Protein AF-A0A0G1IJK3-F1 (afdb_monomer_lite)

Organism: NCBI:txid1618645

Foldseek 3Di:
DDKADWDDAEFAEAPCFKDKTKIFDPFAKWKAKDQDAQQDPVRGPGTFPDGRGGITIHMDGRAHAPDKGKMWMKIAHPVGDIDNHTDIRIYHYHHPDDPAAFKFWWKAFPQQGIKTQAPPPPSDRDGWHWHQDLQFFIFTWIAGPQQGTKTQHDQDDDPDDNGQHWGQDLAFQFTFHWIFRPGDDPHPLPPDFSRIKTQWDADPVRHTWHWGAAFFFIFTWIARPPRRGIITADDPPTHMGGDDSSGHHHPDDAAPQDQYDQACAHFPRNVPDFLVNVLAPGFDKGWDHPPPPGTHIDCVGTHHAQQQPQADPQQQPDGHPPVQQQDPDRSHRASFHCQAQQGNQAPPVPLPQGHPPRQLLDPGSNHRTSFAQQQRQDPPVPPPAGHDCVRPVPGHQPLDPDRSHNTSDDPVVVVVVVVVVVVVVVVDDDPDDDPDPVVVVVVVCVVPPPD

InterPro domains:
  IPR013783 Immunoglobulin-like fold [G3DSA:2.60.40.10] (6-88)

Radius of gyration: 44.1 Å; chains: 1; bounding box: 82×52×136 Å

Sequence (451 aa):
PARSSGSPSGVLPSGTTQATLSLTTDENATCKYSTTAGTPYSSMPNTLSATGGVSHSTTVTGLTDGNTYTYYIRCQDAVGNVNADDFIIAFSIASPAPSSYNLSGWAWSGTVGWQSFNSTNQGGSVDYGVNADSGGIMSGYAWSDQVGWISFNETSGCQTDPDCQAKLSLATGEVSGWARARTPVGHPQAGGWDGWIHLRGTAVNGDPYGVSVSGCDWDGWAWGADVVGWVHFKGLSYGVLGSGTACVNPTPICGNGVAEGDEQCDGSDLRGATCASLGFKGGPLSCTTPPATTCLYDTTACTAYQCSDGFDNDSDTFIDFPNDPGCYSSTDDDERNSSVQCDDGLDNDGDLFIDYPTDVGCSSPADNDERNQCSDGIDNDFDEKIDYSSINPVNPDPGCSSSEDNDERDLKYREVFTPFIYSVASALRFEGGFSTIQEWITNYLFHHQLF

pLDDT: mean 80.63, std 15.33, range [40.38, 98.31]

Structure (mmCIF, N/CA/C/O backbone):
data_AF-A0A0G1IJK3-F1
#
_entry.id   AF-A0A0G1IJK3-F1
#
loop_
_atom_site.group_PDB
_atom_site.id
_atom_site.type_symbol
_atom_site.label_atom_id
_atom_site.label_alt_id
_atom_site.label_comp_id
_atom_site.label_asym_id
_atom_site.label_entity_id
_atom_site.label_seq_id
_atom_site.pdbx_PDB_ins_code
_atom_site.Cartn_x
_atom_site.Cartn_y
_atom_site.Cartn_z
_atom_site.occupancy
_atom_site.B_iso_or_equiv
_atom_site.auth_seq_id
_atom_site.auth_comp_id
_atom_site.auth_asym_id
_atom_site.auth_atom_id
_atom_site.pdbx_PDB_model_num
ATOM 1 N N . PRO A 1 1 ? -24.580 20.307 49.918 1.00 92.88 1 PRO A N 1
ATOM 2 C CA . PRO A 1 1 ? -23.851 20.246 48.633 1.00 92.88 1 PRO A CA 1
ATOM 3 C C . PRO A 1 1 ? -24.468 19.293 47.591 1.00 92.88 1 PRO A C 1
ATOM 5 O O . PRO A 1 1 ? -24.544 18.081 47.812 1.00 92.88 1 PRO A O 1
ATOM 8 N N . ALA A 1 2 ? -24.893 19.828 46.444 1.00 94.88 2 ALA A N 1
ATOM 9 C CA . ALA A 1 2 ? -25.252 19.047 45.260 1.00 94.88 2 ALA A CA 1
ATOM 10 C C . ALA A 1 2 ? -23.985 18.498 44.586 1.00 94.88 2 ALA A C 1
ATOM 12 O O . ALA A 1 2 ? -22.985 19.198 44.486 1.00 94.88 2 ALA A O 1
ATOM 13 N N . ARG A 1 3 ? -24.010 17.237 44.136 1.00 97.31 3 ARG A N 1
ATOM 14 C CA . ARG A 1 3 ? -22.857 16.532 43.537 1.00 97.31 3 ARG A CA 1
ATOM 15 C C . ARG A 1 3 ? -23.077 16.342 42.037 1.00 97.31 3 ARG A C 1
ATOM 17 O O . ARG A 1 3 ? -24.188 16.019 41.625 1.00 97.31 3 ARG A O 1
ATOM 24 N N . SER A 1 4 ? -22.033 16.519 41.234 1.00 94.00 4 SER A N 1
ATOM 25 C CA . SER A 1 4 ? -22.068 16.386 39.770 1.00 94.00 4 SER A CA 1
ATOM 26 C C . SER A 1 4 ? -20.715 15.933 39.205 1.00 94.00 4 SER A C 1
ATOM 28 O O . SER A 1 4 ? -19.731 15.843 39.939 1.00 94.00 4 SER A O 1
ATOM 30 N N . SER A 1 5 ? -20.673 15.641 37.899 1.00 91.94 5 SER A N 1
ATOM 31 C CA . SER A 1 5 ? -19.432 15.402 37.137 1.00 91.94 5 SER A CA 1
ATOM 32 C C . SER A 1 5 ? -18.552 14.272 37.689 1.00 91.94 5 SER A C 1
ATOM 34 O O . SER A 1 5 ? -17.336 14.410 37.790 1.00 91.94 5 SER A O 1
ATOM 36 N N . GLY A 1 6 ? -19.181 13.159 38.078 1.00 91.50 6 GLY A N 1
ATOM 37 C CA . GLY A 1 6 ? -18.488 11.977 38.585 1.00 91.50 6 GLY A CA 1
ATOM 38 C C . GLY A 1 6 ? -17.579 11.335 37.539 1.00 91.50 6 GLY A C 1
ATOM 39 O O . GLY A 1 6 ? -18.007 11.099 36.412 1.00 91.50 6 GLY A O 1
ATOM 40 N N . SER A 1 7 ? -16.350 11.018 37.930 1.00 83.25 7 SER A N 1
ATOM 41 C CA . SER A 1 7 ? -15.359 10.324 37.109 1.00 83.25 7 SER A CA 1
ATOM 42 C C . SER A 1 7 ? -14.544 9.361 37.982 1.00 83.25 7 SER A C 1
ATOM 44 O O . SER A 1 7 ? -14.351 9.646 39.165 1.00 83.25 7 SER A O 1
ATOM 46 N N . PRO A 1 8 ? -14.069 8.218 37.461 1.00 85.94 8 PRO A N 1
ATOM 47 C CA . PRO A 1 8 ? -14.267 7.702 36.109 1.00 85.94 8 PRO A CA 1
ATOM 48 C C . PRO A 1 8 ? -15.671 7.131 35.898 1.00 85.94 8 PRO A C 1
ATOM 50 O O . PRO A 1 8 ? -16.366 6.788 36.850 1.00 85.94 8 PRO A O 1
ATOM 53 N N . SER A 1 9 ? -16.089 7.011 34.642 1.00 76.38 9 SER A N 1
ATOM 54 C CA . SER A 1 9 ? -17.333 6.327 34.281 1.00 76.38 9 SER A CA 1
ATOM 55 C C . SER A 1 9 ? -17.092 5.390 33.104 1.00 76.38 9 SER A C 1
ATOM 57 O O . SER A 1 9 ? -16.180 5.614 32.308 1.00 76.38 9 SER A O 1
ATOM 59 N N . GLY A 1 10 ? -17.898 4.333 33.005 1.00 69.25 10 GLY A N 1
ATOM 60 C CA . GLY A 1 10 ? -17.766 3.341 31.941 1.00 69.25 10 GLY A CA 1
ATOM 61 C C . GLY A 1 10 ? -16.602 2.373 32.164 1.00 69.25 10 GLY A C 1
ATOM 62 O O . GLY A 1 10 ? -16.252 2.042 33.294 1.00 69.25 10 GLY A O 1
ATOM 63 N N . VAL A 1 11 ? -16.036 1.865 31.078 1.00 60.09 11 VAL A N 1
ATOM 64 C CA . VAL A 1 11 ? -14.910 0.923 31.111 1.00 60.09 11 VAL A CA 1
ATOM 65 C C . VAL A 1 11 ? -13.605 1.718 31.036 1.00 60.09 11 VAL A C 1
ATOM 67 O O . VAL A 1 11 ? -13.552 2.688 30.292 1.00 60.09 11 VAL A O 1
ATOM 70 N N . LEU A 1 12 ? -12.572 1.346 31.793 1.00 52.47 12 LEU A N 1
ATOM 71 C CA . LEU A 1 12 ? -11.195 1.858 31.723 1.00 52.47 12 LEU A CA 1
ATOM 72 C C . LEU A 1 12 ? -10.275 0.821 31.050 1.00 52.47 12 LEU A C 1
ATOM 74 O O . LEU A 1 12 ? -10.583 -0.370 31.134 1.00 52.47 12 LEU A O 1
ATOM 78 N N . PRO A 1 13 ? -9.155 1.223 30.414 1.00 49.84 13 PRO A N 1
ATOM 79 C CA . PRO A 1 13 ? -8.286 0.305 29.664 1.00 49.84 13 PRO A CA 1
ATOM 80 C C . PRO A 1 13 ? -7.724 -0.846 30.515 1.00 49.84 13 PRO A C 1
ATOM 82 O O . PRO A 1 13 ? -7.488 -0.668 31.713 1.00 49.84 13 PRO A O 1
ATOM 85 N N . SER A 1 14 ? -7.441 -2.004 29.909 1.00 49.59 14 SER A N 1
ATOM 86 C CA . SER A 1 14 ? -6.742 -3.105 30.595 1.00 49.59 14 SER A CA 1
ATOM 87 C C . SER A 1 14 ? -5.327 -2.690 31.006 1.00 49.59 14 SER A C 1
ATOM 89 O O . SER A 1 14 ? -4.689 -1.896 30.314 1.00 49.59 14 SER A O 1
ATOM 91 N N . GLY A 1 15 ? -4.811 -3.228 32.107 1.00 52.06 15 GLY A N 1
ATOM 92 C CA . GLY A 1 15 ? -3.540 -2.813 32.704 1.00 52.06 15 GLY A CA 1
ATOM 93 C C . GLY A 1 15 ? -3.654 -1.567 33.590 1.00 52.06 15 GLY A C 1
ATOM 94 O O . GLY A 1 15 ? -2.669 -1.157 34.209 1.00 52.06 15 GLY A O 1
ATOM 95 N N . THR A 1 16 ? -4.847 -0.972 33.706 1.00 61.53 16 THR A N 1
ATOM 96 C CA . THR A 1 16 ? -5.108 0.135 34.633 1.00 61.53 16 THR A CA 1
ATOM 97 C C . THR A 1 16 ? -5.076 -0.378 36.071 1.00 61.53 16 THR A C 1
ATOM 99 O O . THR A 1 16 ? -6.022 -1.001 36.545 1.00 61.53 16 THR A O 1
ATOM 102 N N . THR A 1 17 ? -3.997 -0.072 36.792 1.00 81.56 17 THR A N 1
ATOM 103 C CA . THR A 1 17 ? -3.812 -0.472 38.201 1.00 81.56 17 THR A CA 1
ATOM 104 C C . THR A 1 17 ? -4.267 0.586 39.211 1.00 81.56 17 THR A C 1
ATOM 106 O O . THR A 1 17 ? -4.393 0.306 40.410 1.00 81.56 17 THR A O 1
ATOM 109 N N . GLN A 1 18 ? -4.538 1.804 38.732 1.00 85.94 18 GLN A N 1
ATOM 110 C CA . GLN A 1 18 ? -5.003 2.941 39.520 1.00 85.94 18 GLN A CA 1
ATOM 111 C C . GLN A 1 18 ? -5.861 3.898 38.684 1.00 85.94 18 GLN A C 1
ATOM 113 O O . GLN A 1 18 ? -5.634 4.050 37.488 1.00 85.94 18 GLN A O 1
ATOM 118 N N . ALA A 1 19 ? -6.814 4.578 39.317 1.00 84.12 19 ALA A N 1
ATOM 119 C CA . ALA A 1 19 ? -7.664 5.582 38.678 1.00 84.12 19 ALA A CA 1
ATOM 120 C C . ALA A 1 19 ? -7.974 6.723 39.654 1.00 84.12 19 ALA A C 1
ATOM 122 O O . ALA A 1 19 ? -7.985 6.531 40.871 1.00 84.12 19 ALA A O 1
ATOM 123 N N . THR A 1 20 ? -8.233 7.921 39.135 1.00 93.81 20 THR A N 1
ATOM 124 C CA . THR A 1 20 ? -8.617 9.071 39.961 1.00 93.81 20 THR A CA 1
ATOM 125 C C . THR A 1 20 ? -10.134 9.164 40.041 1.00 93.81 20 THR A C 1
ATOM 127 O O . THR A 1 20 ? -10.782 9.528 39.065 1.00 93.81 20 THR A O 1
ATOM 130 N N . LEU A 1 21 ? -10.690 8.871 41.218 1.00 94.00 21 LEU A N 1
ATOM 131 C CA . LEU A 1 21 ? -12.065 9.226 41.550 1.00 94.00 21 LEU A CA 1
ATOM 132 C C . LEU A 1 21 ? -12.160 10.741 41.669 1.00 94.00 21 LEU A C 1
ATOM 134 O O . LEU A 1 21 ? -11.389 11.334 42.423 1.00 94.00 21 LEU A O 1
ATOM 138 N N . SER A 1 22 ? -13.108 11.364 40.980 1.00 95.25 22 SER A N 1
ATOM 139 C CA . SER A 1 22 ? -13.383 12.789 41.104 1.00 95.25 22 SER A CA 1
ATOM 140 C C . SER A 1 22 ? -14.860 13.127 40.937 1.00 95.25 22 SER A C 1
ATOM 142 O O . SER A 1 22 ? -15.634 12.386 40.335 1.00 95.25 22 SER A O 1
ATOM 144 N N . LEU A 1 23 ? -15.254 14.244 41.540 1.00 97.69 23 LEU A N 1
ATOM 145 C CA . LEU A 1 23 ? -16.573 14.851 41.409 1.00 97.69 23 LEU A CA 1
ATOM 146 C C . LEU A 1 23 ? -16.498 16.336 41.772 1.00 97.69 23 LEU A C 1
ATOM 148 O O . LEU A 1 23 ? -15.551 16.783 42.428 1.00 97.69 23 LEU A O 1
ATOM 152 N N . THR A 1 24 ? -17.532 17.085 41.408 1.00 97.38 24 THR A N 1
ATOM 153 C CA . THR A 1 24 ? -17.694 18.492 41.787 1.00 97.38 24 THR A CA 1
ATOM 154 C C . THR A 1 24 ? -18.920 18.705 42.662 1.00 97.38 24 THR A C 1
ATOM 156 O O . THR A 1 24 ? -19.917 17.987 42.541 1.00 97.38 24 THR A O 1
ATOM 159 N N . THR A 1 25 ? -18.856 19.714 43.528 1.00 97.75 25 THR A N 1
ATOM 160 C CA . THR A 1 25 ? -19.994 20.230 44.293 1.00 97.75 25 THR A CA 1
ATOM 161 C C . THR A 1 25 ? -20.296 21.682 43.934 1.00 97.75 25 THR A C 1
ATOM 163 O O . THR A 1 25 ? -19.431 22.402 43.448 1.00 97.75 25 THR A O 1
ATOM 166 N N . ASP A 1 26 ? -21.533 22.115 44.162 1.00 96.62 26 ASP A N 1
ATOM 167 C CA . ASP A 1 26 ? -21.989 23.501 43.961 1.00 96.62 26 ASP A CA 1
ATOM 168 C C . ASP A 1 26 ? -21.532 24.476 45.063 1.00 96.62 26 ASP A C 1
ATOM 170 O O . ASP A 1 26 ? -21.649 25.691 44.916 1.00 96.62 26 ASP A O 1
ATOM 174 N N . GLU A 1 27 ? -20.974 23.952 46.152 1.00 96.44 27 GLU A N 1
ATOM 175 C CA . GLU A 1 27 ? -20.427 24.702 47.282 1.00 96.44 27 GLU A CA 1
ATOM 176 C C . GLU A 1 27 ? -19.223 23.978 47.907 1.00 96.44 27 GLU A C 1
ATOM 178 O O . GLU A 1 27 ? -18.952 22.814 47.593 1.00 96.44 27 GLU A O 1
ATOM 183 N N . ASN A 1 28 ? -18.503 24.649 48.813 1.00 97.31 28 ASN A N 1
ATOM 184 C CA . ASN A 1 28 ? -17.379 24.045 49.528 1.00 97.31 28 ASN A CA 1
ATOM 185 C C . ASN A 1 28 ? -17.853 22.902 50.436 1.00 97.31 28 ASN A C 1
ATOM 187 O O . ASN A 1 28 ? -18.663 23.111 51.342 1.00 97.31 28 ASN A O 1
ATOM 191 N N . ALA A 1 29 ? -17.308 21.704 50.231 1.00 97.88 29 ALA A N 1
ATOM 192 C CA . ALA A 1 29 ? -17.699 20.516 50.983 1.00 97.88 29 ALA A CA 1
ATOM 193 C C . ALA A 1 29 ? -16.512 19.595 51.289 1.00 97.88 29 ALA A C 1
ATOM 195 O O . ALA A 1 29 ? -15.490 19.630 50.617 1.00 97.88 29 ALA A O 1
ATOM 196 N N . THR A 1 30 ? -16.649 18.739 52.297 1.00 98.12 30 THR A N 1
ATOM 197 C CA . THR A 1 30 ? -15.740 17.615 52.553 1.00 98.12 30 THR A CA 1
ATOM 198 C C . THR A 1 30 ? -16.424 16.325 52.115 1.00 98.12 30 THR A C 1
ATOM 200 O O . THR A 1 30 ? -17.510 16.010 52.596 1.00 98.12 30 THR A O 1
ATOM 203 N N . CYS A 1 31 ? -15.814 15.577 51.201 1.00 98.25 31 CYS A N 1
ATOM 204 C CA . CYS A 1 31 ? -16.370 14.358 50.626 1.00 98.25 31 CYS A CA 1
ATOM 205 C C . CYS A 1 31 ? -15.628 13.108 51.116 1.00 98.25 31 CYS A C 1
ATOM 207 O O . CYS A 1 31 ? -14.400 13.081 51.245 1.00 98.25 31 CYS A O 1
ATOM 209 N N . LYS A 1 32 ? -16.396 12.043 51.351 1.00 98.31 32 LYS A N 1
ATOM 210 C CA . LYS A 1 32 ? -15.929 10.708 51.735 1.00 98.31 32 LYS A CA 1
ATOM 211 C C . LYS A 1 32 ? -16.527 9.652 50.817 1.00 98.31 32 LYS A C 1
ATOM 213 O O . LYS A 1 32 ? -17.552 9.901 50.182 1.00 98.31 32 LYS A O 1
ATOM 218 N N . TYR A 1 33 ? -15.907 8.477 50.767 1.00 98.12 33 TYR A N 1
ATOM 219 C CA . TYR A 1 33 ? -16.381 7.359 49.961 1.00 98.12 33 TYR A CA 1
ATOM 220 C C . TYR A 1 33 ? -16.351 6.016 50.702 1.00 98.12 33 TYR A C 1
ATOM 222 O O . TYR A 1 33 ? -15.570 5.794 51.631 1.00 98.12 33 TYR A O 1
ATOM 230 N N . SER A 1 34 ? -17.216 5.105 50.259 1.00 97.38 34 SER A N 1
ATOM 231 C CA . SER A 1 34 ? -17.299 3.708 50.696 1.00 97.38 34 SER A CA 1
ATOM 232 C C . SER A 1 34 ? -17.440 2.787 49.484 1.00 97.38 34 SER A C 1
ATOM 234 O O . SER A 1 34 ? -17.912 3.211 48.432 1.00 97.38 34 SER A O 1
ATOM 236 N N . THR A 1 35 ? -17.061 1.520 49.631 1.00 96.25 35 THR A N 1
ATOM 237 C CA . THR A 1 35 ? -17.353 0.453 48.656 1.00 96.25 35 THR A CA 1
ATOM 238 C C . THR A 1 35 ? -18.655 -0.290 48.979 1.00 96.25 35 THR A C 1
ATOM 240 O O . THR A 1 35 ? -19.081 -1.154 48.221 1.00 96.25 35 THR A O 1
ATOM 243 N N . THR A 1 36 ? -19.309 0.041 50.099 1.00 96.06 36 THR A N 1
ATOM 244 C CA . THR A 1 36 ? -20.596 -0.536 50.518 1.00 96.06 36 THR A CA 1
ATOM 245 C C . THR A 1 36 ? -21.710 0.498 50.373 1.00 96.06 36 THR A C 1
ATOM 247 O O . THR A 1 36 ? -21.627 1.589 50.947 1.00 96.06 36 THR A O 1
ATOM 250 N N . ALA A 1 37 ? -22.760 0.143 49.631 1.00 96.75 37 ALA A N 1
ATOM 251 C CA . ALA A 1 37 ? -23.928 0.997 49.427 1.00 96.75 37 ALA A CA 1
ATOM 252 C C . ALA A 1 37 ? -24.595 1.375 50.758 1.00 96.75 37 ALA A C 1
ATOM 254 O O . ALA A 1 37 ? -24.637 0.578 51.697 1.00 96.75 37 ALA A O 1
ATOM 255 N N . GLY A 1 38 ? -25.130 2.591 50.844 1.00 95.25 38 GLY A N 1
ATOM 256 C CA . GLY A 1 38 ? -25.889 3.072 51.997 1.00 95.25 38 GLY A CA 1
ATOM 257 C C . GLY A 1 38 ? -25.058 3.378 53.246 1.00 95.25 38 GLY A C 1
ATOM 258 O O . GLY A 1 38 ? -25.635 3.625 54.304 1.00 95.25 38 GLY A O 1
ATOM 259 N N . THR A 1 39 ? -23.723 3.380 53.160 1.00 96.69 39 THR A N 1
ATOM 260 C CA . THR A 1 39 ? -22.860 3.717 54.304 1.00 96.69 39 THR A CA 1
ATOM 261 C C . THR A 1 39 ? -23.092 5.178 54.734 1.00 96.69 39 THR A C 1
ATOM 263 O O . THR A 1 39 ? -22.878 6.081 53.922 1.00 96.69 39 THR A O 1
ATOM 266 N N . PRO A 1 40 ? -23.476 5.465 55.995 1.00 95.94 40 PRO A N 1
ATOM 267 C CA . PRO A 1 40 ? -23.625 6.840 56.476 1.00 95.94 40 PRO A CA 1
ATOM 268 C C . PRO A 1 40 ? -22.301 7.612 56.422 1.00 95.94 40 PRO A C 1
ATOM 270 O O . PRO A 1 40 ? -21.243 7.045 56.689 1.00 95.94 40 PRO A O 1
ATOM 273 N N . TYR A 1 41 ? -22.342 8.924 56.166 1.00 96.88 41 TYR A N 1
ATOM 274 C CA . TYR A 1 41 ? -21.135 9.762 56.030 1.00 96.88 41 TYR A CA 1
ATOM 275 C C . TYR A 1 41 ? -20.176 9.679 57.233 1.00 96.88 41 TYR A C 1
ATOM 277 O O . TYR A 1 41 ? -18.958 9.631 57.060 1.00 96.88 41 TYR A O 1
ATOM 285 N N . SER A 1 42 ? -20.705 9.611 58.459 1.00 95.44 42 SER A N 1
ATOM 286 C CA . SER A 1 42 ? -19.903 9.469 59.686 1.00 95.44 42 SER A CA 1
ATOM 287 C C . SER A 1 42 ? -19.137 8.146 59.768 1.00 95.44 42 SER A C 1
ATOM 289 O O . SER A 1 42 ? -18.151 8.062 60.494 1.00 95.44 42 SER A O 1
ATOM 291 N N . SER A 1 43 ? -19.588 7.128 59.035 1.00 95.88 43 SER A N 1
ATOM 292 C CA . SER A 1 43 ? -19.056 5.763 59.040 1.00 95.88 43 SER A CA 1
ATOM 293 C C . SER A 1 43 ? -18.304 5.411 57.756 1.00 95.88 43 SER A C 1
ATOM 295 O O . SER A 1 43 ? -17.784 4.303 57.648 1.00 95.88 43 SER A O 1
ATOM 297 N N . MET A 1 44 ? -18.235 6.324 56.780 1.00 96.62 44 MET A N 1
ATOM 298 C CA . MET A 1 44 ? -17.453 6.110 55.565 1.00 96.62 44 MET A CA 1
ATOM 299 C C . MET A 1 44 ? -15.956 6.049 55.911 1.00 96.62 44 MET A C 1
ATOM 301 O O . MET A 1 44 ? -15.439 6.998 56.511 1.00 96.62 44 MET A O 1
ATOM 305 N N . PRO A 1 45 ? -15.258 4.959 55.541 1.00 95.88 45 PRO A N 1
ATOM 306 C CA . PRO A 1 45 ? -13.890 4.714 55.991 1.00 95.88 45 PRO A CA 1
ATOM 307 C C . PRO A 1 45 ? -12.855 5.605 55.297 1.00 95.88 45 PRO A C 1
ATOM 309 O O . PRO A 1 45 ? -11.793 5.843 55.865 1.00 95.88 45 PRO A O 1
ATOM 312 N N . ASN A 1 46 ? -13.155 6.113 54.096 1.00 97.06 46 ASN A N 1
ATOM 313 C CA . ASN A 1 46 ? -12.176 6.809 53.269 1.00 97.06 46 ASN A CA 1
ATOM 314 C C . ASN A 1 46 ? -12.588 8.260 52.996 1.00 97.06 46 ASN A C 1
ATOM 316 O O . ASN A 1 46 ? -13.704 8.528 52.550 1.00 97.06 46 ASN A O 1
ATOM 320 N N . THR A 1 47 ? -11.664 9.195 53.208 1.00 97.31 47 THR A N 1
ATOM 321 C CA . THR A 1 47 ? -11.820 10.614 52.845 1.00 97.31 47 THR A CA 1
ATOM 322 C C . THR A 1 47 ? -11.115 10.878 51.518 1.00 97.31 47 THR A C 1
ATOM 324 O O . THR A 1 47 ? -10.025 10.348 51.298 1.00 97.31 47 THR A O 1
ATOM 327 N N . LEU A 1 48 ? -11.713 11.682 50.631 1.00 97.00 48 LEU A N 1
ATOM 328 C CA . LEU A 1 48 ? -11.051 12.066 49.381 1.00 97.00 48 LEU A CA 1
ATOM 329 C C . LEU A 1 48 ? -9.806 12.921 49.684 1.00 97.00 48 LEU A C 1
ATOM 331 O O . LEU A 1 48 ? -9.832 13.771 50.570 1.00 97.00 48 LEU A O 1
ATOM 335 N N . SER A 1 49 ? -8.710 12.684 48.957 1.00 96.31 49 SER A N 1
ATOM 336 C CA . SER A 1 49 ? -7.403 13.316 49.202 1.00 96.31 49 SER A CA 1
ATOM 337 C C . SER A 1 49 ? -7.412 14.820 48.925 1.00 96.31 49 SER A C 1
ATOM 339 O O . SER A 1 49 ? -6.832 15.591 49.684 1.00 96.31 49 SER A O 1
ATOM 341 N N . ALA A 1 50 ? -8.087 15.236 47.854 1.00 95.00 50 ALA A N 1
ATOM 342 C CA . ALA A 1 50 ? -8.419 16.623 47.577 1.00 95.00 50 ALA A CA 1
ATOM 343 C C . ALA A 1 50 ? -9.906 16.816 47.884 1.00 95.00 50 ALA A C 1
ATOM 345 O O . ALA A 1 50 ? -10.754 16.225 47.218 1.00 95.00 50 ALA A O 1
ATOM 346 N N . THR A 1 51 ? -10.221 17.595 48.915 1.00 96.75 51 THR A N 1
ATOM 347 C CA . THR A 1 51 ? -11.588 17.956 49.307 1.00 96.75 51 THR A CA 1
ATOM 348 C C . THR A 1 51 ? -11.561 19.224 50.177 1.00 96.75 51 THR A C 1
ATOM 350 O O . THR A 1 51 ? -10.483 19.728 50.486 1.00 96.75 51 THR A O 1
ATOM 353 N N . GLY A 1 52 ? -12.712 19.786 50.546 1.00 93.12 52 GLY A N 1
ATOM 354 C CA . GLY A 1 52 ? -12.834 21.054 51.286 1.00 93.12 52 GLY A CA 1
ATOM 355 C C . GLY A 1 52 ? -13.133 22.279 50.407 1.00 93.12 52 GLY A C 1
ATOM 356 O O . GLY A 1 52 ? -13.495 23.331 50.930 1.00 93.12 52 GLY A O 1
ATOM 357 N N . GLY A 1 53 ? -13.015 22.140 49.083 1.00 95.38 53 GLY A N 1
ATOM 358 C CA . GLY A 1 53 ? -13.431 23.126 48.077 1.00 95.38 53 GLY A CA 1
ATOM 359 C C . GLY A 1 53 ? -14.637 22.641 47.265 1.00 95.38 53 GLY A C 1
ATOM 360 O O . GLY A 1 53 ? -15.451 21.871 47.768 1.00 95.38 53 GLY A O 1
ATOM 361 N N . VAL A 1 54 ? -14.737 23.064 46.002 1.00 96.94 54 VAL A N 1
ATOM 362 C CA . VAL A 1 54 ? -15.789 22.622 45.056 1.00 96.94 54 VAL A CA 1
ATOM 363 C C . VAL A 1 54 ? -15.373 21.440 44.173 1.00 96.94 54 VAL A C 1
ATOM 365 O O . VAL A 1 54 ? -16.225 20.783 43.584 1.00 96.94 54 VAL A O 1
ATOM 368 N N . SER A 1 55 ? -14.075 21.143 44.095 1.00 96.19 55 SER A N 1
ATOM 369 C CA . SER A 1 55 ? -13.528 20.022 43.324 1.00 96.19 55 SER A CA 1
ATOM 370 C C . SER A 1 55 ? -12.935 18.991 44.267 1.00 96.19 55 SER A C 1
ATOM 372 O O . SER A 1 55 ? -12.130 19.336 45.136 1.00 96.19 55 SER A O 1
ATOM 374 N N . HIS A 1 56 ? -13.303 17.728 44.069 1.00 97.38 56 HIS A N 1
ATOM 375 C CA . HIS A 1 56 ? -12.902 16.639 44.950 1.00 97.38 56 HIS A CA 1
ATOM 376 C C . HIS A 1 56 ? -12.255 15.526 44.153 1.00 97.38 56 HIS A C 1
ATOM 378 O O . HIS A 1 56 ? -12.765 15.156 43.097 1.00 97.38 56 HIS A O 1
ATOM 384 N N . SER A 1 57 ? -11.148 14.975 44.649 1.00 97.06 57 SER A N 1
ATOM 385 C CA . SER A 1 57 ? -10.535 13.808 44.021 1.00 97.06 57 SER A CA 1
ATOM 386 C C . SER A 1 57 ? -9.704 12.948 44.966 1.00 97.06 57 SER A C 1
ATOM 388 O O . SER A 1 57 ? -9.248 13.385 46.023 1.00 97.06 57 SER A O 1
ATOM 390 N N . THR A 1 58 ? -9.511 11.690 44.591 1.00 97.62 58 THR A N 1
ATOM 391 C CA . THR A 1 58 ? -8.573 10.772 45.238 1.00 97.62 58 THR A CA 1
ATOM 392 C C . THR A 1 58 ? -8.152 9.689 44.257 1.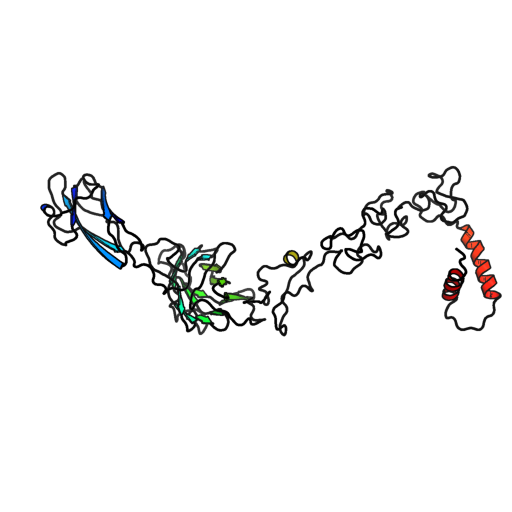00 97.62 58 THR A C 1
ATOM 394 O O . THR A 1 58 ? -8.930 9.300 43.387 1.00 97.62 58 THR A O 1
ATOM 397 N N . THR A 1 59 ? -6.925 9.195 44.382 1.00 95.00 59 THR A N 1
ATOM 398 C CA . THR A 1 59 ? -6.457 8.063 43.580 1.00 95.00 59 THR A CA 1
ATOM 399 C C . THR A 1 59 ? -6.810 6.768 44.293 1.00 95.00 59 THR A C 1
ATOM 401 O O . THR A 1 59 ? -6.401 6.556 45.434 1.00 95.00 59 THR A O 1
ATOM 404 N N . VAL A 1 60 ? -7.539 5.891 43.611 1.00 94.81 60 VAL A N 1
ATOM 405 C CA . VAL A 1 60 ? -7.750 4.507 44.037 1.00 94.81 60 VAL A CA 1
ATOM 406 C C . VAL A 1 60 ? -6.754 3.605 43.321 1.00 94.81 60 VAL A C 1
ATOM 408 O O . VAL A 1 60 ? -6.474 3.800 42.141 1.00 94.81 60 VAL A O 1
ATOM 411 N N . THR A 1 61 ? -6.191 2.644 44.046 1.00 93.94 61 THR A N 1
ATOM 412 C CA . THR A 1 61 ? -5.173 1.702 43.561 1.00 93.94 61 THR A CA 1
ATOM 413 C C . THR A 1 61 ? -5.637 0.262 43.779 1.00 93.94 61 THR A C 1
ATOM 415 O O . THR A 1 61 ? -6.665 0.025 44.417 1.00 93.94 61 THR A O 1
ATOM 418 N N . GLY A 1 62 ? -4.887 -0.708 43.251 1.00 88.50 62 GLY A N 1
ATOM 419 C CA . GLY A 1 62 ? -5.243 -2.127 43.359 1.00 88.50 62 GLY A CA 1
ATOM 420 C C . GLY A 1 62 ? -6.379 -2.523 42.416 1.00 88.50 62 GLY A C 1
ATOM 421 O O . GLY A 1 62 ? -7.126 -3.457 42.700 1.00 88.50 62 GLY A O 1
ATOM 422 N N . LEU A 1 63 ? -6.524 -1.783 41.317 1.00 87.12 63 LEU A N 1
ATOM 423 C CA . LEU A 1 63 ? -7.467 -2.100 40.258 1.00 87.12 63 LEU A CA 1
ATOM 424 C C . LEU A 1 63 ? -6.894 -3.241 39.410 1.00 87.12 63 LEU A C 1
ATOM 426 O O . LEU A 1 63 ? -5.690 -3.292 39.153 1.00 87.12 63 LEU A O 1
ATOM 430 N N . THR A 1 64 ? -7.750 -4.176 39.024 1.00 77.62 64 THR A N 1
ATOM 431 C CA . THR A 1 64 ? -7.386 -5.380 38.284 1.00 77.62 64 THR A CA 1
ATOM 432 C C . THR A 1 64 ? -8.356 -5.594 37.141 1.00 77.62 64 THR A C 1
ATOM 434 O O . THR A 1 64 ? -9.568 -5.420 37.288 1.00 77.62 64 THR A O 1
ATOM 437 N N . ASP A 1 65 ? -7.812 -6.024 36.015 1.00 62.88 65 ASP A N 1
ATOM 438 C CA . ASP A 1 65 ? -8.550 -6.277 34.788 1.00 62.88 65 ASP A CA 1
ATOM 439 C C . ASP A 1 65 ? -9.750 -7.216 34.977 1.00 62.88 65 ASP A C 1
ATOM 441 O O . ASP A 1 65 ? -9.733 -8.123 35.812 1.00 62.88 65 ASP A O 1
ATOM 445 N N . GLY A 1 66 ? -10.809 -6.992 34.198 1.00 62.78 66 GLY A N 1
ATOM 446 C CA . GLY A 1 66 ? -12.040 -7.788 34.220 1.00 62.78 66 GLY A CA 1
ATOM 447 C C . GLY A 1 66 ? -12.936 -7.576 35.443 1.00 62.78 66 GLY A C 1
ATOM 448 O O . GLY A 1 66 ? -13.923 -8.292 35.597 1.00 62.78 66 GLY A O 1
ATOM 449 N N . ASN A 1 67 ? -12.620 -6.613 36.316 1.00 75.88 67 ASN A N 1
ATOM 450 C CA . ASN A 1 67 ? -13.396 -6.335 37.524 1.00 75.88 67 ASN A CA 1
ATOM 451 C C . ASN A 1 67 ? -14.167 -5.015 37.422 1.00 75.88 67 ASN A C 1
ATOM 453 O O . ASN A 1 67 ? -13.708 -4.037 36.829 1.00 75.88 67 ASN A O 1
ATOM 457 N N . THR A 1 68 ? -15.339 -4.976 38.056 1.00 83.06 68 THR A N 1
ATOM 458 C CA . THR A 1 68 ? -16.155 -3.767 38.214 1.00 83.06 68 THR A CA 1
ATOM 459 C C . THR A 1 68 ? -15.968 -3.189 39.611 1.00 83.06 68 THR A C 1
ATOM 461 O O . THR A 1 68 ? -16.064 -3.900 40.610 1.00 83.06 68 THR A O 1
ATOM 464 N N . TYR A 1 69 ? -15.757 -1.879 39.677 1.00 89.25 69 TYR A N 1
ATOM 465 C CA . TYR A 1 69 ? -15.581 -1.115 40.901 1.00 89.25 69 TYR A CA 1
ATOM 466 C C . TYR A 1 69 ? -16.730 -0.126 41.049 1.00 89.25 69 TYR A C 1
ATOM 468 O O . TYR A 1 69 ? -17.085 0.601 40.122 1.00 89.25 69 TYR A O 1
ATOM 476 N N . THR A 1 70 ? -17.341 -0.100 42.229 1.00 94.88 70 THR A N 1
ATOM 477 C CA . THR A 1 70 ? -18.402 0.852 42.561 1.00 94.88 70 THR A CA 1
ATOM 478 C C . THR A 1 70 ? -18.054 1.552 43.860 1.00 94.88 70 THR A C 1
ATOM 480 O O . THR A 1 70 ? -17.814 0.908 44.883 1.00 94.88 70 THR A O 1
ATOM 483 N N . TYR A 1 71 ? -18.043 2.878 43.808 1.00 97.06 71 TYR A N 1
ATOM 484 C CA . TYR A 1 71 ? -17.783 3.745 44.943 1.00 97.06 71 TYR A CA 1
ATOM 485 C C . TYR A 1 71 ? -19.007 4.614 45.212 1.00 97.06 71 TYR A C 1
ATOM 487 O O . TYR A 1 71 ? -19.606 5.182 44.299 1.00 97.06 71 TYR A O 1
ATOM 495 N N . TYR A 1 72 ? -19.357 4.725 46.489 1.00 98.06 72 TYR A N 1
ATOM 496 C CA . TYR A 1 72 ? -20.493 5.492 46.984 1.00 98.06 72 TYR A CA 1
ATOM 497 C C . TYR A 1 72 ? -19.960 6.709 47.728 1.00 98.06 72 TYR A C 1
ATOM 499 O O . TYR A 1 72 ? -19.307 6.561 48.763 1.00 98.06 72 TYR A O 1
ATOM 507 N N . ILE A 1 73 ? -20.202 7.902 47.188 1.00 98.12 73 ILE A N 1
ATOM 508 C CA . ILE A 1 73 ? -19.648 9.159 47.690 1.00 98.12 73 ILE A CA 1
ATOM 509 C C . ILE A 1 73 ? -20.738 9.945 48.409 1.00 98.12 73 ILE A C 1
ATOM 511 O O . ILE A 1 73 ? -21.840 10.110 47.882 1.00 98.12 73 ILE A O 1
ATOM 515 N N . ARG A 1 74 ? -20.416 10.503 49.579 1.00 98.19 74 ARG A N 1
ATOM 516 C CA . ARG A 1 74 ? -21.232 11.505 50.285 1.00 98.19 74 ARG A CA 1
ATOM 517 C C . ARG A 1 74 ? -20.371 12.685 50.699 1.00 98.19 74 ARG A C 1
ATOM 519 O O . ARG A 1 74 ? -19.209 12.509 51.058 1.00 98.19 74 ARG A O 1
ATOM 526 N N . CYS A 1 75 ? -20.959 13.873 50.690 1.00 98.06 75 CYS A N 1
ATOM 527 C CA . CYS A 1 75 ? -20.288 15.107 51.056 1.00 98.06 75 CYS A CA 1
ATOM 528 C C . CYS A 1 75 ? -21.033 15.824 52.188 1.00 98.06 75 CYS A C 1
ATOM 530 O O . CYS A 1 75 ? -22.259 15.728 52.305 1.00 98.06 75 CYS A O 1
ATOM 532 N N . GLN A 1 76 ? -20.272 16.536 53.015 1.00 98.00 76 GLN A N 1
ATOM 533 C CA . GLN A 1 76 ? -20.761 17.409 54.074 1.00 98.00 76 GLN A CA 1
ATOM 534 C C . GLN A 1 76 ? -20.286 18.839 53.814 1.00 98.00 76 GLN A C 1
ATOM 536 O O . GLN A 1 76 ? -19.100 19.047 53.566 1.00 98.00 76 GLN A O 1
ATOM 541 N N . ASP A 1 77 ? -21.188 19.815 53.852 1.00 96.56 77 ASP A N 1
ATOM 542 C CA . ASP A 1 77 ? -20.813 21.231 53.732 1.00 96.56 77 ASP A CA 1
ATOM 543 C C . ASP A 1 77 ? -20.179 21.783 55.029 1.00 96.56 77 ASP A C 1
ATOM 545 O O . ASP A 1 77 ? -20.085 21.094 56.049 1.00 96.56 77 ASP A O 1
ATOM 549 N N . ALA A 1 78 ? -19.741 23.044 55.009 1.00 92.31 78 ALA A N 1
ATOM 550 C CA . ALA A 1 78 ? -19.125 23.697 56.170 1.00 92.31 78 ALA A CA 1
ATOM 551 C C . ALA A 1 78 ? -20.090 23.932 57.354 1.00 92.31 78 ALA A C 1
ATOM 553 O O . ALA A 1 78 ? -19.638 24.167 58.475 1.00 92.31 78 ALA A O 1
ATOM 554 N N . VAL A 1 79 ? -21.404 23.881 57.117 1.00 94.00 79 VAL A N 1
ATOM 555 C CA . VAL A 1 79 ? -22.456 24.075 58.132 1.00 94.00 79 VAL A CA 1
ATOM 556 C C . VAL A 1 79 ? -22.856 22.740 58.774 1.00 94.00 79 VAL A C 1
ATOM 558 O O . VAL A 1 79 ? -23.473 22.706 59.837 1.00 94.00 79 VAL A O 1
ATOM 561 N N . GLY A 1 80 ? -22.447 21.628 58.168 1.00 93.19 80 GLY A N 1
ATOM 562 C CA . GLY A 1 80 ? -22.642 20.281 58.668 1.00 93.19 80 GLY A CA 1
ATOM 563 C C . GLY A 1 80 ? -23.756 19.506 57.970 1.00 93.19 80 GLY A C 1
ATOM 564 O O . GLY A 1 80 ? -24.030 18.384 58.404 1.00 93.19 80 GLY A O 1
ATOM 565 N N . ASN A 1 81 ? -24.371 20.026 56.899 1.00 95.88 81 ASN A N 1
ATOM 566 C CA . ASN A 1 81 ? -25.404 19.287 56.171 1.00 95.88 81 ASN A CA 1
ATOM 567 C C . ASN A 1 81 ? -24.771 18.185 55.321 1.00 95.88 81 ASN A C 1
ATOM 569 O O . ASN A 1 81 ? -23.841 18.424 54.550 1.00 95.88 81 ASN A O 1
ATOM 573 N N . VAL A 1 82 ? -25.303 16.971 55.451 1.00 97.06 82 VAL A N 1
ATOM 574 C CA . VAL A 1 82 ? -24.780 15.752 54.822 1.00 97.06 82 VAL A CA 1
ATOM 575 C C . VAL A 1 82 ? -25.745 15.260 53.747 1.00 97.06 82 VAL A C 1
ATOM 577 O O . VAL A 1 82 ? -26.959 15.280 53.943 1.00 97.06 82 VAL A O 1
ATOM 580 N N . ASN A 1 83 ? -25.217 14.743 52.634 1.00 96.56 83 ASN A N 1
ATOM 581 C CA . ASN A 1 83 ? -26.043 14.051 51.643 1.00 96.56 83 ASN A CA 1
ATOM 582 C C . ASN A 1 83 ? -26.728 12.791 52.218 1.00 96.56 83 ASN A C 1
ATOM 584 O O . ASN A 1 83 ? -26.079 11.904 52.787 1.00 96.56 83 ASN A O 1
ATOM 588 N N . ALA A 1 84 ? -28.046 12.689 52.028 1.00 92.56 84 ALA A N 1
ATOM 589 C CA . ALA A 1 84 ? -28.849 11.557 52.498 1.00 92.56 84 ALA A CA 1
ATOM 590 C C . ALA A 1 84 ? -28.705 10.305 51.609 1.00 92.56 84 ALA A C 1
ATOM 592 O O . ALA A 1 84 ? -28.820 9.180 52.100 1.00 92.56 84 ALA A O 1
ATOM 593 N N . ASP A 1 85 ? -28.407 10.509 50.331 1.00 95.88 85 ASP A N 1
ATOM 594 C CA . ASP A 1 85 ? -28.279 9.528 49.257 1.00 95.88 85 ASP A CA 1
ATOM 595 C C . ASP A 1 85 ? -26.820 9.359 48.798 1.00 95.88 85 ASP A C 1
ATOM 597 O O . ASP A 1 85 ? -25.959 10.215 49.037 1.00 95.88 85 ASP A O 1
ATOM 601 N N . ASP A 1 86 ? -26.535 8.253 48.114 1.00 97.50 86 ASP A N 1
ATOM 602 C CA . ASP A 1 86 ? -25.211 7.978 47.561 1.00 97.50 86 ASP A CA 1
ATOM 603 C C . ASP A 1 86 ? -25.066 8.588 46.166 1.00 97.50 86 ASP A C 1
ATOM 605 O O . ASP A 1 86 ? -25.938 8.435 45.314 1.00 97.50 86 ASP A O 1
ATOM 609 N N . PHE A 1 87 ? -23.927 9.229 45.912 1.00 97.00 87 PHE A N 1
ATOM 610 C CA . PHE A 1 87 ? -23.502 9.539 44.554 1.00 97.00 87 PHE A CA 1
ATOM 611 C C . PHE A 1 87 ? -22.605 8.407 44.072 1.00 97.00 87 PHE A C 1
ATOM 613 O O . PHE A 1 87 ? -21.590 8.111 44.705 1.00 97.00 87 PHE A O 1
ATOM 620 N N . ILE A 1 88 ? -23.012 7.745 42.995 1.00 96.25 88 ILE A N 1
ATOM 621 C CA . ILE A 1 88 ? -22.375 6.517 42.529 1.00 96.25 88 ILE A CA 1
ATOM 622 C C . ILE A 1 88 ? -21.341 6.872 41.467 1.00 96.25 88 ILE A C 1
ATOM 624 O O . ILE A 1 88 ? -21.680 7.446 40.435 1.00 96.25 88 ILE A O 1
ATOM 628 N N . ILE A 1 89 ? -20.091 6.487 41.710 1.00 94.25 89 ILE A N 1
ATOM 629 C CA . ILE A 1 89 ? -19.056 6.428 40.679 1.00 94.25 89 ILE A CA 1
ATOM 630 C C . ILE A 1 89 ? -18.764 4.951 40.444 1.00 94.25 89 ILE A C 1
ATOM 632 O O . ILE A 1 89 ? -18.226 4.266 41.317 1.00 94.25 89 ILE A O 1
ATOM 636 N N . ALA A 1 90 ? -19.181 4.458 39.281 1.00 88.50 90 ALA A N 1
ATOM 637 C CA . ALA A 1 90 ? -19.012 3.072 38.879 1.00 88.50 90 ALA A CA 1
ATOM 638 C C . ALA A 1 90 ? -18.247 3.002 37.559 1.00 88.50 90 ALA A C 1
ATOM 640 O O . ALA A 1 90 ? -18.594 3.679 36.588 1.00 88.50 90 ALA A O 1
ATOM 641 N N . PHE A 1 91 ? -17.223 2.159 37.539 1.00 78.62 91 PHE A N 1
ATOM 642 C CA . PHE A 1 91 ? -16.432 1.868 36.354 1.00 78.62 91 PHE A CA 1
ATOM 643 C C . PHE A 1 91 ? -15.930 0.423 36.407 1.00 78.62 91 PHE A C 1
ATOM 645 O O . PHE A 1 91 ? -15.943 -0.214 37.459 1.00 78.62 91 PHE A O 1
ATOM 652 N N . SER A 1 92 ? -15.476 -0.117 35.287 1.00 65.94 92 SER A N 1
ATOM 653 C CA . SER A 1 92 ? -14.802 -1.420 35.242 1.00 65.94 92 SER A CA 1
ATOM 654 C C . SER A 1 92 ? -13.428 -1.291 34.617 1.00 65.94 92 SER A C 1
ATOM 656 O O . SER A 1 92 ? -13.218 -0.394 33.811 1.00 65.94 92 SER A O 1
ATOM 658 N N . ILE A 1 93 ? -12.502 -2.183 34.953 1.00 63.53 93 ILE A N 1
ATOM 659 C CA . ILE A 1 93 ? -11.263 -2.330 34.185 1.00 63.53 93 ILE A CA 1
ATOM 660 C C . ILE A 1 93 ? -11.518 -3.377 33.110 1.00 63.53 93 ILE A C 1
ATOM 662 O O . ILE A 1 93 ? -11.986 -4.475 33.423 1.00 63.53 93 ILE A O 1
ATOM 666 N N . ALA A 1 94 ? -11.256 -3.033 31.851 1.00 47.22 94 ALA A N 1
ATOM 667 C CA . ALA A 1 94 ? -11.348 -3.977 30.748 1.00 47.22 94 ALA A CA 1
ATOM 668 C C . ALA A 1 94 ? -10.472 -5.203 31.041 1.00 47.22 94 ALA A C 1
ATOM 670 O O . ALA A 1 94 ? -9.396 -5.091 31.628 1.00 47.22 94 ALA A O 1
ATOM 671 N N . SER A 1 95 ? -10.935 -6.388 30.655 1.00 47.53 95 SER A N 1
ATOM 672 C CA . SER A 1 95 ? -10.050 -7.549 30.558 1.00 47.53 95 SER A CA 1
ATOM 673 C C . SER A 1 95 ? -8.970 -7.271 29.503 1.00 47.53 95 SER A C 1
ATOM 675 O O . SER A 1 95 ? -9.267 -6.561 28.540 1.00 47.53 95 SER A O 1
ATOM 677 N N . PRO A 1 96 ? -7.741 -7.808 29.631 1.00 42.88 96 PRO A N 1
ATOM 678 C CA . PRO A 1 96 ? -6.830 -7.798 28.500 1.00 42.88 96 PRO A CA 1
ATOM 679 C C . PRO A 1 96 ? -7.485 -8.587 27.364 1.00 42.88 96 PRO A C 1
ATOM 681 O O . PRO A 1 96 ? -8.115 -9.620 27.620 1.00 42.88 96 PRO A O 1
ATOM 684 N N . ALA A 1 97 ? -7.362 -8.084 26.132 1.00 42.53 97 ALA A N 1
ATOM 685 C CA . ALA A 1 97 ? -7.894 -8.753 24.951 1.00 42.53 97 ALA A CA 1
ATOM 686 C C . ALA A 1 97 ? -7.410 -10.216 24.945 1.00 42.53 97 ALA A C 1
ATOM 688 O O . ALA A 1 97 ? -6.207 -10.461 25.116 1.00 42.53 97 ALA A O 1
ATOM 689 N N . PRO A 1 98 ? -8.297 -11.214 24.775 1.00 50.25 98 PRO A N 1
ATOM 690 C CA . PRO A 1 98 ? -7.829 -12.557 24.499 1.00 50.25 98 PRO A CA 1
ATOM 691 C C . PRO A 1 98 ? -7.097 -12.545 23.152 1.00 50.25 98 PRO A C 1
ATOM 693 O O . PRO A 1 98 ? -7.277 -11.651 22.326 1.00 50.25 98 PRO A O 1
ATOM 696 N N . SER A 1 99 ? -6.338 -13.596 22.869 1.00 49.62 99 SER A N 1
ATOM 697 C CA . SER A 1 99 ? -5.783 -13.912 21.546 1.00 49.62 99 SER A CA 1
ATOM 698 C C . SER A 1 99 ? -6.853 -14.168 20.453 1.00 49.62 99 SER A C 1
ATOM 700 O O . SER A 1 99 ? -6.638 -14.998 19.576 1.00 49.62 99 SER A O 1
ATOM 702 N N . SER A 1 100 ? -8.041 -13.560 20.546 1.00 55.41 100 SER A N 1
ATOM 703 C CA . SER A 1 100 ? -9.264 -13.888 19.802 1.00 55.41 100 SER A CA 1
ATOM 704 C C . SER A 1 100 ? -9.635 -12.896 18.698 1.00 55.41 100 SER A C 1
ATOM 706 O O . SER A 1 100 ? -10.584 -13.161 17.967 1.00 55.41 100 SER A O 1
ATOM 708 N N . TYR A 1 101 ? -8.922 -11.776 18.566 1.00 70.00 101 TYR A N 1
ATOM 709 C CA . TYR A 1 101 ? -9.005 -10.918 17.382 1.00 70.00 101 TYR A CA 1
ATOM 710 C C . TYR A 1 101 ? -7.675 -10.977 16.672 1.00 70.00 101 TYR A C 1
ATOM 712 O O . TYR A 1 101 ? -6.625 -10.733 17.268 1.00 70.00 101 TYR A O 1
ATOM 720 N N . ASN A 1 102 ? -7.735 -11.379 15.415 1.00 79.44 102 ASN A N 1
ATOM 721 C CA . ASN A 1 102 ? -6.554 -11.777 14.687 1.00 79.44 102 ASN A CA 1
ATOM 722 C C . ASN A 1 102 ? -6.116 -10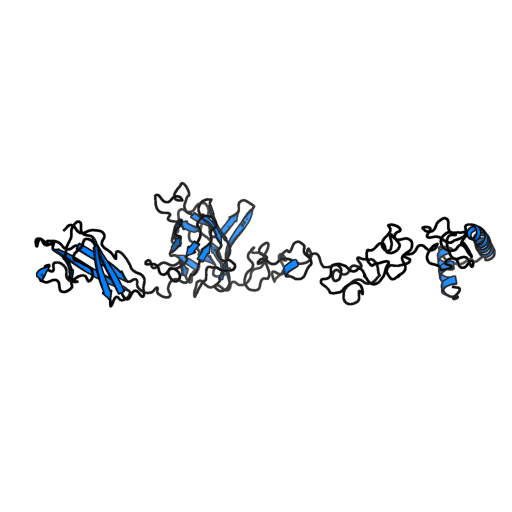.747 13.647 1.00 79.44 102 ASN A C 1
ATOM 724 O O . ASN A 1 102 ? -5.099 -10.975 13.001 1.00 79.44 102 ASN A O 1
ATOM 728 N N . LEU A 1 103 ? -6.820 -9.616 13.548 1.00 90.69 103 LEU A N 1
ATOM 729 C CA . LEU A 1 103 ? -6.395 -8.439 12.802 1.00 90.69 103 LEU A CA 1
ATOM 730 C C . LEU A 1 103 ? -5.937 -7.328 13.740 1.00 90.69 103 LEU A C 1
ATOM 732 O O . LEU A 1 103 ? -6.494 -7.118 14.817 1.00 90.69 103 LEU A O 1
ATOM 736 N N . SER A 1 104 ? -4.906 -6.613 13.312 1.00 87.31 104 SER A N 1
ATOM 737 C CA . SER A 1 104 ? -4.273 -5.532 14.057 1.00 87.31 104 SER A CA 1
ATOM 738 C C . SER A 1 104 ? -3.768 -4.444 13.118 1.00 87.31 104 SER A C 1
ATOM 740 O O . SER A 1 104 ? -3.741 -4.629 11.904 1.00 87.31 104 SER A O 1
ATOM 742 N N . GLY A 1 105 ? -3.357 -3.306 13.676 1.00 88.56 105 GLY A N 1
ATOM 743 C CA . GLY A 1 105 ? -2.804 -2.210 12.883 1.00 88.56 105 GLY A CA 1
ATOM 744 C C . GLY A 1 105 ? -3.867 -1.246 12.359 1.00 88.56 105 GLY A C 1
ATOM 745 O O . GLY A 1 105 ? -4.913 -1.052 12.991 1.00 88.56 105 GLY A O 1
ATOM 746 N N . TRP A 1 106 ? -3.546 -0.577 11.252 1.00 92.12 106 TRP A N 1
ATOM 747 C CA . TRP A 1 106 ? -4.278 0.597 10.780 1.00 92.12 106 TRP A CA 1
ATOM 748 C C . TRP A 1 106 ? -4.424 0.618 9.263 1.00 92.12 106 TRP A C 1
ATOM 750 O O . TRP A 1 106 ? -3.448 0.404 8.549 1.00 92.12 106 TRP A O 1
ATOM 760 N N . ALA A 1 107 ? -5.621 0.969 8.802 1.00 95.56 107 ALA A N 1
ATOM 761 C CA . ALA A 1 107 ? -5.870 1.401 7.432 1.00 95.56 107 ALA A CA 1
ATOM 762 C C . ALA A 1 107 ? -6.019 2.928 7.380 1.00 95.56 107 ALA A C 1
ATOM 764 O O . ALA A 1 107 ? -6.304 3.579 8.395 1.00 95.56 107 ALA A O 1
ATOM 765 N N . TRP A 1 108 ? -5.821 3.497 6.194 1.00 95.25 108 TRP A N 1
ATOM 766 C CA . TRP A 1 108 ? -5.890 4.936 5.963 1.00 95.25 108 TRP A CA 1
ATOM 767 C C . TRP A 1 108 ? -6.902 5.283 4.880 1.00 95.25 108 TRP A C 1
ATOM 769 O O . TRP A 1 108 ? -6.894 4.700 3.801 1.00 95.25 108 TRP A O 1
ATOM 779 N N . SER A 1 109 ? -7.692 6.319 5.128 1.00 94.31 109 SER A N 1
ATOM 780 C CA . SER A 1 109 ? -8.486 7.001 4.117 1.00 94.31 109 SER A CA 1
ATOM 781 C C . SER A 1 109 ? -8.118 8.476 4.069 1.00 94.31 109 SER A C 1
ATOM 783 O O . SER A 1 109 ? -8.008 9.146 5.097 1.00 94.31 109 SER A O 1
ATOM 785 N N . GLY A 1 110 ? -8.000 9.014 2.854 1.00 91.06 110 GLY A N 1
ATOM 786 C CA . GLY A 1 110 ? -7.787 10.448 2.649 1.00 91.06 110 GLY A CA 1
ATOM 787 C C . GLY A 1 110 ? -8.955 11.320 3.123 1.00 91.06 110 GLY A C 1
ATOM 788 O O . GLY A 1 110 ? -8.752 12.502 3.393 1.00 91.06 110 GLY A O 1
ATOM 789 N N . THR A 1 111 ? -10.157 10.749 3.257 1.00 88.31 111 THR A N 1
ATOM 790 C CA . THR A 1 111 ? -11.373 11.482 3.638 1.00 88.31 111 THR A CA 1
ATOM 791 C C . THR A 1 111 ? -11.675 11.371 5.132 1.00 88.31 111 THR A C 1
ATOM 793 O O . THR A 1 111 ? -12.095 12.349 5.750 1.00 88.31 111 THR A O 1
ATOM 796 N N . VAL A 1 112 ? -11.461 10.192 5.730 1.00 86.12 112 VAL A N 1
ATOM 797 C CA . VAL A 1 112 ? -11.851 9.901 7.127 1.00 86.12 112 VAL A CA 1
ATOM 798 C C . VAL A 1 112 ? -10.676 9.493 8.019 1.00 86.12 112 VAL A C 1
ATOM 800 O O . VAL A 1 112 ? -10.858 9.080 9.162 1.00 86.12 112 VAL A O 1
ATOM 803 N N . GLY A 1 113 ? -9.449 9.653 7.533 1.00 91.12 113 GLY A N 1
ATOM 804 C CA . GLY A 1 113 ? -8.237 9.489 8.322 1.00 91.12 113 GLY A CA 1
ATOM 805 C C . GLY A 1 113 ? -7.942 8.033 8.665 1.00 91.12 113 GLY A C 1
ATOM 806 O O . GLY A 1 113 ? -8.049 7.157 7.812 1.00 91.12 113 GLY A O 1
ATOM 807 N N . TRP A 1 114 ? -7.544 7.772 9.910 1.00 92.31 114 TRP A N 1
ATOM 808 C CA . TRP A 1 114 ? -7.131 6.447 10.371 1.00 92.31 114 TRP A CA 1
ATOM 809 C C . TRP A 1 114 ? -8.318 5.561 10.780 1.00 92.31 114 TRP A C 1
ATOM 811 O O . TRP A 1 114 ? -9.245 6.015 11.462 1.00 92.31 114 TRP A O 1
ATOM 821 N N . GLN A 1 115 ? -8.262 4.282 10.399 1.00 92.88 115 GLN A N 1
ATOM 822 C CA . GLN A 1 115 ? -9.147 3.215 10.870 1.00 92.88 115 GLN A CA 1
ATOM 823 C C . GLN A 1 115 ? -8.303 2.166 11.594 1.00 92.88 115 GLN A C 1
ATOM 825 O O . GLN A 1 115 ? -7.399 1.582 11.002 1.00 92.88 115 GLN A O 1
ATOM 830 N N . SER A 1 116 ? -8.589 1.914 12.865 1.00 91.38 116 SER A N 1
ATOM 831 C CA . SER A 1 116 ? -7.883 0.918 13.667 1.00 91.38 116 SER A CA 1
ATOM 832 C C . SER A 1 116 ? -8.630 -0.402 13.687 1.00 91.38 116 SER A C 1
ATOM 834 O O . SER A 1 116 ? -9.834 -0.431 13.947 1.00 91.38 116 SER A O 1
ATOM 836 N N . PHE A 1 117 ? -7.907 -1.490 13.431 1.00 91.75 117 PHE A N 1
ATOM 837 C CA . PHE A 1 117 ? -8.482 -2.832 13.335 1.00 91.75 117 PHE A CA 1
ATOM 838 C C . PHE A 1 117 ? -8.507 -3.581 14.665 1.00 91.75 117 PHE A C 1
ATOM 840 O O . PHE A 1 117 ? -9.149 -4.627 14.746 1.00 91.75 117 PHE A O 1
ATOM 847 N N . ASN A 1 118 ? -7.860 -3.044 15.703 1.00 84.12 118 ASN A N 1
ATOM 848 C CA . ASN A 1 118 ? -7.973 -3.534 17.069 1.00 84.12 118 ASN A CA 1
ATOM 849 C C . ASN A 1 118 ? -7.601 -2.477 18.120 1.00 84.12 118 ASN A C 1
ATOM 851 O O . ASN A 1 118 ? -6.958 -1.467 17.846 1.00 84.12 118 ASN A O 1
ATOM 855 N N . SER A 1 119 ? -7.965 -2.752 19.366 1.00 74.25 119 SER A N 1
ATOM 856 C CA . SER A 1 119 ? -7.710 -1.882 20.517 1.00 74.25 119 SER A CA 1
ATOM 857 C C . SER A 1 119 ? -6.245 -1.870 20.997 1.00 74.25 119 SER A C 1
ATOM 859 O O . SER A 1 119 ? -5.878 -1.011 21.805 1.00 74.25 119 SER A O 1
ATOM 861 N N . THR A 1 120 ? -5.375 -2.768 20.504 1.00 64.50 120 THR A N 1
ATOM 862 C CA . THR A 1 120 ? -4.029 -2.997 21.079 1.00 64.50 120 THR A CA 1
ATOM 863 C C . THR A 1 120 ? -3.063 -1.833 20.885 1.00 64.50 120 THR A C 1
ATOM 865 O O . THR A 1 120 ? -2.124 -1.688 21.663 1.00 64.50 120 THR A O 1
ATOM 868 N N . ASN A 1 121 ? -3.293 -0.987 19.878 1.00 53.97 121 ASN A N 1
ATOM 869 C CA . ASN A 1 121 ? -2.389 0.109 19.519 1.00 53.97 121 ASN A CA 1
ATOM 870 C C . ASN A 1 121 ? -2.890 1.496 19.965 1.00 53.97 121 ASN A C 1
ATOM 872 O O . ASN A 1 121 ? -2.190 2.482 19.745 1.00 53.97 121 ASN A O 1
ATOM 876 N N . GLN A 1 122 ? -4.080 1.597 20.579 1.00 52.84 122 GLN A N 1
ATOM 877 C CA . GLN A 1 122 ? -4.709 2.888 20.908 1.00 52.84 122 GLN A CA 1
ATOM 878 C C . GLN A 1 122 ? -4.766 3.240 22.403 1.00 52.84 122 GLN A C 1
ATOM 880 O O . GLN A 1 122 ? -5.153 4.357 22.737 1.00 52.84 122 GLN A O 1
ATOM 885 N N . GLY A 1 123 ? -4.409 2.335 23.324 1.00 46.00 123 GLY A N 1
ATOM 886 C CA . GLY A 1 123 ? -4.478 2.623 24.769 1.00 46.00 123 GLY A CA 1
ATOM 887 C C . GLY A 1 123 ? -5.874 3.053 25.265 1.00 46.00 123 GLY A C 1
ATOM 888 O O . GLY A 1 123 ? -5.984 3.722 26.292 1.00 46.00 123 GLY A O 1
ATOM 889 N N . GLY A 1 124 ? -6.932 2.713 24.516 1.00 43.75 124 GLY A N 1
ATOM 890 C CA . GLY A 1 124 ? -8.311 3.153 24.734 1.00 43.75 124 GLY A CA 1
ATOM 891 C C . GLY A 1 124 ? -9.140 2.221 25.628 1.00 43.75 124 GLY A C 1
ATOM 892 O O . GLY A 1 124 ? -8.793 1.070 25.867 1.00 43.75 124 GLY A O 1
ATOM 893 N N . SER A 1 125 ? -10.266 2.742 26.124 1.00 47.31 125 SER A N 1
ATOM 894 C CA . SER A 1 125 ? -11.196 2.099 27.073 1.00 47.31 125 SER A CA 1
ATOM 895 C C . SER A 1 125 ? -12.091 0.990 26.510 1.00 47.31 125 SER A C 1
ATOM 897 O O . SER A 1 125 ? -12.794 0.340 27.286 1.00 47.31 125 SER A O 1
ATOM 899 N N . VAL A 1 126 ? -12.153 0.819 25.186 1.00 55.84 126 VAL A N 1
ATOM 900 C CA . VAL A 1 126 ? -13.075 -0.121 24.533 1.00 55.84 126 VAL A CA 1
ATOM 901 C C . VAL A 1 126 ? -12.272 -1.243 23.896 1.00 55.84 126 VAL A C 1
ATOM 903 O O . VAL A 1 126 ? -11.397 -0.986 23.074 1.00 55.84 126 VAL A O 1
ATOM 906 N N . ASP A 1 127 ? -12.582 -2.479 24.280 1.00 64.62 127 ASP A N 1
ATOM 907 C CA . ASP A 1 127 ? -12.029 -3.671 23.649 1.00 64.62 127 ASP A CA 1
ATOM 908 C C . ASP A 1 127 ? -12.785 -3.954 22.345 1.00 64.62 127 ASP A C 1
ATOM 910 O O . ASP A 1 127 ? -13.992 -4.213 22.355 1.00 64.62 127 ASP A O 1
ATOM 914 N N . TYR A 1 128 ? -12.087 -3.835 21.220 1.00 77.38 128 TYR A N 1
ATOM 915 C CA . TYR A 1 128 ? -12.618 -4.094 19.890 1.00 77.38 128 TYR A CA 1
ATOM 916 C C . TYR A 1 128 ? -11.532 -4.689 19.003 1.00 77.38 128 TYR A C 1
ATOM 918 O O . TYR A 1 128 ? -10.338 -4.448 19.193 1.00 77.38 128 TYR A O 1
ATOM 926 N N . GLY A 1 129 ? -11.968 -5.435 17.999 1.00 85.44 129 GLY A N 1
ATOM 927 C CA . GLY A 1 129 ? -11.108 -5.928 16.946 1.00 85.44 129 GLY A CA 1
ATOM 928 C C . GLY A 1 129 ? -11.909 -6.590 15.840 1.00 85.44 129 GLY A C 1
ATOM 929 O O . GLY A 1 129 ? -13.096 -6.894 16.009 1.00 85.44 129 GLY A O 1
ATOM 930 N N . VAL A 1 130 ? -11.251 -6.806 14.707 1.00 91.12 130 VAL A N 1
ATOM 931 C CA . VAL A 1 130 ? -11.790 -7.576 13.583 1.00 91.12 130 VAL A CA 1
ATOM 932 C C . VAL A 1 130 ? -11.156 -8.969 13.589 1.00 91.12 130 VAL A C 1
ATOM 934 O O . VAL A 1 130 ? -9.981 -9.135 13.920 1.00 91.12 130 VAL A O 1
ATOM 937 N N . ASN A 1 131 ? -11.948 -9.987 13.264 1.00 85.56 131 ASN A N 1
ATOM 938 C CA . ASN A 1 131 ? -11.516 -11.377 13.187 1.00 85.56 131 ASN A CA 1
ATOM 939 C C . ASN A 1 131 ? -11.889 -11.991 11.836 1.00 85.56 131 ASN A C 1
ATOM 941 O O . ASN A 1 131 ? -13.015 -11.788 11.393 1.00 85.56 131 ASN A O 1
ATOM 945 N N . ALA A 1 132 ? -10.999 -12.797 11.252 1.00 87.19 132 ALA A N 1
ATOM 946 C CA . ALA A 1 132 ? -11.315 -13.744 10.178 1.00 87.19 132 ALA A CA 1
ATOM 947 C C . ALA A 1 132 ? -11.211 -15.185 10.706 1.00 87.19 132 ALA A C 1
ATOM 949 O O . ALA A 1 132 ? -10.143 -15.615 11.152 1.00 87.19 132 ALA A O 1
ATOM 950 N N . ASP A 1 133 ? -12.317 -15.927 10.723 1.00 75.00 133 ASP A N 1
ATOM 951 C CA . ASP A 1 133 ? -12.338 -17.289 11.263 1.00 75.00 133 ASP A CA 1
ATOM 952 C C . ASP A 1 133 ? -11.741 -18.335 10.300 1.00 75.00 133 ASP A C 1
ATOM 954 O O . ASP A 1 133 ? -11.326 -18.033 9.183 1.00 75.00 133 ASP A O 1
ATOM 958 N N . SER A 1 134 ? -11.683 -19.600 10.728 1.00 71.50 134 SER A N 1
ATOM 959 C CA . SER A 1 134 ? -11.140 -20.700 9.916 1.00 71.50 134 SER A CA 1
ATOM 960 C C . SER A 1 134 ? -11.992 -21.070 8.695 1.00 71.50 134 SER A C 1
ATOM 962 O O . SER A 1 134 ? -11.592 -21.936 7.924 1.00 71.50 134 SER A O 1
ATOM 964 N N . GLY A 1 135 ? -13.193 -20.505 8.564 1.00 70.62 135 GLY A N 1
ATOM 965 C CA . GLY A 1 135 ? -14.033 -20.588 7.372 1.00 70.62 135 GLY A CA 1
ATOM 966 C C . GLY A 1 135 ? -13.903 -19.355 6.476 1.00 70.62 135 GLY A C 1
ATOM 967 O O . GLY A 1 135 ? -14.593 -19.282 5.462 1.00 70.62 135 GLY A O 1
ATOM 968 N N . GLY A 1 136 ? -13.047 -18.398 6.846 1.00 75.69 136 GLY A N 1
ATOM 969 C CA . GLY A 1 136 ? -12.876 -17.144 6.133 1.00 75.69 136 GLY A CA 1
ATOM 970 C C . GLY A 1 136 ? -13.960 -16.112 6.433 1.00 75.69 136 GLY A C 1
ATOM 971 O O . GLY A 1 136 ? -13.988 -15.067 5.798 1.00 75.69 136 GLY A O 1
ATOM 972 N N . ILE A 1 137 ? -14.868 -16.344 7.383 1.00 80.88 137 ILE A N 1
ATOM 973 C CA . ILE A 1 137 ? -15.900 -15.356 7.708 1.00 80.88 137 ILE A CA 1
ATOM 974 C C . ILE A 1 137 ? -15.301 -14.263 8.585 1.00 80.88 137 ILE A C 1
ATOM 976 O O . ILE A 1 137 ? -14.677 -14.542 9.614 1.00 80.88 137 ILE A O 1
ATOM 980 N N . MET A 1 138 ? -15.520 -13.009 8.189 1.00 89.19 138 MET A N 1
ATOM 981 C CA . MET A 1 138 ? -15.079 -11.858 8.963 1.00 89.19 138 MET A CA 1
ATOM 982 C C . MET A 1 138 ? -16.160 -11.399 9.946 1.00 89.19 138 MET A C 1
ATOM 984 O O . MET A 1 138 ? -17.357 -11.509 9.689 1.00 89.19 138 MET A O 1
ATOM 988 N N . SER A 1 139 ? -15.734 -10.904 11.106 1.00 83.06 139 SER A N 1
ATOM 989 C CA . SER A 1 139 ? -16.615 -10.395 12.162 1.00 83.06 139 SER A CA 1
ATOM 990 C C . SER A 1 139 ? -15.886 -9.394 13.058 1.00 83.06 139 SER A C 1
ATOM 992 O O . SER A 1 139 ? -14.666 -9.255 12.996 1.00 83.06 139 SER A O 1
ATOM 994 N N . GLY A 1 140 ? -16.632 -8.690 13.905 1.00 84.62 140 GLY A N 1
ATOM 995 C CA . GLY A 1 140 ? -16.107 -7.708 14.846 1.00 84.62 140 GLY A CA 1
ATOM 996 C C . GLY A 1 140 ? -16.240 -6.268 14.359 1.00 84.62 140 GLY A C 1
ATOM 997 O O . GLY A 1 140 ? -17.131 -5.935 13.564 1.00 84.62 140 GLY A O 1
ATOM 998 N N . TYR A 1 141 ? -15.393 -5.402 14.913 1.00 86.25 141 TYR A N 1
ATOM 999 C CA . TYR A 1 141 ? -15.465 -3.962 14.704 1.00 86.25 141 TYR A CA 1
ATOM 1000 C C . TYR A 1 141 ? -14.077 -3.333 14.603 1.00 86.25 141 TYR A C 1
ATOM 1002 O O . TYR A 1 141 ? -13.203 -3.621 15.415 1.00 86.25 141 TYR A O 1
ATOM 1010 N N . ALA A 1 142 ? -13.926 -2.426 13.644 1.00 91.94 142 ALA A N 1
ATOM 1011 C CA . ALA A 1 142 ? -12.849 -1.447 13.587 1.00 91.94 142 ALA A CA 1
ATOM 1012 C C . ALA A 1 142 ? -13.359 -0.083 14.084 1.00 91.94 142 ALA A C 1
ATOM 1014 O O . ALA A 1 142 ? -14.571 0.150 14.168 1.00 91.94 142 ALA A O 1
ATOM 1015 N N . TRP A 1 143 ? -12.446 0.829 14.407 1.00 88.62 143 TRP A N 1
ATOM 1016 C CA . TRP A 1 143 ? -12.778 2.163 14.910 1.00 88.62 143 TRP A CA 1
ATOM 1017 C C . TRP A 1 143 ? -12.098 3.267 14.108 1.00 88.62 143 TRP A C 1
ATOM 1019 O O . TRP A 1 143 ? -10.928 3.158 13.747 1.00 88.62 143 TRP A O 1
ATOM 1029 N N . SER A 1 144 ? -12.812 4.367 13.898 1.00 86.50 144 SER A N 1
ATOM 1030 C CA . SER A 1 144 ? -12.248 5.620 13.410 1.00 86.50 144 SER A CA 1
ATOM 1031 C C . SER A 1 144 ? -12.868 6.797 14.145 1.00 86.50 144 SER A C 1
ATOM 1033 O O . SER A 1 144 ? -14.084 6.851 14.323 1.00 86.50 144 SER A O 1
ATOM 1035 N N . ASP A 1 145 ? -12.060 7.796 14.485 1.00 83.25 145 ASP A N 1
ATOM 1036 C CA . ASP A 1 145 ? -12.559 9.015 15.128 1.00 83.25 145 ASP A CA 1
ATOM 1037 C C . ASP A 1 145 ? -13.441 9.868 14.199 1.00 83.25 145 ASP A C 1
ATOM 1039 O O . ASP A 1 145 ? -14.169 10.734 14.676 1.00 83.25 145 ASP A O 1
ATOM 1043 N N . GLN A 1 146 ? -13.391 9.636 12.880 1.00 82.94 146 GLN A N 1
ATOM 1044 C CA . GLN A 1 146 ? -14.127 10.425 11.881 1.00 82.94 146 GLN A CA 1
ATOM 1045 C C . GLN A 1 146 ? -15.414 9.758 11.379 1.00 82.94 146 GLN A C 1
ATOM 1047 O O . GLN A 1 146 ? -16.265 10.430 10.799 1.00 82.94 146 GLN A O 1
ATOM 1052 N N . VAL A 1 147 ? -15.573 8.444 11.554 1.00 79.75 147 VAL A N 1
ATOM 1053 C CA . VAL A 1 147 ? -16.783 7.710 11.118 1.00 79.75 147 VAL A CA 1
ATOM 1054 C C . VAL A 1 147 ? -17.331 6.744 12.165 1.00 79.75 147 VAL A C 1
ATOM 1056 O O . VAL A 1 147 ? -18.355 6.103 11.948 1.00 79.75 147 VAL A O 1
ATOM 1059 N N . GLY A 1 148 ? -16.707 6.676 13.339 1.00 84.56 148 GLY A N 1
ATOM 1060 C CA . GLY A 1 148 ? -17.121 5.818 14.439 1.00 84.56 148 GLY A CA 1
ATOM 1061 C C . GLY A 1 148 ? -16.835 4.339 14.184 1.00 84.56 148 GLY A C 1
ATOM 1062 O O . GLY A 1 148 ? -15.817 3.963 13.602 1.00 84.56 148 GLY A O 1
ATOM 1063 N N . TRP A 1 149 ? -17.744 3.489 14.665 1.00 84.75 149 TRP A N 1
ATOM 1064 C CA . TRP A 1 149 ? -17.621 2.037 14.564 1.00 84.75 149 TRP A CA 1
ATOM 1065 C C . TRP A 1 149 ? -17.811 1.560 13.131 1.00 84.75 149 TRP A C 1
ATOM 1067 O O . TRP A 1 149 ? -18.819 1.871 12.505 1.00 84.75 149 TRP A O 1
ATOM 1077 N N . ILE A 1 150 ? -16.904 0.722 12.651 1.00 92.00 150 ILE A N 1
ATOM 1078 C CA . ILE A 1 150 ? -17.019 0.041 11.363 1.00 92.00 150 ILE A CA 1
ATOM 1079 C C . ILE A 1 150 ? -17.259 -1.438 11.653 1.00 92.00 150 ILE A C 1
ATOM 1081 O O . ILE A 1 150 ? -16.407 -2.102 12.233 1.00 92.00 150 ILE A O 1
ATOM 1085 N N . SER A 1 151 ? -18.436 -1.951 11.302 1.00 86.12 151 SER A N 1
ATOM 1086 C CA . SER A 1 151 ? -18.836 -3.330 11.581 1.00 86.12 151 SER A CA 1
ATOM 1087 C C . SER A 1 151 ? -18.548 -4.262 10.413 1.00 86.12 151 SER A C 1
ATOM 1089 O O . SER A 1 151 ? -18.898 -3.951 9.278 1.00 86.12 151 SER A O 1
ATOM 1091 N N . PHE A 1 152 ? -18.010 -5.440 10.720 1.00 91.25 152 PHE A N 1
ATOM 1092 C CA . PHE A 1 152 ? -17.841 -6.554 9.779 1.00 91.25 152 PHE A CA 1
ATOM 1093 C C . PHE A 1 152 ? -18.891 -7.658 9.997 1.00 91.25 152 PHE A C 1
ATOM 1095 O O . PHE A 1 152 ? -18.779 -8.743 9.447 1.00 91.25 152 PHE A O 1
ATOM 1102 N N . ASN A 1 153 ? -19.916 -7.402 10.818 1.00 81.19 153 ASN A N 1
ATOM 1103 C CA . ASN A 1 153 ? -20.908 -8.411 11.215 1.00 81.19 153 ASN A CA 1
ATOM 1104 C C . ASN A 1 153 ? -22.141 -8.459 10.308 1.00 81.19 153 ASN A C 1
ATOM 1106 O O . ASN A 1 153 ? -23.048 -9.263 10.535 1.00 81.19 153 ASN A O 1
ATOM 1110 N N . GLU A 1 154 ? -22.245 -7.540 9.353 1.00 82.25 154 GLU A N 1
ATOM 1111 C CA . GLU A 1 154 ? -23.466 -7.397 8.577 1.00 82.25 154 GLU A CA 1
ATOM 1112 C C . GLU A 1 154 ? -23.597 -8.528 7.554 1.00 82.25 154 GLU A C 1
ATOM 1114 O O . GLU A 1 154 ? -22.643 -8.907 6.887 1.00 82.25 154 GLU A O 1
ATOM 1119 N N . THR A 1 155 ? -24.807 -9.064 7.420 1.00 80.50 155 THR A N 1
ATOM 1120 C CA . THR A 1 155 ? -25.122 -10.159 6.483 1.00 80.50 155 THR A CA 1
ATOM 1121 C C . THR A 1 155 ? -26.203 -9.776 5.473 1.00 80.50 155 THR A C 1
ATOM 1123 O O . THR A 1 155 ? -26.569 -10.581 4.623 1.00 80.50 155 THR A O 1
ATOM 1126 N N . SER A 1 156 ? -26.741 -8.553 5.550 1.00 80.12 156 SER A N 1
ATOM 1127 C CA . SER A 1 156 ? -27.792 -8.051 4.656 1.00 80.12 156 SER A CA 1
ATOM 1128 C C . SER A 1 156 ? -27.831 -6.517 4.618 1.00 80.12 156 SER A C 1
ATOM 1130 O O . SER A 1 156 ? -27.302 -5.853 5.510 1.00 80.12 156 SER A O 1
ATOM 1132 N N . GLY A 1 157 ? -28.492 -5.951 3.600 1.00 77.00 157 GLY A N 1
ATOM 1133 C CA . GLY A 1 157 ? -28.741 -4.507 3.473 1.00 77.00 157 GLY A CA 1
ATOM 1134 C C . GLY A 1 157 ? -27.708 -3.718 2.660 1.00 77.00 157 GLY A C 1
ATOM 1135 O O . GLY A 1 157 ? -27.851 -2.499 2.561 1.00 77.00 157 GLY A O 1
ATOM 1136 N N . CYS A 1 158 ? -26.703 -4.389 2.093 1.00 81.19 158 CYS A N 1
ATOM 1137 C CA . CYS A 1 158 ? -25.726 -3.808 1.172 1.00 81.19 158 CYS A CA 1
ATOM 1138 C C . CYS A 1 158 ? -26.331 -3.588 -0.228 1.00 81.19 158 CYS A C 1
ATOM 1140 O O . CYS A 1 158 ? -27.323 -4.224 -0.600 1.00 81.19 158 CYS A O 1
ATOM 1142 N N . GLN A 1 159 ? -25.764 -2.652 -0.993 1.00 70.12 159 GLN A N 1
ATOM 1143 C CA . GLN A 1 159 ? -26.237 -2.325 -2.337 1.00 70.12 159 GLN A CA 1
ATOM 1144 C C . GLN A 1 159 ? -25.510 -3.201 -3.368 1.00 70.12 159 GLN A C 1
ATOM 1146 O O . GLN A 1 159 ? -24.294 -3.146 -3.476 1.00 70.12 159 GLN A O 1
ATOM 1151 N N . THR A 1 160 ? -26.278 -4.004 -4.114 1.00 64.56 160 THR A N 1
ATOM 1152 C CA . THR A 1 160 ? -25.845 -4.779 -5.296 1.00 64.56 160 THR A CA 1
ATOM 1153 C C . THR A 1 160 ? -24.657 -5.737 -5.104 1.00 64.56 160 THR A C 1
ATOM 1155 O O . THR A 1 160 ? -23.590 -5.466 -5.626 1.00 64.56 160 THR A O 1
ATOM 1158 N N . ASP A 1 161 ? -24.869 -6.876 -4.434 1.00 51.34 161 ASP A N 1
ATOM 1159 C CA . ASP A 1 161 ? -24.205 -8.182 -4.670 1.00 51.34 161 ASP A CA 1
ATOM 1160 C C . ASP A 1 161 ? -24.868 -9.239 -3.742 1.00 51.34 161 ASP A C 1
ATOM 1162 O O . ASP A 1 161 ? -25.333 -8.855 -2.662 1.00 51.34 161 ASP A O 1
ATOM 1166 N N . PRO A 1 162 ? -24.997 -10.536 -4.100 1.00 57.62 162 PRO A N 1
ATOM 1167 C CA . PRO A 1 162 ? -25.463 -11.575 -3.170 1.00 57.62 162 PRO A CA 1
ATOM 1168 C C . PRO A 1 162 ? -24.644 -11.730 -1.873 1.00 57.62 162 PRO A C 1
ATOM 1170 O O . PRO A 1 162 ? -25.190 -12.274 -0.910 1.00 57.62 162 PRO A O 1
ATOM 1173 N N . ASP A 1 163 ? -23.396 -11.256 -1.800 1.00 69.25 163 ASP A N 1
ATOM 1174 C CA . ASP A 1 163 ? -22.523 -11.459 -0.636 1.00 69.25 163 ASP A CA 1
ATOM 1175 C C . ASP A 1 163 ? -22.290 -10.185 0.203 1.00 69.25 163 ASP A C 1
ATOM 1177 O O . ASP A 1 163 ? -21.216 -9.595 0.216 1.00 69.25 163 ASP A O 1
ATOM 1181 N N . CYS A 1 164 ? -23.289 -9.775 1.000 1.00 81.31 164 CYS A N 1
ATOM 1182 C CA . CYS A 1 164 ? -23.102 -8.690 1.983 1.00 81.31 164 CYS A CA 1
ATOM 1183 C C . CYS A 1 164 ? -22.093 -9.030 3.092 1.00 81.31 164 CYS A C 1
ATOM 1185 O O . CYS A 1 164 ? -21.491 -8.129 3.669 1.00 81.31 164 CYS A O 1
ATOM 1187 N N . GLN A 1 165 ? -21.944 -10.313 3.426 1.00 86.12 165 GLN A N 1
ATOM 1188 C CA . GLN A 1 165 ? -21.059 -10.753 4.500 1.00 86.12 165 GLN A CA 1
ATOM 1189 C C . GLN A 1 165 ? -19.599 -10.582 4.089 1.00 86.12 165 GLN A C 1
ATOM 1191 O O . GLN A 1 165 ? -19.193 -11.102 3.054 1.00 86.12 165 GLN A O 1
ATOM 1196 N N . ALA A 1 166 ? -18.812 -9.905 4.923 1.00 92.00 166 ALA A N 1
ATOM 1197 C CA . ALA A 1 166 ? -17.373 -9.802 4.730 1.00 92.00 166 ALA A CA 1
ATOM 1198 C C . ALA A 1 166 ? -16.707 -11.185 4.851 1.00 92.00 166 ALA A C 1
ATOM 1200 O O . ALA A 1 166 ? -16.906 -11.902 5.840 1.00 92.00 166 ALA A O 1
ATOM 1201 N N . LYS A 1 167 ? -15.933 -11.568 3.833 1.00 88.19 167 LYS A N 1
ATOM 1202 C CA . LYS A 1 167 ? -15.305 -12.891 3.726 1.00 88.19 167 LYS A CA 1
ATOM 1203 C C . LYS A 1 167 ? -13.888 -12.790 3.178 1.00 88.19 167 LYS A C 1
ATOM 1205 O O . LYS A 1 167 ? -13.668 -12.146 2.159 1.00 88.19 167 LYS A O 1
ATOM 1210 N N . LEU A 1 168 ? -12.967 -13.499 3.813 1.00 91.00 168 LEU A N 1
ATOM 1211 C CA . LEU A 1 168 ? -11.638 -13.836 3.327 1.00 91.00 168 LEU A CA 1
ATOM 1212 C C . LEU A 1 168 ? -11.684 -15.201 2.631 1.00 91.00 168 LEU A C 1
ATOM 1214 O O . LEU A 1 168 ? -12.001 -16.218 3.245 1.00 91.00 168 LEU A O 1
ATOM 1218 N N . SER A 1 169 ? -11.320 -15.249 1.359 1.00 87.50 169 SER A N 1
ATOM 1219 C CA . SER A 1 169 ? -11.062 -16.502 0.663 1.00 87.50 169 SER A CA 1
ATOM 1220 C C . SER A 1 169 ? -9.752 -17.099 1.166 1.00 87.50 169 SER A C 1
ATOM 1222 O O . SER A 1 169 ? -8.674 -16.579 0.902 1.00 87.50 169 SER A O 1
ATOM 1224 N N . LEU A 1 170 ? -9.819 -18.230 1.866 1.00 81.50 170 LEU A N 1
ATOM 1225 C CA . LEU A 1 170 ? -8.615 -18.912 2.359 1.00 81.50 170 LEU A CA 1
ATOM 1226 C C . LEU A 1 170 ? -7.785 -19.567 1.242 1.00 81.50 170 LEU A C 1
ATOM 1228 O O . LEU A 1 170 ? -6.652 -19.973 1.484 1.00 81.50 170 LEU A O 1
ATOM 1232 N N . ALA A 1 171 ? -8.355 -19.704 0.042 1.00 79.12 171 ALA A N 1
ATOM 1233 C CA . ALA A 1 171 ? -7.679 -20.282 -1.115 1.00 79.12 171 ALA A CA 1
ATOM 1234 C C . ALA A 1 171 ? -6.910 -19.229 -1.919 1.00 79.12 171 ALA A C 1
ATOM 1236 O O . ALA A 1 171 ? -5.793 -19.495 -2.354 1.00 79.12 171 ALA A O 1
ATOM 1237 N N . THR A 1 172 ? -7.521 -18.059 -2.110 1.00 79.31 172 THR A N 1
ATOM 1238 C CA . THR A 1 172 ? -6.990 -16.995 -2.971 1.00 79.31 172 THR A CA 1
ATOM 1239 C C . THR A 1 172 ? -6.452 -15.806 -2.186 1.00 79.31 172 THR A C 1
ATOM 1241 O O . THR A 1 172 ? -5.775 -14.986 -2.760 1.00 79.31 172 THR A O 1
ATOM 1244 N N . GLY A 1 173 ? -6.716 -15.687 -0.881 1.00 87.19 173 GLY A N 1
ATOM 1245 C CA . GLY A 1 173 ? -6.331 -14.513 -0.086 1.00 87.19 173 GLY A CA 1
ATOM 1246 C C . GLY A 1 173 ? -7.218 -13.288 -0.312 1.00 87.19 173 GLY A C 1
ATOM 1247 O O . GLY A 1 173 ? -7.096 -12.278 0.375 1.00 87.19 173 GLY A O 1
ATOM 1248 N N . GLU A 1 174 ? -8.168 -13.392 -1.230 1.00 89.38 174 GLU A N 1
ATOM 1249 C CA . GLU A 1 174 ? -9.066 -12.322 -1.626 1.00 89.38 174 GLU A CA 1
ATOM 1250 C C . GLU A 1 174 ? -10.109 -12.012 -0.555 1.00 89.38 174 GLU A C 1
ATOM 1252 O O . GLU A 1 174 ? -10.775 -12.909 -0.032 1.00 89.38 174 GLU A O 1
ATOM 1257 N N . VAL A 1 175 ? -10.322 -10.729 -0.279 1.00 93.00 175 VAL A N 1
ATOM 1258 C CA . VAL A 1 175 ? -11.377 -10.275 0.625 1.00 93.00 175 VAL A CA 1
ATOM 1259 C C . VAL A 1 175 ? -12.548 -9.746 -0.195 1.00 93.00 175 VAL A C 1
ATOM 1261 O O . VAL A 1 175 ? -12.379 -8.978 -1.141 1.00 93.00 175 VAL A O 1
ATOM 1264 N N . SER A 1 176 ? -13.752 -10.171 0.166 1.00 90.62 176 SER A N 1
ATOM 1265 C CA . SER A 1 176 ? -15.006 -9.853 -0.516 1.00 90.62 176 SER A CA 1
ATOM 1266 C C . SER A 1 176 ? -16.086 -9.434 0.480 1.00 90.62 176 SER A C 1
ATOM 1268 O O . SER A 1 176 ? -15.928 -9.571 1.697 1.00 90.62 176 SER A O 1
ATOM 1270 N N . GLY A 1 177 ? -17.188 -8.908 -0.047 1.00 90.94 177 GLY A N 1
ATOM 1271 C CA . GLY A 1 177 ? -18.325 -8.439 0.731 1.00 90.94 177 GLY A CA 1
ATOM 1272 C C . GLY A 1 177 ? -18.142 -7.033 1.290 1.00 90.94 177 GLY A C 1
ATOM 1273 O O . GLY A 1 177 ? -17.426 -6.203 0.720 1.00 90.94 177 GLY A O 1
ATOM 1274 N N . TRP A 1 178 ? -18.847 -6.739 2.384 1.00 92.44 178 TRP A N 1
ATOM 1275 C CA . TRP A 1 178 ? -19.052 -5.364 2.828 1.00 92.44 178 TRP A CA 1
ATOM 1276 C C . TRP A 1 178 ? -18.807 -5.177 4.325 1.00 92.44 178 TRP A C 1
ATOM 1278 O O . TRP A 1 178 ? -19.189 -6.002 5.154 1.00 92.44 178 TRP A O 1
ATOM 1288 N N . ALA A 1 179 ? -18.233 -4.028 4.674 1.00 94.19 179 ALA A N 1
ATOM 1289 C CA . ALA A 1 179 ? -18.210 -3.502 6.033 1.00 94.19 179 ALA A CA 1
ATOM 1290 C C . ALA A 1 179 ? -19.164 -2.307 6.146 1.00 94.19 179 ALA A C 1
ATOM 1292 O O . ALA A 1 179 ? -19.460 -1.631 5.161 1.00 94.19 179 ALA A O 1
ATOM 1293 N N . ARG A 1 180 ? -19.654 -2.023 7.353 1.00 89.88 180 ARG A N 1
ATOM 1294 C CA . ARG A 1 180 ? -20.627 -0.952 7.586 1.00 89.88 180 ARG A CA 1
ATOM 1295 C C . ARG A 1 180 ? -20.137 0.067 8.596 1.00 89.88 180 ARG A C 1
ATOM 1297 O O . ARG A 1 180 ? -20.034 -0.236 9.784 1.00 89.88 180 ARG A O 1
ATOM 1304 N N . ALA A 1 181 ? -19.925 1.293 8.142 1.00 89.25 181 ALA A N 1
ATOM 1305 C CA . ALA A 1 181 ? -19.725 2.443 9.005 1.00 89.25 181 ALA A CA 1
ATOM 1306 C C . ALA A 1 181 ? -21.032 2.778 9.744 1.00 89.25 181 ALA A C 1
ATOM 1308 O O . ALA A 1 181 ? -22.076 3.054 9.151 1.00 89.25 181 ALA A O 1
ATOM 1309 N N . ARG A 1 182 ? -20.980 2.744 11.073 1.00 80.81 182 ARG A N 1
ATOM 1310 C CA . ARG A 1 182 ? -22.060 3.116 11.991 1.00 80.81 182 ARG A CA 1
ATOM 1311 C C . ARG A 1 182 ? -21.793 4.518 12.526 1.00 80.81 182 ARG A C 1
ATOM 1313 O O . ARG A 1 182 ? -21.631 4.720 13.731 1.00 80.81 182 ARG A O 1
ATOM 1320 N N . THR A 1 183 ? -21.754 5.473 11.602 1.00 71.75 183 THR A N 1
ATOM 1321 C CA . THR A 1 183 ? -21.516 6.885 11.901 1.00 71.75 183 THR A CA 1
ATOM 1322 C C . THR A 1 183 ? -22.586 7.412 12.865 1.00 71.75 183 THR A C 1
ATOM 1324 O O . THR A 1 183 ? -23.781 7.255 12.589 1.00 71.75 183 THR A O 1
ATOM 1327 N N . PRO A 1 184 ? -22.208 8.023 14.005 1.00 60.00 184 PRO A N 1
ATOM 1328 C CA . PRO A 1 184 ? -23.170 8.541 14.970 1.00 60.00 184 PRO A CA 1
ATOM 1329 C C . PRO A 1 184 ? -24.114 9.583 14.358 1.00 60.00 184 PRO A C 1
ATOM 1331 O O . PRO A 1 184 ? -23.700 10.449 13.586 1.00 60.00 184 PRO A O 1
ATOM 1334 N N . VAL A 1 185 ? -25.390 9.539 14.750 1.00 52.72 185 VAL A N 1
ATOM 1335 C CA . VAL A 1 185 ? -26.384 10.544 14.346 1.00 52.72 185 VAL A CA 1
ATOM 1336 C C . VAL A 1 185 ? -25.927 11.923 14.841 1.00 52.72 185 VAL A C 1
ATOM 1338 O O . VAL A 1 185 ? -25.745 12.116 16.041 1.00 52.72 185 VAL A O 1
ATOM 1341 N N . GLY A 1 186 ? -25.744 12.874 13.917 1.00 51.62 186 GLY A N 1
ATOM 1342 C CA . GLY A 1 186 ? -25.259 14.231 14.213 1.00 51.62 186 GLY A CA 1
ATOM 1343 C C . GLY A 1 186 ? -23.761 14.468 13.971 1.00 51.62 186 GLY A C 1
ATOM 1344 O O . GLY A 1 186 ? -23.299 15.587 14.182 1.00 51.62 186 GLY A O 1
ATOM 1345 N N . HIS A 1 187 ? -23.008 13.463 13.511 1.00 58.72 187 HIS A N 1
ATOM 1346 C CA . HIS A 1 187 ? -21.624 13.635 13.051 1.00 58.72 187 HIS A CA 1
ATOM 1347 C C . HIS A 1 187 ? -21.575 14.418 11.715 1.00 58.72 187 HIS A C 1
ATOM 1349 O O . HIS A 1 187 ? -22.490 14.241 10.905 1.00 58.72 187 HIS A O 1
ATOM 1355 N N . PRO A 1 188 ? -20.542 15.239 11.419 1.00 58.00 188 PRO A N 1
ATOM 1356 C CA . PRO A 1 188 ? -20.461 16.001 10.160 1.00 58.00 188 PRO A CA 1
ATOM 1357 C C . PRO A 1 188 ? -20.567 15.133 8.892 1.00 58.00 188 PRO A C 1
ATOM 1359 O O . PRO A 1 188 ? -21.095 15.575 7.877 1.00 58.00 188 PRO A O 1
ATOM 1362 N N . GLN A 1 189 ? -20.131 13.876 8.983 1.00 60.25 189 GLN A N 1
ATOM 1363 C CA . GLN A 1 189 ? -20.169 12.854 7.932 1.00 60.25 189 GLN A CA 1
ATOM 1364 C C . GLN A 1 189 ? -21.432 11.964 7.968 1.00 60.25 189 GLN A C 1
ATOM 1366 O O . GLN A 1 189 ? -21.536 11.012 7.202 1.00 60.25 189 GLN A O 1
ATOM 1371 N N . ALA A 1 190 ? -22.414 12.236 8.835 1.00 55.22 190 ALA A N 1
ATOM 1372 C CA . ALA A 1 190 ? -23.650 11.444 8.944 1.00 55.22 190 ALA A CA 1
ATOM 1373 C C . ALA A 1 190 ? -24.704 11.773 7.858 1.00 55.22 190 ALA A C 1
ATOM 1375 O O . ALA A 1 190 ? -25.840 11.300 7.924 1.00 55.22 190 ALA A O 1
ATOM 1376 N N . GLY A 1 191 ? -24.366 12.626 6.885 1.00 49.78 191 GLY A N 1
ATOM 1377 C CA . GLY A 1 191 ? -25.287 13.116 5.862 1.00 49.78 191 GLY A CA 1
ATOM 1378 C C . GLY A 1 191 ? -25.446 12.170 4.669 1.00 49.78 191 GLY A C 1
ATOM 1379 O O . GLY A 1 191 ? -24.561 12.091 3.828 1.00 49.78 191 GLY A O 1
ATOM 1380 N N . GLY A 1 192 ? -26.610 11.520 4.555 1.00 59.53 192 GLY A N 1
ATOM 1381 C CA . GLY A 1 192 ? -27.188 11.034 3.286 1.00 59.53 192 GLY A CA 1
ATOM 1382 C C . GLY A 1 192 ? -26.551 9.819 2.600 1.00 59.53 192 GLY A C 1
ATOM 1383 O O . GLY A 1 192 ? -27.113 9.345 1.617 1.00 59.53 192 GLY A O 1
ATOM 1384 N N . TRP A 1 193 ? -25.431 9.301 3.098 1.00 72.31 193 TRP A N 1
ATOM 1385 C CA . TRP A 1 193 ? -24.772 8.108 2.561 1.00 72.31 193 TRP A CA 1
ATOM 1386 C C . TRP A 1 193 ? -25.249 6.819 3.257 1.00 72.31 193 TRP A C 1
ATOM 1388 O O . TRP A 1 193 ? -25.703 6.836 4.400 1.00 72.31 193 TRP A O 1
ATOM 1398 N N . ASP A 1 194 ? -25.178 5.694 2.545 1.00 74.94 194 ASP A N 1
ATOM 1399 C CA . ASP A 1 194 ? -25.669 4.381 2.974 1.00 74.94 194 ASP A CA 1
ATOM 1400 C C . ASP A 1 194 ? -24.803 3.688 4.047 1.00 74.94 194 ASP A C 1
ATOM 1402 O O . ASP A 1 194 ? -25.276 2.757 4.710 1.00 74.94 194 ASP A O 1
ATOM 1406 N N . GLY A 1 195 ? -23.580 4.185 4.269 1.00 85.25 195 GLY A N 1
ATOM 1407 C CA . GLY A 1 195 ? -22.645 3.716 5.290 1.00 85.25 195 GLY A CA 1
ATOM 1408 C C . GLY A 1 195 ? -21.893 2.438 4.918 1.00 85.25 195 GLY A C 1
ATOM 1409 O O . GLY A 1 195 ? -21.319 1.807 5.804 1.00 85.25 195 GLY A O 1
ATOM 1410 N N . TRP A 1 196 ? -21.904 2.026 3.651 1.00 90.00 196 TRP A N 1
ATOM 1411 C CA . TRP A 1 196 ? -21.297 0.775 3.205 1.00 90.00 196 TRP A CA 1
ATOM 1412 C C . TRP A 1 196 ? -19.908 0.963 2.601 1.00 90.00 196 TRP A C 1
ATO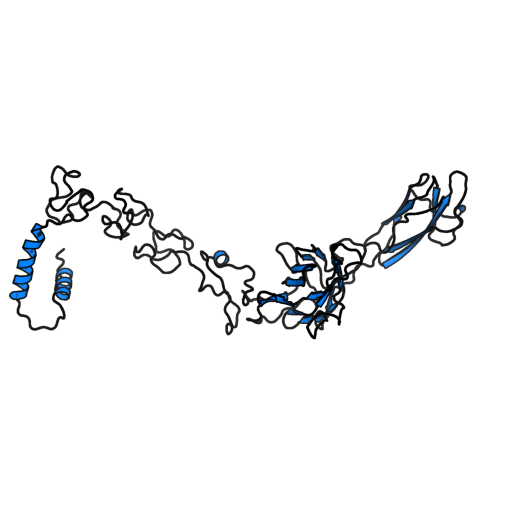M 1414 O O . TRP A 1 196 ? -19.700 1.784 1.716 1.00 90.00 196 TRP A O 1
ATOM 1424 N N . ILE A 1 197 ? -18.964 0.143 3.053 1.00 92.88 197 ILE A N 1
ATOM 1425 C CA . ILE A 1 197 ? -17.595 0.069 2.547 1.00 92.88 197 ILE A CA 1
ATOM 1426 C C . ILE A 1 197 ? -17.451 -1.271 1.826 1.00 92.88 197 ILE A C 1
ATOM 1428 O O . ILE A 1 197 ? -17.528 -2.328 2.456 1.00 92.88 197 ILE A O 1
ATOM 1432 N N . HIS A 1 198 ? -17.276 -1.229 0.510 1.00 91.81 198 HIS A N 1
ATOM 1433 C CA . HIS A 1 198 ? -17.105 -2.405 -0.331 1.00 91.81 198 HIS A CA 1
ATOM 1434 C C . HIS A 1 198 ? -15.648 -2.860 -0.299 1.00 91.81 198 HIS A C 1
ATOM 1436 O O . HIS A 1 198 ? -14.753 -2.074 -0.619 1.00 91.81 198 HIS A O 1
ATOM 1442 N N . LEU A 1 199 ? -15.405 -4.116 0.072 1.00 93.06 199 LEU A N 1
ATOM 1443 C CA . LEU A 1 199 ? -14.048 -4.639 0.262 1.00 93.06 199 LEU A CA 1
ATOM 1444 C C . LEU A 1 199 ? -13.365 -5.038 -1.054 1.00 93.06 199 LEU A C 1
ATOM 1446 O O . LEU A 1 199 ? -12.155 -5.242 -1.066 1.00 93.06 199 LEU A O 1
ATOM 1450 N N . ARG A 1 200 ? -14.127 -5.132 -2.150 1.00 90.44 200 ARG A N 1
ATOM 1451 C CA . ARG A 1 200 ? -13.644 -5.474 -3.492 1.00 90.44 200 ARG A CA 1
ATOM 1452 C C . ARG A 1 200 ? -14.681 -5.132 -4.545 1.00 90.44 200 ARG A C 1
ATOM 1454 O O . ARG A 1 200 ? -15.851 -5.374 -4.313 1.00 90.44 200 ARG A O 1
ATOM 1461 N N . GLY A 1 201 ? -14.276 -4.640 -5.708 1.00 85.94 201 GLY A N 1
ATOM 1462 C CA . GLY A 1 201 ? -15.197 -4.353 -6.803 1.00 85.94 201 GLY A CA 1
ATOM 1463 C C . GLY A 1 201 ? -14.498 -3.777 -8.025 1.00 85.94 201 GLY A C 1
ATOM 1464 O O . GLY A 1 201 ? -13.306 -3.980 -8.235 1.00 85.94 201 GLY A O 1
ATOM 1465 N N . THR A 1 202 ? -15.256 -3.044 -8.833 1.00 83.44 202 THR A N 1
ATOM 1466 C CA . THR A 1 202 ? -14.745 -2.340 -10.011 1.00 83.44 202 THR A CA 1
ATOM 1467 C C . THR A 1 202 ? -15.003 -0.851 -9.841 1.00 83.44 202 THR A C 1
ATOM 1469 O O . THR A 1 202 ? -16.124 -0.437 -9.539 1.00 83.44 202 THR A O 1
ATOM 1472 N N . ALA A 1 203 ? -13.959 -0.044 -9.993 1.00 81.69 203 ALA A N 1
ATOM 1473 C CA . ALA A 1 203 ? -14.039 1.402 -9.926 1.00 81.69 203 ALA A CA 1
ATOM 1474 C C . ALA A 1 203 ? -14.785 1.971 -11.146 1.00 81.69 203 ALA A C 1
ATOM 1476 O O . ALA A 1 203 ? -14.992 1.307 -12.161 1.00 81.69 203 ALA A O 1
ATOM 1477 N N . VAL A 1 204 ? -15.185 3.242 -11.066 1.00 80.25 204 VAL A N 1
ATOM 1478 C CA . VAL A 1 204 ? -15.920 3.938 -12.144 1.00 80.25 204 VAL A CA 1
ATOM 1479 C C . VAL A 1 204 ? -15.152 4.029 -13.465 1.00 80.25 204 VAL A C 1
ATOM 1481 O O . VAL A 1 204 ? -15.771 4.163 -14.517 1.00 80.25 204 VAL A O 1
ATOM 1484 N N . ASN A 1 205 ? -13.823 3.957 -13.422 1.00 78.88 205 ASN A N 1
ATOM 1485 C CA . ASN A 1 205 ? -12.962 3.927 -14.603 1.00 78.88 205 ASN A CA 1
ATOM 1486 C C . ASN A 1 205 ? -12.801 2.516 -15.203 1.00 78.88 205 ASN A C 1
ATOM 1488 O O . ASN A 1 205 ? -12.180 2.385 -16.252 1.00 78.88 205 ASN A O 1
ATOM 1492 N N . GLY A 1 206 ? -13.390 1.489 -14.582 1.00 76.50 206 GLY A N 1
ATOM 1493 C CA . GLY A 1 206 ? -13.309 0.097 -15.019 1.00 76.50 206 GLY A CA 1
ATOM 1494 C C . GLY A 1 206 ? -12.195 -0.715 -14.358 1.00 76.50 206 GLY A C 1
ATOM 1495 O O . GLY A 1 206 ? -12.169 -1.929 -14.549 1.00 76.50 206 GLY A O 1
ATOM 1496 N N . ASP A 1 207 ? -11.327 -0.091 -13.558 1.00 77.75 207 ASP A N 1
ATOM 1497 C CA . ASP A 1 207 ? -10.229 -0.801 -12.902 1.00 77.75 207 ASP A CA 1
ATOM 1498 C C . ASP A 1 207 ? -10.748 -1.634 -11.720 1.00 77.75 207 ASP A C 1
ATOM 1500 O O . ASP A 1 207 ? -11.581 -1.152 -10.939 1.00 77.75 207 ASP A O 1
ATOM 1504 N N . PRO A 1 208 ? -10.292 -2.887 -11.551 1.00 81.38 208 PRO A N 1
ATOM 1505 C CA . PRO A 1 208 ? -10.604 -3.657 -10.360 1.00 81.38 208 PRO A CA 1
ATOM 1506 C C . PRO A 1 208 ? -9.907 -3.054 -9.136 1.00 81.38 208 PRO A C 1
ATOM 1508 O O . PRO A 1 208 ? -8.801 -2.525 -9.213 1.00 81.38 208 PRO A O 1
ATOM 1511 N N . TYR A 1 209 ? -10.552 -3.166 -7.982 1.00 86.62 209 TYR A N 1
ATOM 1512 C CA . TYR A 1 209 ? -9.948 -2.882 -6.687 1.00 86.62 209 TYR A CA 1
ATOM 1513 C C . TYR A 1 209 ? -10.353 -3.967 -5.694 1.00 86.62 209 TYR A C 1
ATOM 1515 O O . TYR A 1 209 ? -11.416 -4.582 -5.816 1.00 86.62 209 TYR A O 1
ATOM 1523 N N . GLY A 1 210 ? -9.554 -4.165 -4.658 1.00 90.06 210 GLY A N 1
ATOM 1524 C CA . GLY A 1 210 ? -9.952 -5.001 -3.540 1.00 90.06 210 GLY A CA 1
ATOM 1525 C C . GLY A 1 210 ? -8.863 -5.144 -2.505 1.00 90.06 210 GLY A C 1
ATOM 1526 O O . GLY A 1 210 ? -7.711 -4.796 -2.751 1.00 90.06 210 GLY A O 1
ATOM 1527 N N . VAL A 1 211 ? -9.264 -5.660 -1.350 1.00 93.62 211 VAL A N 1
ATOM 1528 C CA . VAL A 1 211 ? -8.352 -6.068 -0.288 1.00 93.62 211 VAL A CA 1
ATOM 1529 C C . VAL A 1 211 ? -7.930 -7.521 -0.529 1.00 93.62 211 VAL A C 1
ATOM 1531 O O . VAL A 1 211 ? -8.743 -8.361 -0.941 1.00 93.62 211 VAL A O 1
ATOM 1534 N N . SER A 1 212 ? -6.658 -7.817 -0.291 1.00 91.00 212 SER A N 1
ATOM 1535 C CA . SER A 1 212 ? -6.067 -9.151 -0.411 1.00 91.00 212 SER A CA 1
ATOM 1536 C C . SER A 1 212 ? -5.105 -9.425 0.740 1.00 91.00 212 SER A C 1
ATOM 1538 O O . SER A 1 212 ? -4.690 -8.517 1.466 1.00 91.00 212 SER A O 1
ATOM 1540 N N . VAL A 1 213 ? -4.792 -10.703 0.940 1.00 90.00 213 VAL A N 1
ATOM 1541 C CA . VAL A 1 213 ? -3.953 -11.172 2.037 1.00 90.00 213 VAL A CA 1
ATOM 1542 C C . VAL A 1 213 ? -2.903 -12.134 1.504 1.00 90.00 213 VAL A C 1
ATOM 1544 O O . VAL A 1 213 ? -3.232 -13.149 0.895 1.00 90.00 213 VAL A O 1
ATOM 1547 N N . SER A 1 214 ? -1.637 -11.842 1.789 1.00 83.56 214 SER A N 1
ATOM 1548 C CA . SER A 1 214 ? -0.499 -12.706 1.466 1.00 83.56 214 SER A CA 1
ATOM 1549 C C . SER A 1 214 ? 0.383 -12.860 2.701 1.00 83.56 214 SER A C 1
ATOM 1551 O O . SER A 1 214 ? 0.828 -11.882 3.307 1.00 83.56 214 SER A O 1
ATOM 1553 N N . GLY A 1 215 ? 0.588 -14.099 3.142 1.00 85.62 215 GLY A N 1
ATOM 1554 C CA . GLY A 1 215 ? 1.112 -14.367 4.473 1.00 85.62 215 GLY A CA 1
ATOM 1555 C C . GLY A 1 215 ? 0.164 -13.807 5.530 1.00 85.62 215 GLY A C 1
ATOM 1556 O O . GLY A 1 215 ? -0.974 -14.249 5.649 1.00 85.62 215 GLY A O 1
ATOM 1557 N N . CYS A 1 216 ? 0.636 -12.837 6.305 1.00 85.75 216 CYS A N 1
ATOM 1558 C CA . CYS A 1 216 ? -0.169 -12.119 7.293 1.00 85.75 216 CYS A CA 1
ATOM 1559 C C . CYS A 1 216 ? -0.370 -10.641 6.926 1.00 85.75 216 CYS A C 1
ATOM 1561 O O . CYS A 1 216 ? -0.911 -9.888 7.733 1.00 85.75 216 CYS A O 1
ATOM 1563 N N . ASP A 1 217 ? 0.063 -10.219 5.741 1.00 88.00 217 ASP A N 1
ATOM 1564 C CA . ASP A 1 217 ? -0.049 -8.834 5.302 1.00 88.00 217 ASP A CA 1
ATOM 1565 C C . ASP A 1 217 ? -1.370 -8.635 4.568 1.00 88.00 217 ASP A C 1
ATOM 1567 O O . ASP A 1 217 ? -1.651 -9.345 3.604 1.00 88.00 217 ASP A O 1
ATOM 1571 N N . TRP A 1 218 ? -2.166 -7.668 5.028 1.00 92.81 218 TRP A N 1
ATOM 1572 C CA . TRP A 1 218 ? -3.400 -7.254 4.368 1.00 92.81 218 TRP A CA 1
ATOM 1573 C C . TRP A 1 218 ? -3.122 -5.983 3.568 1.00 92.81 218 TRP A C 1
ATOM 1575 O O . TRP A 1 218 ? -2.698 -4.975 4.135 1.00 92.81 218 TRP A O 1
ATOM 1585 N N . ASP A 1 219 ? -3.353 -6.036 2.262 1.00 90.69 219 ASP A N 1
ATOM 1586 C CA . ASP A 1 219 ? -3.045 -4.965 1.312 1.00 90.69 219 ASP A CA 1
ATOM 1587 C C . ASP A 1 219 ? -4.268 -4.660 0.435 1.00 90.69 219 ASP A C 1
ATOM 1589 O O . ASP A 1 219 ? -5.301 -5.326 0.519 1.00 90.69 219 ASP A O 1
ATOM 1593 N N . GLY A 1 220 ? -4.162 -3.630 -0.394 1.00 91.44 220 GLY A N 1
ATOM 1594 C CA . GLY A 1 220 ? -5.151 -3.241 -1.372 1.00 91.44 220 GLY A CA 1
ATOM 1595 C C . GLY A 1 220 ? -6.106 -2.166 -0.871 1.00 91.44 220 GLY A C 1
ATOM 1596 O O . GLY A 1 220 ? -5.879 -1.470 0.129 1.00 91.44 220 GLY A O 1
ATOM 1597 N N . TRP A 1 221 ? -7.186 -2.005 -1.628 1.00 93.75 221 TRP A N 1
ATOM 1598 C CA . TRP A 1 221 ? -8.095 -0.873 -1.513 1.00 93.75 221 TRP A CA 1
ATOM 1599 C C . TRP A 1 221 ? -9.530 -1.335 -1.287 1.00 93.75 221 TRP A C 1
ATOM 1601 O O . TRP A 1 221 ? -10.015 -2.246 -1.950 1.00 93.75 221 TRP A O 1
ATOM 1611 N N . ALA A 1 222 ? -10.231 -0.652 -0.387 1.00 94.12 222 ALA A N 1
ATOM 1612 C CA . ALA A 1 222 ? -11.679 -0.733 -0.231 1.00 94.12 222 ALA A CA 1
ATOM 1613 C C . ALA A 1 222 ? -12.315 0.630 -0.538 1.00 94.12 222 ALA A C 1
ATOM 1615 O O . ALA A 1 222 ? -11.663 1.672 -0.433 1.00 94.12 222 ALA A O 1
ATOM 1616 N N . TRP A 1 223 ? -13.597 0.637 -0.899 1.00 92.19 223 TRP A N 1
ATOM 1617 C CA . TRP A 1 223 ? -14.298 1.852 -1.318 1.00 92.19 223 TRP A CA 1
ATOM 1618 C C . TRP A 1 223 ? -15.567 2.090 -0.507 1.00 92.19 223 TRP A C 1
ATOM 1620 O O . TRP A 1 223 ? -16.444 1.232 -0.456 1.00 92.19 223 TRP A O 1
ATOM 1630 N N . GLY A 1 224 ? -15.687 3.271 0.098 1.00 87.75 224 GLY A N 1
ATOM 1631 C CA . GLY A 1 224 ? -16.847 3.684 0.889 1.00 87.75 224 GLY A CA 1
ATOM 1632 C C . GLY A 1 224 ? -17.492 4.975 0.389 1.00 87.75 224 GLY A C 1
ATOM 1633 O O . GLY A 1 224 ? -17.692 5.901 1.178 1.00 87.75 224 GLY A O 1
ATOM 1634 N N . ALA A 1 225 ? -17.783 5.047 -0.916 1.00 84.88 225 ALA A N 1
ATOM 1635 C CA . ALA A 1 225 ? -18.385 6.211 -1.581 1.00 84.88 225 ALA A CA 1
ATOM 1636 C C . ALA A 1 225 ? -17.651 7.535 -1.277 1.00 84.88 225 ALA A C 1
ATOM 1638 O O . ALA A 1 225 ? -16.497 7.536 -0.863 1.00 84.88 225 ALA A O 1
ATOM 1639 N N . ASP A 1 226 ? -18.309 8.680 -1.459 1.00 83.50 226 ASP A N 1
ATOM 1640 C CA . ASP A 1 226 ? -17.674 9.995 -1.277 1.00 83.50 226 ASP A CA 1
ATOM 1641 C C . ASP A 1 226 ? -17.331 10.319 0.187 1.00 83.50 226 ASP A C 1
ATOM 1643 O O . ASP A 1 226 ? -16.507 11.192 0.456 1.00 83.50 226 ASP A O 1
ATOM 1647 N N . VAL A 1 227 ? -17.967 9.641 1.148 1.00 84.56 227 VAL A N 1
ATOM 1648 C CA . VAL A 1 227 ? -17.825 9.972 2.572 1.00 84.56 227 VAL A CA 1
ATOM 1649 C C . VAL A 1 227 ? -16.636 9.264 3.205 1.00 84.56 227 VAL A C 1
ATOM 1651 O O . VAL A 1 227 ? -15.814 9.938 3.813 1.00 84.56 227 VAL A O 1
ATOM 1654 N N . VAL A 1 228 ? -16.522 7.935 3.096 1.00 87.12 228 VAL A N 1
ATOM 1655 C CA . VAL A 1 228 ? -15.312 7.231 3.557 1.00 87.12 228 VAL A CA 1
ATOM 1656 C C . VAL A 1 228 ? -14.225 7.268 2.493 1.00 87.12 228 VAL A C 1
ATOM 1658 O O . VAL A 1 228 ? -13.049 7.291 2.843 1.00 87.12 228 VAL A O 1
ATOM 1661 N N . GLY A 1 229 ? -14.581 7.346 1.213 1.00 90.69 229 GLY A N 1
ATOM 1662 C CA . GLY A 1 229 ? -13.610 7.368 0.130 1.00 90.69 229 GLY A CA 1
ATOM 1663 C C . GLY A 1 229 ? -12.850 6.052 0.000 1.00 90.69 229 GLY A C 1
ATOM 1664 O O . GLY A 1 229 ? -13.314 4.983 0.410 1.00 90.69 229 GLY A O 1
ATOM 1665 N N . TRP A 1 230 ? -11.660 6.161 -0.582 1.00 94.19 230 TRP A N 1
ATOM 1666 C CA . TRP A 1 230 ? -10.708 5.067 -0.706 1.00 94.19 230 TRP A CA 1
ATOM 1667 C C . TRP A 1 230 ? -10.052 4.781 0.641 1.00 94.19 230 TRP A C 1
ATOM 1669 O O . TRP A 1 230 ? -9.488 5.683 1.263 1.00 94.19 230 TRP A O 1
ATOM 1679 N N . VAL A 1 231 ? -10.115 3.522 1.066 1.00 96.00 231 VAL A N 1
ATOM 1680 C CA . VAL A 1 231 ? -9.451 3.002 2.262 1.00 96.00 231 VAL A CA 1
ATOM 1681 C C . VAL A 1 231 ? -8.313 2.097 1.815 1.00 96.00 231 VAL A C 1
ATOM 1683 O O . VAL A 1 231 ? -8.556 1.079 1.173 1.00 96.00 231 VAL A O 1
ATOM 1686 N N . HIS A 1 232 ? -7.088 2.461 2.165 1.00 95.12 232 HIS A N 1
ATOM 1687 C CA . HIS A 1 232 ? -5.876 1.718 1.855 1.00 95.12 232 HIS A CA 1
ATOM 1688 C C . HIS A 1 232 ? -5.433 0.878 3.048 1.00 95.12 232 HIS A C 1
ATOM 1690 O O . HIS A 1 232 ? -5.304 1.404 4.160 1.00 95.12 232 HIS A O 1
ATOM 1696 N N . PHE A 1 233 ? -5.177 -0.408 2.824 1.00 95.56 233 PHE A N 1
ATOM 1697 C CA . PHE A 1 233 ? -4.866 -1.345 3.903 1.00 95.56 233 PHE A CA 1
ATOM 1698 C C . PHE A 1 233 ? -3.373 -1.420 4.242 1.00 95.56 233 PHE A C 1
ATOM 1700 O O . PHE A 1 233 ? -3.051 -1.848 5.350 1.00 95.56 233 PHE A O 1
ATOM 1707 N N . LYS A 1 234 ? -2.471 -0.935 3.372 1.00 90.38 234 LYS A N 1
ATOM 1708 C CA . LYS A 1 234 ? -1.022 -0.959 3.620 1.00 90.38 234 LYS A CA 1
ATOM 1709 C C . LYS A 1 234 ? -0.275 0.171 2.921 1.00 90.38 234 LYS A C 1
ATOM 1711 O O . LYS A 1 234 ? -0.296 0.289 1.713 1.00 90.38 234 LYS A O 1
ATOM 1716 N N . GLY A 1 235 ? 0.449 0.992 3.671 1.00 83.06 235 GLY A N 1
ATOM 1717 C CA . GLY A 1 235 ? 1.365 1.997 3.129 1.00 83.06 235 GLY A CA 1
ATOM 1718 C C . GLY A 1 235 ? 2.809 1.747 3.556 1.00 83.06 235 GLY A C 1
ATOM 1719 O O . GLY A 1 235 ? 3.121 0.778 4.238 1.00 83.06 235 GLY A O 1
ATOM 1720 N N . LEU A 1 236 ? 3.705 2.676 3.219 1.00 80.19 236 LEU A N 1
ATOM 1721 C CA . LEU A 1 236 ? 5.131 2.567 3.568 1.00 80.19 236 LEU A CA 1
ATOM 1722 C C . LEU A 1 236 ? 5.402 2.509 5.086 1.00 80.19 236 LEU A C 1
ATOM 1724 O O . LEU A 1 236 ? 6.441 2.008 5.504 1.00 80.19 236 LEU A O 1
ATOM 1728 N N . SER A 1 237 ? 4.502 3.051 5.911 1.00 81.38 237 SER A N 1
ATOM 1729 C CA . SER A 1 237 ? 4.684 3.195 7.366 1.00 81.38 237 SER A CA 1
ATOM 1730 C C . SER A 1 237 ? 3.497 2.710 8.205 1.00 81.38 237 SER A C 1
ATOM 1732 O O . SER A 1 237 ? 3.498 2.882 9.424 1.00 81.38 237 SER A O 1
ATOM 1734 N N . TYR A 1 238 ? 2.482 2.120 7.574 1.00 85.62 238 TYR A N 1
ATOM 1735 C CA . TYR A 1 238 ? 1.283 1.613 8.236 1.00 85.62 238 TYR A CA 1
ATOM 1736 C C . TYR A 1 238 ? 0.761 0.377 7.510 1.00 85.62 238 TYR A C 1
ATOM 1738 O O . TYR A 1 238 ? 1.025 0.192 6.327 1.00 85.62 238 TYR A O 1
ATOM 1746 N N . GLY A 1 239 ? -0.025 -0.439 8.199 1.00 86.12 239 GLY A N 1
ATOM 1747 C CA . GLY A 1 239 ? -0.743 -1.524 7.554 1.00 86.12 239 GLY A CA 1
ATOM 1748 C C . GLY A 1 239 ? -1.626 -2.299 8.513 1.00 86.12 239 GLY A C 1
ATOM 1749 O O . GLY A 1 239 ? -1.503 -2.167 9.739 1.00 86.12 239 GLY A O 1
ATOM 1750 N N . VAL A 1 240 ? -2.512 -3.103 7.937 1.00 94.00 240 VAL A N 1
ATOM 1751 C CA . VAL A 1 240 ? -3.312 -4.096 8.648 1.00 94.00 240 VAL A CA 1
ATOM 1752 C C . VAL A 1 240 ? -2.575 -5.435 8.613 1.00 94.00 240 VAL A C 1
ATOM 1754 O O . VAL A 1 240 ? -2.127 -5.887 7.562 1.00 94.00 240 VAL A O 1
ATOM 1757 N N . LEU A 1 241 ? -2.422 -6.061 9.779 1.00 88.50 241 LEU A N 1
ATOM 1758 C CA . LEU A 1 241 ? -1.698 -7.321 9.937 1.00 88.50 241 LEU A CA 1
ATOM 1759 C C . LEU A 1 241 ? -2.593 -8.389 10.553 1.00 88.50 241 LEU A C 1
ATOM 1761 O O . LEU A 1 241 ? -3.230 -8.162 11.587 1.00 88.50 241 LEU A O 1
ATOM 1765 N N . GLY A 1 242 ? -2.586 -9.557 9.923 1.00 87.06 242 GLY A N 1
ATOM 1766 C CA . GLY A 1 242 ? -3.220 -10.784 10.371 1.00 87.06 242 GLY A CA 1
ATOM 1767 C C . GLY A 1 242 ? -2.365 -11.587 11.351 1.00 87.06 242 GLY A C 1
ATOM 1768 O O . GLY A 1 242 ? -1.160 -11.397 11.504 1.00 87.06 242 GLY A O 1
ATOM 1769 N N . SER A 1 243 ? -3.006 -12.541 12.012 1.00 80.44 243 SER A N 1
ATOM 1770 C CA . SER A 1 243 ? -2.381 -13.593 12.810 1.00 80.44 243 SER A CA 1
ATOM 1771 C C . SER A 1 243 ? -3.262 -14.845 12.760 1.00 80.44 243 SER A C 1
ATOM 1773 O O . SER A 1 243 ? -4.448 -14.771 12.440 1.00 80.44 243 SER A O 1
ATOM 1775 N N . GLY A 1 244 ? -2.707 -16.023 13.050 1.00 79.19 244 GLY A N 1
ATOM 1776 C CA . GLY A 1 244 ? -3.488 -17.267 13.076 1.00 79.19 244 GLY A CA 1
ATOM 1777 C C . GLY A 1 244 ? -4.298 -17.495 11.791 1.00 79.19 244 GLY A C 1
ATOM 1778 O O . GLY A 1 244 ? -3.729 -17.575 10.709 1.00 79.19 244 GLY A O 1
ATOM 1779 N N . THR A 1 245 ? -5.626 -17.593 11.913 1.00 77.69 245 THR A N 1
ATOM 1780 C CA . THR A 1 245 ? -6.555 -17.852 10.793 1.00 77.69 245 THR A CA 1
ATOM 1781 C C . THR A 1 245 ? -6.772 -16.669 9.846 1.00 77.69 245 THR A C 1
ATOM 1783 O O . THR A 1 245 ? -7.358 -16.863 8.789 1.00 77.69 245 THR A O 1
ATOM 1786 N N . ALA A 1 246 ? -6.298 -15.467 10.190 1.00 85.06 246 ALA A N 1
ATOM 1787 C CA . ALA A 1 246 ? -6.292 -14.308 9.292 1.00 85.06 246 ALA A CA 1
ATOM 1788 C C . ALA A 1 246 ? -5.023 -14.213 8.435 1.00 85.06 246 ALA A C 1
ATOM 1790 O O . ALA A 1 246 ? -4.854 -13.233 7.711 1.00 85.06 246 ALA A O 1
ATOM 1791 N N . CYS A 1 247 ? -4.126 -15.195 8.540 1.00 84.19 247 CYS A N 1
ATOM 1792 C CA . CYS A 1 247 ? -3.009 -15.346 7.624 1.00 84.19 247 CYS A CA 1
ATOM 1793 C C . CYS A 1 247 ? -3.341 -16.419 6.591 1.00 84.19 247 CYS A C 1
ATOM 1795 O O . CYS A 1 247 ? -3.800 -17.509 6.940 1.00 84.19 247 CYS A O 1
ATOM 1797 N N . VAL A 1 248 ? -3.064 -16.128 5.328 1.00 84.25 248 VAL A N 1
ATOM 1798 C CA . VAL A 1 248 ? -3.255 -17.047 4.210 1.00 84.25 248 VAL A CA 1
ATOM 1799 C C . VAL A 1 248 ? -2.007 -17.021 3.348 1.00 84.25 248 VAL A C 1
ATOM 1801 O O . VAL A 1 248 ? -1.445 -15.971 3.069 1.00 84.25 248 VAL A O 1
ATOM 1804 N N . ASN A 1 249 ? -1.554 -18.198 2.940 1.00 78.38 249 ASN A N 1
ATOM 1805 C CA . ASN A 1 249 ? -0.530 -18.329 1.914 1.00 78.38 249 ASN A CA 1
ATOM 1806 C C . ASN A 1 249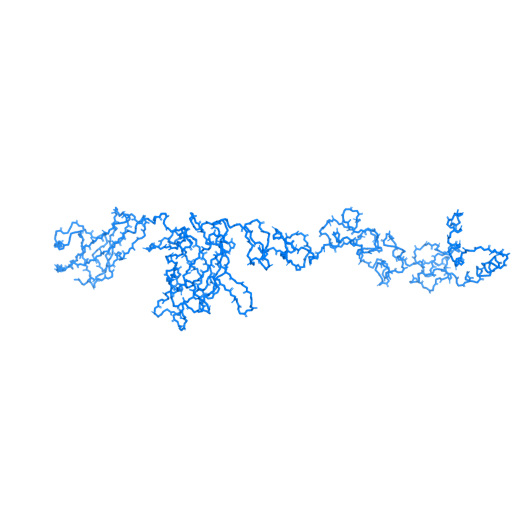 ? -1.257 -18.832 0.671 1.00 78.38 249 ASN A C 1
ATOM 1808 O O . ASN A 1 249 ? -1.3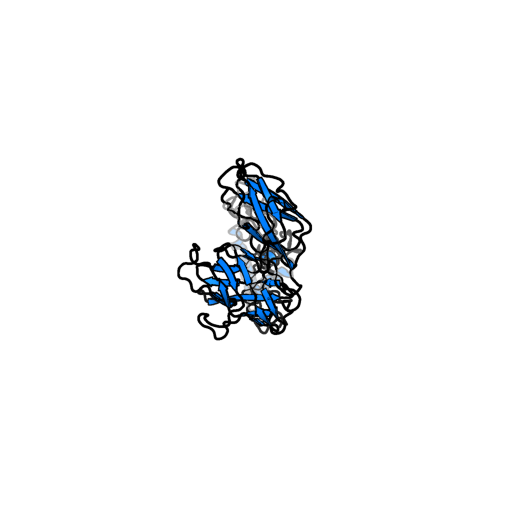33 -20.054 0.493 1.00 78.38 249 ASN A O 1
ATOM 1812 N N . PRO A 1 250 ? -1.897 -17.935 -0.100 1.00 64.81 250 PRO A N 1
ATOM 1813 C CA . PRO A 1 250 ? -2.597 -18.355 -1.296 1.00 64.81 250 PRO A CA 1
ATOM 1814 C C . PRO A 1 250 ? -1.590 -19.020 -2.230 1.00 64.81 250 PRO A C 1
ATOM 1816 O O . PRO A 1 250 ? -0.428 -18.616 -2.315 1.00 64.81 250 PRO A O 1
ATOM 1819 N N . THR A 1 251 ? -2.012 -20.088 -2.902 1.00 65.31 251 THR A N 1
ATOM 1820 C CA . THR A 1 251 ? -1.269 -20.552 -4.075 1.00 65.31 251 THR A CA 1
ATOM 1821 C C . THR A 1 251 ? -1.282 -19.403 -5.077 1.00 65.31 251 THR A C 1
ATOM 1823 O O . THR A 1 251 ? -2.391 -19.003 -5.425 1.00 65.31 251 THR A O 1
ATOM 1826 N N . PRO A 1 252 ? -0.127 -18.869 -5.513 1.00 65.75 252 PRO A N 1
ATOM 1827 C CA . PRO A 1 252 ? -0.103 -17.738 -6.436 1.00 65.75 252 PRO A CA 1
ATOM 1828 C C . PRO A 1 252 ? -0.836 -18.097 -7.734 1.00 65.75 252 PRO A C 1
ATOM 1830 O O . PRO A 1 252 ? -0.589 -19.172 -8.300 1.00 65.75 252 PRO A O 1
ATOM 1833 N N . ILE A 1 253 ? -1.787 -17.259 -8.154 1.00 72.31 253 ILE A N 1
ATOM 1834 C CA . ILE A 1 253 ? -2.584 -17.453 -9.370 1.00 72.31 253 ILE A CA 1
ATOM 1835 C C . ILE A 1 253 ? -2.392 -16.234 -10.263 1.00 72.31 253 ILE A C 1
ATOM 1837 O O . ILE A 1 253 ? -3.111 -15.251 -10.141 1.00 72.31 253 ILE A O 1
ATOM 1841 N N . CYS A 1 254 ? -1.508 -16.386 -11.244 1.00 75.88 254 CYS A N 1
ATOM 1842 C CA . CYS A 1 254 ? -1.248 -15.336 -12.212 1.00 75.88 254 CYS A CA 1
ATOM 1843 C C . CYS A 1 254 ? -2.467 -15.025 -13.095 1.00 75.88 254 CYS A C 1
ATOM 1845 O O . CYS A 1 254 ? -3.086 -15.925 -13.681 1.00 75.88 254 CYS A O 1
ATOM 1847 N N . GLY A 1 255 ? -2.742 -13.736 -13.269 1.00 74.19 255 GLY A N 1
ATOM 1848 C CA . GLY A 1 255 ? -3.822 -13.172 -14.066 1.00 74.19 255 GLY A CA 1
ATOM 1849 C C . GLY A 1 255 ? -5.096 -12.870 -13.274 1.00 74.19 255 GLY A C 1
ATOM 1850 O O . GLY A 1 255 ? -6.152 -12.729 -13.899 1.00 74.19 255 GLY A O 1
ATOM 1851 N N . ASN A 1 256 ? -5.038 -12.807 -11.939 1.00 71.31 256 ASN A N 1
ATOM 1852 C CA . ASN A 1 256 ? -6.179 -12.431 -11.096 1.00 71.31 256 ASN A CA 1
ATOM 1853 C C . ASN A 1 256 ? -6.225 -10.920 -10.769 1.00 71.31 256 ASN A C 1
ATOM 1855 O O . ASN A 1 256 ? -7.194 -10.454 -10.166 1.00 71.31 256 ASN A O 1
ATOM 1859 N N . GLY A 1 257 ? -5.231 -10.150 -11.221 1.00 74.62 257 GLY A N 1
ATOM 1860 C CA . GLY A 1 257 ? -5.115 -8.707 -11.023 1.00 74.62 257 GLY A CA 1
ATOM 1861 C C . GLY A 1 257 ? -4.541 -8.283 -9.669 1.00 74.62 257 GLY A C 1
ATOM 1862 O O . GLY A 1 257 ? -4.620 -7.098 -9.346 1.00 74.62 257 GLY A O 1
ATOM 1863 N N . VAL A 1 258 ? -4.001 -9.215 -8.876 1.00 72.38 258 VAL A N 1
ATOM 1864 C CA . VAL A 1 258 ? -3.360 -8.956 -7.580 1.00 72.38 258 VAL A CA 1
ATOM 1865 C C . VAL A 1 258 ? -2.035 -9.711 -7.526 1.00 72.38 258 VAL A C 1
ATOM 1867 O O . VAL A 1 258 ? -2.013 -10.922 -7.674 1.00 72.38 258 VAL A O 1
ATOM 1870 N N . ALA A 1 259 ? -0.921 -9.024 -7.281 1.00 75.75 259 ALA A N 1
ATOM 1871 C CA . ALA A 1 259 ? 0.380 -9.680 -7.214 1.00 75.75 259 ALA A CA 1
ATOM 1872 C C . ALA A 1 259 ? 0.564 -10.368 -5.850 1.00 75.75 259 ALA A C 1
ATOM 1874 O O . ALA A 1 259 ? 0.807 -9.701 -4.837 1.00 75.75 259 ALA A O 1
ATOM 1875 N N . GLU A 1 260 ? 0.540 -11.701 -5.795 1.00 70.56 260 GLU A N 1
ATOM 1876 C CA . GLU A 1 260 ? 0.485 -12.499 -4.558 1.00 70.56 260 GLU A CA 1
ATOM 1877 C C . GLU A 1 260 ? 1.681 -13.457 -4.412 1.00 70.56 260 GLU A C 1
ATOM 1879 O O . GLU A 1 260 ? 2.290 -13.905 -5.379 1.00 70.56 260 GLU A O 1
ATOM 1884 N N . GLY A 1 261 ? 2.072 -13.772 -3.170 1.00 70.62 261 GLY A N 1
ATOM 1885 C CA . GLY A 1 261 ? 3.208 -14.668 -2.908 1.00 70.62 261 GLY A CA 1
ATOM 1886 C C . GLY A 1 261 ? 4.489 -14.281 -3.671 1.00 70.62 261 GLY A C 1
ATOM 1887 O O . GLY A 1 261 ? 4.949 -13.138 -3.562 1.00 70.62 261 GLY A O 1
ATOM 1888 N N . ASP A 1 262 ? 5.026 -15.241 -4.435 1.00 73.81 262 ASP A N 1
ATOM 1889 C CA . ASP A 1 262 ? 6.265 -15.138 -5.229 1.00 73.81 262 ASP A CA 1
ATOM 1890 C C . ASP A 1 262 ? 6.075 -14.481 -6.615 1.00 73.81 262 ASP A C 1
ATOM 1892 O O . ASP A 1 262 ? 7.011 -14.442 -7.417 1.00 73.81 262 ASP A O 1
ATOM 1896 N N . GLU A 1 263 ? 4.884 -13.966 -6.928 1.00 80.88 263 GLU A N 1
ATOM 1897 C CA . GLU A 1 263 ? 4.653 -13.199 -8.154 1.00 80.88 263 GLU A CA 1
ATOM 1898 C C . GLU A 1 263 ? 5.395 -11.863 -8.108 1.00 80.88 263 GLU A C 1
ATOM 1900 O O . GLU A 1 263 ? 5.448 -11.175 -7.082 1.00 80.88 263 GLU A O 1
ATOM 1905 N N . GLN A 1 264 ? 5.980 -11.487 -9.244 1.00 84.88 264 GLN A N 1
ATOM 1906 C CA . GLN A 1 264 ? 6.613 -10.182 -9.385 1.00 84.88 264 GLN A CA 1
ATOM 1907 C C . GLN A 1 264 ? 5.562 -9.093 -9.630 1.00 84.88 264 GLN A C 1
ATOM 1909 O O . GLN A 1 264 ? 5.709 -7.989 -9.118 1.00 84.88 264 GLN A O 1
ATOM 1914 N N . CYS A 1 265 ? 4.494 -9.411 -10.360 1.00 85.56 265 CYS A N 1
ATOM 1915 C CA . CYS A 1 265 ? 3.380 -8.519 -10.683 1.00 85.56 265 CYS A CA 1
ATOM 1916 C C . CYS A 1 265 ? 2.122 -9.329 -11.022 1.00 85.56 265 CYS A C 1
ATOM 1918 O O . CYS A 1 265 ? 2.246 -10.513 -11.275 1.00 85.56 265 CYS A O 1
ATOM 1920 N N . ASP A 1 266 ? 0.944 -8.714 -11.124 1.00 82.19 266 ASP A N 1
ATOM 1921 C CA . ASP A 1 266 ? -0.226 -9.322 -11.773 1.00 82.19 266 ASP A CA 1
ATOM 1922 C C . ASP A 1 266 ? -1.082 -8.245 -12.448 1.00 82.19 266 ASP A C 1
ATOM 1924 O O . ASP A 1 266 ? -1.602 -7.329 -11.806 1.00 82.19 266 ASP A O 1
ATOM 1928 N N . GLY A 1 267 ? -1.212 -8.326 -13.774 1.00 81.75 267 GLY A N 1
ATOM 1929 C CA . GLY A 1 267 ? -1.945 -7.333 -14.552 1.00 81.75 267 GLY A CA 1
ATOM 1930 C C . GLY A 1 267 ? -1.368 -5.927 -14.354 1.00 81.75 267 GLY A C 1
ATOM 1931 O O . GLY A 1 267 ? -0.259 -5.639 -14.806 1.00 81.75 267 GLY A O 1
ATOM 1932 N N . SER A 1 268 ? -2.136 -5.048 -13.704 1.00 82.81 268 SER A N 1
ATOM 1933 C CA . SER A 1 268 ? -1.722 -3.681 -13.355 1.00 82.81 268 SER A CA 1
ATOM 1934 C C . SER A 1 268 ? -1.049 -3.563 -11.986 1.00 82.81 268 SER A C 1
ATOM 1936 O O . SER A 1 268 ? -0.464 -2.520 -11.689 1.00 82.81 268 SER A O 1
ATOM 1938 N N . ASP A 1 269 ? -1.137 -4.587 -11.138 1.00 80.81 269 ASP A N 1
ATOM 1939 C CA . ASP A 1 269 ? -0.442 -4.610 -9.858 1.00 80.81 269 ASP A CA 1
ATOM 1940 C C . ASP A 1 269 ? 1.037 -4.945 -10.082 1.00 80.81 269 ASP A C 1
ATOM 1942 O O . ASP A 1 269 ? 1.451 -6.100 -10.117 1.00 80.81 269 ASP A O 1
ATOM 1946 N N . LEU A 1 270 ? 1.847 -3.906 -10.276 1.00 85.19 270 LEU A N 1
ATOM 1947 C CA . LEU A 1 270 ? 3.294 -4.023 -10.464 1.00 85.19 270 LEU A CA 1
ATOM 1948 C C . LEU A 1 270 ? 4.069 -3.929 -9.140 1.00 85.19 270 LEU A C 1
ATOM 1950 O O . LEU A 1 270 ? 5.279 -3.716 -9.170 1.00 85.19 270 LEU A O 1
ATOM 1954 N N . ARG A 1 271 ? 3.398 -3.974 -7.976 1.00 80.50 271 ARG A N 1
ATOM 1955 C CA . ARG A 1 271 ? 4.022 -3.777 -6.648 1.00 80.50 271 ARG A CA 1
ATOM 1956 C C . ARG A 1 271 ? 4.862 -2.494 -6.531 1.00 80.50 271 ARG A C 1
ATOM 1958 O O . ARG A 1 271 ? 5.848 -2.431 -5.797 1.00 80.50 271 ARG A O 1
ATOM 1965 N N . GLY A 1 272 ? 4.480 -1.456 -7.277 1.00 81.44 272 GLY A N 1
ATOM 1966 C CA . GLY A 1 272 ? 5.205 -0.184 -7.346 1.00 81.44 272 GLY A CA 1
ATOM 1967 C C . GLY A 1 272 ? 6.528 -0.231 -8.123 1.00 81.44 272 GLY A C 1
ATOM 1968 O O . GLY A 1 272 ? 7.251 0.767 -8.128 1.00 81.44 272 GLY A O 1
ATOM 1969 N N . ALA A 1 273 ? 6.855 -1.346 -8.781 1.00 86.56 273 ALA A N 1
ATOM 1970 C CA . ALA A 1 273 ? 8.012 -1.428 -9.656 1.00 86.56 273 ALA A CA 1
ATOM 1971 C C . ALA A 1 273 ? 7.816 -0.595 -10.928 1.00 86.56 273 ALA A C 1
ATOM 1973 O O . ALA A 1 273 ? 6.717 -0.411 -11.450 1.00 86.56 273 ALA A O 1
ATOM 1974 N N . THR A 1 274 ? 8.934 -0.097 -11.432 1.00 91.00 274 THR A N 1
ATOM 1975 C CA . THR A 1 274 ? 9.064 0.650 -12.684 1.00 91.00 274 THR A CA 1
ATOM 1976 C C . THR A 1 274 ? 10.266 0.117 -13.456 1.00 91.00 274 THR A C 1
ATOM 1978 O O . THR A 1 274 ? 11.173 -0.463 -12.855 1.00 91.00 274 THR A O 1
ATOM 1981 N N . CYS A 1 275 ? 10.334 0.364 -14.764 1.00 92.06 275 CYS A N 1
ATOM 1982 C CA . CYS A 1 275 ? 11.529 0.050 -15.551 1.00 92.06 275 CYS A CA 1
ATOM 1983 C C . CYS A 1 275 ? 12.798 0.669 -14.925 1.00 92.06 275 CYS A C 1
ATOM 1985 O O . CYS A 1 275 ? 13.802 -0.020 -14.773 1.00 92.06 275 CYS A O 1
ATOM 1987 N N . ALA A 1 276 ? 12.705 1.909 -14.423 1.00 87.88 276 ALA A N 1
ATOM 1988 C CA . ALA A 1 276 ? 13.788 2.573 -13.691 1.00 87.88 276 ALA A CA 1
ATOM 1989 C C . ALA A 1 276 ? 14.260 1.782 -12.460 1.00 87.88 276 ALA A C 1
ATOM 1991 O O . ALA A 1 276 ? 15.454 1.594 -12.248 1.00 87.88 276 ALA A O 1
ATOM 1992 N N . SER A 1 277 ? 13.326 1.253 -11.661 1.00 89.38 277 SER A N 1
ATOM 1993 C CA . SER A 1 277 ? 13.675 0.436 -10.488 1.00 89.38 277 SER A CA 1
ATOM 1994 C C . SER A 1 277 ? 14.286 -0.926 -10.833 1.00 89.38 277 SER A C 1
ATOM 1996 O O . SER A 1 277 ? 14.925 -1.534 -9.978 1.00 89.38 277 SER A O 1
ATOM 1998 N N . LEU A 1 278 ? 14.092 -1.399 -12.068 1.00 88.06 278 LEU A N 1
ATOM 1999 C CA . LEU A 1 278 ? 14.633 -2.661 -12.578 1.00 88.06 278 LEU A CA 1
ATOM 2000 C C . LEU A 1 278 ? 15.966 -2.478 -13.326 1.00 88.06 278 LEU A C 1
ATOM 2002 O O . LEU A 1 278 ? 16.498 -3.455 -13.843 1.00 88.06 278 LEU A O 1
ATOM 2006 N N . GLY A 1 279 ? 16.515 -1.258 -13.357 1.00 86.38 279 GLY A N 1
ATOM 2007 C CA . GLY A 1 279 ? 17.814 -0.956 -13.968 1.00 86.38 279 GLY A CA 1
ATOM 2008 C C . GLY A 1 279 ? 17.755 -0.478 -15.420 1.00 86.38 279 GLY A C 1
ATOM 2009 O O . GLY A 1 279 ? 18.797 -0.352 -16.048 1.00 86.38 279 GLY A O 1
ATOM 2010 N N . PHE A 1 280 ? 16.566 -0.193 -15.949 1.00 89.50 280 PHE A N 1
ATOM 2011 C CA . PHE A 1 280 ? 16.393 0.409 -17.273 1.00 89.50 280 PHE A CA 1
ATOM 2012 C C . PHE A 1 280 ? 16.343 1.938 -17.173 1.00 89.50 280 PHE A C 1
ATOM 2014 O O . PHE A 1 280 ? 16.000 2.483 -16.127 1.00 89.50 280 PHE A O 1
ATOM 2021 N N . LYS A 1 281 ? 16.583 2.647 -18.278 1.00 89.88 281 LYS A N 1
ATOM 2022 C CA . LYS A 1 281 ? 16.458 4.113 -18.349 1.00 89.88 281 LYS A CA 1
ATOM 2023 C C . LYS A 1 281 ? 15.036 4.593 -18.037 1.00 89.88 281 LYS A C 1
ATOM 2025 O O . LYS A 1 281 ? 14.838 5.640 -17.422 1.00 89.88 281 LYS A O 1
ATOM 2030 N N . GLY A 1 282 ? 14.025 3.827 -18.453 1.00 89.94 282 GLY A N 1
ATOM 2031 C CA . GLY A 1 282 ? 12.621 4.207 -18.312 1.00 89.94 282 GLY A CA 1
ATOM 2032 C C . GLY A 1 282 ? 11.671 3.344 -19.140 1.00 89.94 282 GLY A C 1
ATOM 2033 O O . GLY A 1 282 ? 11.955 2.182 -19.414 1.00 89.94 282 GLY A O 1
ATOM 2034 N N . GLY A 1 283 ? 10.528 3.917 -19.516 1.00 89.50 283 GLY A N 1
ATOM 2035 C CA . GLY A 1 283 ? 9.491 3.244 -20.306 1.00 89.50 283 GLY A CA 1
ATOM 2036 C C . GLY A 1 283 ? 8.360 2.620 -19.472 1.00 89.50 283 GLY A C 1
ATOM 2037 O O . GLY A 1 283 ? 8.435 2.576 -18.237 1.00 89.50 283 GLY A O 1
ATOM 2038 N N . PRO A 1 284 ? 7.264 2.198 -20.131 1.00 90.50 284 PRO A N 1
ATOM 2039 C CA . PRO A 1 284 ? 6.158 1.509 -19.477 1.00 90.50 284 PRO A CA 1
ATOM 2040 C C . PRO A 1 284 ? 6.555 0.081 -19.077 1.00 90.50 284 PRO A C 1
ATOM 2042 O O . PRO A 1 284 ? 6.956 -0.722 -19.914 1.00 90.50 284 PRO A O 1
ATOM 2045 N N . LEU A 1 285 ? 6.390 -0.242 -17.793 1.00 89.06 285 LEU A N 1
ATOM 2046 C CA . LEU A 1 285 ? 6.516 -1.606 -17.284 1.00 89.06 285 LEU A CA 1
ATOM 2047 C C . LEU A 1 285 ? 5.153 -2.295 -17.356 1.00 89.06 285 LEU A C 1
ATOM 2049 O O . LEU A 1 285 ? 4.134 -1.688 -17.024 1.00 89.06 285 LEU A O 1
ATOM 2053 N N . SER A 1 286 ? 5.132 -3.557 -17.770 1.00 88.75 286 SER A N 1
ATOM 2054 C CA . SER A 1 286 ? 3.911 -4.364 -17.788 1.00 88.75 286 SER A CA 1
ATOM 2055 C C . SER A 1 286 ? 4.144 -5.719 -17.130 1.00 88.75 286 SER A C 1
ATOM 2057 O O . SER A 1 286 ? 5.270 -6.053 -16.761 1.00 88.75 286 SER A O 1
ATOM 2059 N N . CYS A 1 287 ? 3.072 -6.479 -16.928 1.00 88.06 287 CYS A N 1
ATOM 2060 C CA . CYS A 1 287 ? 3.152 -7.832 -16.404 1.00 88.06 287 CYS A CA 1
ATOM 2061 C C . CYS A 1 287 ? 2.873 -8.851 -17.505 1.00 88.06 287 CYS A C 1
ATOM 2063 O O . CYS A 1 287 ? 1.954 -8.669 -18.310 1.00 88.06 287 CYS A O 1
ATOM 2065 N N . THR A 1 288 ? 3.641 -9.939 -17.527 1.00 85.31 288 THR A N 1
ATOM 2066 C CA . THR A 1 288 ? 3.391 -11.051 -18.448 1.00 85.31 288 THR A CA 1
ATOM 2067 C C . THR A 1 288 ? 1.987 -11.620 -18.218 1.00 85.31 288 THR A C 1
ATOM 2069 O O . THR A 1 288 ? 1.595 -11.928 -17.096 1.00 85.31 288 THR A O 1
ATOM 2072 N N . THR A 1 289 ? 1.195 -11.737 -19.287 1.00 70.31 289 THR A N 1
ATOM 2073 C CA . THR A 1 289 ? -0.172 -12.281 -19.209 1.00 70.31 289 THR A CA 1
ATOM 2074 C C . THR A 1 289 ? -0.172 -13.810 -19.382 1.00 70.31 289 THR A C 1
ATOM 2076 O O . THR A 1 289 ? 0.768 -14.369 -19.962 1.00 70.31 289 THR A O 1
ATOM 2079 N N . PRO A 1 290 ? -1.204 -14.535 -18.895 1.00 62.44 290 PRO A N 1
ATOM 2080 C CA . PRO A 1 290 ? -1.312 -15.985 -19.075 1.00 62.44 290 PRO A CA 1
ATOM 2081 C C . PRO A 1 290 ? -1.122 -16.402 -20.551 1.00 62.44 290 PRO A C 1
ATOM 2083 O O . PRO A 1 290 ? -1.696 -15.768 -21.439 1.00 62.44 290 PRO A O 1
ATOM 2086 N N . PRO A 1 291 ? -0.338 -17.462 -20.847 1.00 56.09 291 PRO A N 1
ATOM 2087 C CA . PRO A 1 291 ? -0.124 -18.646 -20.016 1.00 56.09 291 PRO A CA 1
ATOM 2088 C C . PRO A 1 291 ? 1.173 -18.627 -19.195 1.00 56.09 291 PRO A C 1
ATOM 2090 O O . PRO A 1 291 ? 1.627 -19.698 -18.794 1.00 56.09 291 PRO A O 1
ATOM 2093 N N . ALA A 1 292 ? 1.791 -17.463 -18.962 1.00 55.44 292 ALA A N 1
ATOM 2094 C CA . ALA A 1 292 ? 2.949 -17.366 -18.081 1.00 55.44 292 ALA A CA 1
ATOM 2095 C C . ALA A 1 292 ? 2.609 -17.979 -16.708 1.00 55.44 292 ALA A C 1
ATOM 2097 O O . ALA A 1 292 ? 1.846 -17.430 -15.925 1.00 55.44 292 ALA A O 1
ATOM 2098 N N . THR A 1 293 ? 3.156 -19.163 -16.424 1.00 57.78 293 THR A N 1
ATOM 2099 C CA . THR A 1 293 ? 2.973 -19.888 -15.154 1.00 57.78 293 THR A CA 1
ATOM 2100 C C . THR A 1 293 ? 3.639 -19.192 -13.963 1.00 57.78 293 THR A C 1
ATOM 2102 O O . THR A 1 293 ? 3.568 -19.690 -12.845 1.00 57.78 293 THR A O 1
ATOM 2105 N N . THR A 1 294 ? 4.294 -18.059 -14.204 1.00 66.62 294 THR A N 1
ATOM 2106 C CA . THR A 1 294 ? 4.901 -17.178 -13.213 1.00 66.62 294 THR A CA 1
ATOM 2107 C C . THR A 1 294 ? 4.673 -15.756 -13.698 1.00 66.62 294 THR A C 1
ATOM 2109 O O . THR A 1 294 ? 5.137 -15.399 -14.778 1.00 66.62 294 THR A O 1
ATOM 2112 N N . CYS A 1 295 ? 3.931 -14.986 -12.922 1.00 81.38 295 CYS A N 1
ATOM 2113 C CA . CYS A 1 295 ? 3.559 -13.609 -13.193 1.00 81.38 295 CYS A CA 1
ATOM 2114 C C . CYS A 1 295 ? 4.797 -12.702 -13.026 1.00 81.38 295 CYS A C 1
ATOM 2116 O O . CYS A 1 295 ? 5.122 -12.225 -11.936 1.00 81.38 295 CYS A O 1
ATOM 2118 N N . LEU A 1 296 ? 5.584 -12.617 -14.105 1.00 87.62 296 LEU A N 1
ATOM 2119 C CA . LEU A 1 296 ? 6.877 -11.931 -14.179 1.00 87.62 296 LEU A CA 1
ATOM 2120 C C . LEU A 1 296 ? 6.726 -10.562 -14.837 1.00 87.62 296 LEU A C 1
ATOM 2122 O O . LEU A 1 296 ? 5.853 -10.375 -15.692 1.00 87.62 296 LEU A O 1
ATOM 2126 N N . TYR A 1 297 ? 7.624 -9.640 -14.489 1.00 90.00 297 TYR A N 1
ATOM 2127 C CA . TYR A 1 297 ? 7.719 -8.353 -15.169 1.00 90.00 297 TYR A CA 1
ATOM 2128 C C . TYR A 1 297 ? 8.021 -8.548 -16.658 1.00 90.00 297 TYR A C 1
ATOM 2130 O O . TYR A 1 297 ? 8.971 -9.237 -17.031 1.00 90.00 297 TYR A O 1
ATOM 2138 N N . ASP A 1 298 ? 7.221 -7.912 -17.505 1.00 89.81 298 ASP A N 1
ATOM 2139 C CA . ASP A 1 298 ? 7.474 -7.785 -18.932 1.00 89.81 298 ASP A CA 1
ATOM 2140 C C . ASP A 1 298 ? 8.201 -6.459 -19.184 1.00 89.81 298 ASP A C 1
ATOM 2142 O O . ASP A 1 298 ? 7.607 -5.374 -19.163 1.00 89.81 298 ASP A O 1
ATOM 2146 N N . THR A 1 299 ? 9.513 -6.570 -19.391 1.00 91.31 299 THR A N 1
ATOM 2147 C CA . THR A 1 299 ? 10.419 -5.444 -19.639 1.00 91.31 299 THR A CA 1
ATOM 2148 C C . THR A 1 299 ? 10.586 -5.133 -21.125 1.00 91.31 299 THR A C 1
ATOM 2150 O O . THR A 1 299 ? 11.422 -4.307 -21.472 1.00 91.31 299 THR A O 1
ATOM 2153 N N . THR A 1 300 ? 9.824 -5.768 -22.023 1.00 88.94 300 THR A N 1
ATOM 2154 C CA . THR A 1 300 ? 9.983 -5.575 -23.479 1.00 88.94 300 THR A CA 1
ATOM 2155 C C . THR A 1 300 ? 9.648 -4.159 -23.942 1.00 88.94 300 THR A C 1
ATOM 2157 O O . THR A 1 300 ? 10.137 -3.725 -24.980 1.00 88.94 300 THR A O 1
ATOM 2160 N N . ALA A 1 301 ? 8.838 -3.432 -23.172 1.00 90.00 301 ALA A N 1
ATOM 2161 C CA . ALA A 1 301 ? 8.517 -2.032 -23.423 1.00 90.00 301 ALA A CA 1
ATOM 2162 C C . ALA A 1 301 ? 9.364 -1.049 -22.586 1.00 90.00 301 ALA A C 1
ATOM 2164 O O . ALA A 1 301 ? 9.164 0.163 -22.684 1.00 90.00 301 ALA A O 1
ATOM 2165 N N . CYS A 1 302 ? 10.310 -1.544 -21.778 1.00 92.25 302 CYS A N 1
ATOM 2166 C CA . CYS A 1 302 ? 11.283 -0.691 -21.106 1.00 92.25 302 CYS A CA 1
ATOM 2167 C C . CYS A 1 302 ? 12.305 -0.156 -22.114 1.00 92.25 302 CYS A C 1
ATOM 2169 O O . CYS A 1 302 ? 12.744 -0.868 -23.013 1.00 92.25 302 CYS A O 1
ATOM 2171 N N . THR A 1 303 ? 12.714 1.097 -21.937 1.00 92.00 303 THR A N 1
ATOM 2172 C CA . THR A 1 303 ? 13.807 1.699 -22.703 1.00 92.00 303 THR A CA 1
ATOM 2173 C C . THR A 1 303 ? 15.126 1.383 -22.011 1.00 92.00 303 THR A C 1
ATOM 2175 O O . THR A 1 303 ? 15.298 1.748 -20.841 1.00 92.00 303 THR A O 1
ATOM 2178 N N . ALA A 1 304 ? 16.037 0.714 -22.711 1.00 90.19 304 ALA A N 1
ATOM 2179 C CA . ALA A 1 304 ? 17.408 0.515 -22.258 1.00 90.19 304 ALA A CA 1
ATOM 2180 C C . ALA A 1 304 ? 18.212 1.830 -22.327 1.00 90.19 304 ALA A C 1
ATOM 2182 O O . ALA A 1 304 ? 17.731 2.840 -22.850 1.00 90.19 304 ALA A O 1
ATOM 2183 N N . TYR A 1 305 ? 19.379 1.829 -21.691 1.00 92.12 305 TYR A N 1
ATOM 2184 C CA . TYR A 1 305 ? 20.398 2.861 -21.877 1.00 92.12 305 TYR A CA 1
ATOM 2185 C C . TYR A 1 305 ? 21.143 2.583 -23.180 1.00 92.12 305 TYR A C 1
ATOM 2187 O O . TYR A 1 305 ? 21.305 1.396 -23.459 1.00 92.12 305 TYR A O 1
ATOM 2195 N N . GLN A 1 306 ? 21.583 3.625 -23.899 1.00 92.19 306 GLN A N 1
ATOM 2196 C CA . GLN A 1 306 ? 22.304 3.507 -25.181 1.00 92.19 306 GLN A CA 1
ATOM 2197 C C . GLN A 1 306 ? 23.386 2.416 -25.089 1.00 92.19 306 GLN A C 1
ATOM 2199 O O . GLN A 1 306 ? 23.208 1.346 -25.651 1.00 92.19 306 GLN A O 1
ATOM 2204 N N . CYS A 1 307 ? 24.300 2.546 -24.122 1.00 93.38 307 CYS A N 1
ATOM 2205 C CA . CYS A 1 307 ? 25.375 1.591 -23.813 1.00 93.38 307 CYS A CA 1
ATOM 2206 C C . CYS A 1 307 ? 24.971 0.181 -23.314 1.00 93.38 307 CYS A C 1
ATOM 2208 O O . CYS A 1 307 ? 25.794 -0.530 -22.712 1.00 93.38 307 CYS A O 1
ATOM 2210 N N . SER A 1 308 ? 23.698 -0.194 -23.427 1.00 92.75 308 SER A N 1
ATOM 2211 C CA . SER A 1 308 ? 23.172 -1.523 -23.098 1.00 92.75 308 SER A CA 1
ATOM 2212 C C . SER A 1 308 ? 21.993 -1.970 -23.978 1.00 92.75 308 SER A C 1
ATOM 2214 O O . SER A 1 308 ? 21.295 -2.926 -23.605 1.00 92.75 308 SER A O 1
ATOM 2216 N N . ASP A 1 309 ? 21.690 -1.257 -25.066 1.00 90.69 309 ASP A N 1
ATOM 2217 C CA . ASP A 1 309 ? 20.496 -1.494 -25.880 1.00 90.69 309 ASP A CA 1
ATOM 2218 C C . ASP A 1 309 ? 20.746 -2.370 -27.119 1.00 90.69 309 ASP A C 1
ATOM 2220 O O . ASP A 1 309 ? 19.783 -2.867 -27.722 1.00 90.69 309 ASP A O 1
ATOM 2224 N N . GLY A 1 310 ? 22.014 -2.670 -27.419 1.00 90.50 310 GLY A N 1
ATOM 2225 C CA . GLY A 1 310 ? 22.419 -3.521 -28.533 1.00 90.50 310 GLY A CA 1
ATOM 2226 C C . GLY A 1 310 ? 22.419 -2.825 -29.892 1.00 90.50 310 GLY A C 1
ATOM 2227 O O . GLY A 1 310 ? 22.525 -3.526 -30.909 1.00 90.50 310 GLY A O 1
ATOM 2228 N N . PHE A 1 311 ? 22.268 -1.502 -29.927 1.00 90.88 311 PHE A N 1
ATOM 2229 C CA . PHE A 1 311 ? 22.405 -0.667 -31.112 1.00 90.88 311 PHE A CA 1
ATOM 2230 C C . PHE A 1 311 ? 23.659 0.198 -31.018 1.00 90.88 311 PHE A C 1
ATOM 2232 O O . PHE A 1 311 ? 24.147 0.474 -29.943 1.00 90.88 311 PHE A O 1
ATOM 2239 N N . ASP A 1 312 ? 24.183 0.551 -32.185 1.00 87.38 312 ASP A N 1
ATOM 2240 C CA . ASP A 1 312 ? 25.287 1.492 -32.359 1.00 87.38 312 ASP A CA 1
ATOM 2241 C C . ASP A 1 312 ? 24.650 2.868 -32.609 1.00 87.38 312 ASP A C 1
ATOM 2243 O O . ASP A 1 312 ? 24.156 3.147 -33.713 1.00 87.38 312 ASP A O 1
ATOM 2247 N N . ASN A 1 313 ? 24.484 3.645 -31.542 1.00 87.50 313 ASN A N 1
ATOM 2248 C CA . ASN A 1 313 ? 23.698 4.874 -31.508 1.00 87.50 313 ASN A CA 1
ATOM 2249 C C . ASN A 1 313 ? 24.496 6.111 -31.946 1.00 87.50 313 ASN A C 1
ATOM 2251 O O . ASN A 1 313 ? 23.877 7.092 -32.382 1.00 87.50 313 ASN A O 1
ATOM 2255 N N . ASP A 1 314 ? 25.827 6.058 -31.904 1.00 83.44 314 ASP A N 1
ATOM 2256 C CA . ASP A 1 314 ? 26.740 7.071 -32.454 1.00 83.44 314 ASP A CA 1
ATOM 2257 C C . ASP A 1 314 ? 27.356 6.671 -33.814 1.00 83.44 314 ASP A C 1
ATOM 2259 O O . ASP A 1 314 ? 27.862 7.514 -34.554 1.00 83.44 314 ASP A O 1
ATOM 2263 N N . SER A 1 315 ? 27.137 5.425 -34.245 1.00 85.19 315 SER A N 1
ATOM 2264 C CA . SER A 1 315 ? 27.581 4.857 -35.522 1.00 85.19 315 SER A CA 1
ATOM 2265 C C . SER A 1 315 ? 29.095 4.627 -35.635 1.00 85.19 315 SER A C 1
ATOM 2267 O O . SER A 1 315 ? 29.600 4.541 -36.766 1.00 85.19 315 SER A O 1
ATOM 2269 N N . ASP A 1 316 ? 29.815 4.494 -34.514 1.00 81.56 316 ASP A N 1
ATOM 2270 C CA . ASP A 1 316 ? 31.270 4.309 -34.443 1.00 81.56 316 ASP A CA 1
ATOM 2271 C C . ASP A 1 316 ? 31.747 2.850 -34.609 1.00 81.56 316 ASP A C 1
ATOM 2273 O O . ASP A 1 316 ? 32.954 2.576 -34.659 1.00 81.56 316 ASP A O 1
ATOM 2277 N N . THR A 1 317 ? 30.809 1.920 -34.829 1.00 86.88 317 THR A N 1
ATOM 2278 C CA . THR A 1 317 ? 30.966 0.456 -34.953 1.00 86.88 317 THR A CA 1
ATOM 2279 C C . THR A 1 317 ? 31.155 -0.310 -33.650 1.00 86.88 317 THR A C 1
ATOM 2281 O O . THR A 1 317 ? 31.124 -1.554 -33.664 1.00 86.88 317 THR A O 1
ATOM 2284 N N . PHE A 1 318 ? 31.340 0.393 -32.543 1.00 87.44 318 PHE A N 1
ATOM 2285 C CA . PHE A 1 318 ? 31.096 -0.138 -31.220 1.00 87.44 318 PHE A CA 1
ATOM 2286 C C . PHE A 1 318 ? 29.594 0.013 -30.904 1.00 87.44 318 PHE A C 1
ATOM 2288 O O . PHE A 1 318 ? 28.807 0.306 -31.792 1.00 87.44 318 PHE A O 1
ATOM 2295 N N . ILE A 1 319 ? 29.139 -0.531 -29.779 1.00 90.69 319 ILE A N 1
ATOM 2296 C CA . ILE A 1 319 ? 27.696 -0.826 -29.615 1.00 90.69 319 ILE A CA 1
ATOM 2297 C C . ILE A 1 319 ? 27.343 -0.657 -28.147 1.00 90.69 319 ILE A C 1
ATOM 2299 O O . ILE A 1 319 ? 26.410 0.027 -27.787 1.00 90.69 319 ILE A O 1
ATOM 2303 N N . ASP A 1 320 ? 28.055 -1.361 -27.268 1.00 92.25 320 ASP A N 1
ATOM 2304 C CA . ASP A 1 320 ? 27.700 -1.393 -25.854 1.00 92.25 320 ASP A CA 1
ATOM 2305 C C . ASP A 1 320 ? 28.933 -1.551 -24.962 1.00 92.25 320 ASP A C 1
ATOM 2307 O O . ASP A 1 320 ? 29.963 -2.158 -25.313 1.00 92.25 320 ASP A O 1
ATOM 2311 N N . PHE A 1 321 ? 28.768 -1.132 -23.709 1.00 90.56 321 PHE A N 1
ATOM 2312 C CA . PHE A 1 321 ? 29.702 -1.445 -22.638 1.00 90.56 321 PHE A CA 1
ATOM 2313 C C . PHE A 1 321 ? 29.897 -2.973 -22.500 1.00 90.56 321 PHE A C 1
ATOM 2315 O O . PHE A 1 321 ? 28.927 -3.737 -22.505 1.00 90.56 321 PHE A O 1
ATOM 2322 N N . PRO A 1 322 ? 31.125 -3.481 -22.274 1.00 91.31 322 PRO A N 1
ATOM 2323 C CA . PRO A 1 322 ? 32.378 -2.766 -22.010 1.00 91.31 322 PRO A CA 1
ATOM 2324 C C . PRO A 1 322 ? 33.273 -2.594 -23.242 1.00 91.31 322 PRO A C 1
ATOM 2326 O O . PRO A 1 322 ? 34.451 -2.272 -23.088 1.00 91.31 322 PRO A O 1
ATOM 2329 N N . ASN A 1 323 ? 32.780 -2.961 -24.424 1.00 88.94 323 ASN A N 1
ATOM 2330 C CA . ASN A 1 323 ? 33.602 -2.976 -25.632 1.00 88.94 323 ASN A CA 1
ATOM 2331 C C . ASN A 1 323 ? 33.603 -1.619 -26.323 1.00 88.94 323 ASN A C 1
ATOM 2333 O O . ASN A 1 323 ? 34.561 -1.321 -27.029 1.00 88.94 323 ASN A O 1
ATOM 2337 N N . ASP A 1 324 ? 32.553 -0.849 -26.083 1.00 87.38 324 ASP A N 1
ATOM 2338 C CA . ASP A 1 324 ? 32.404 0.518 -26.524 1.00 87.38 324 ASP A CA 1
ATOM 2339 C C . ASP A 1 324 ? 33.280 1.498 -25.722 1.00 87.38 324 ASP A C 1
ATOM 2341 O O . ASP A 1 324 ? 33.165 1.536 -24.488 1.00 87.38 324 ASP A O 1
ATOM 2345 N N . PRO A 1 325 ? 34.202 2.232 -26.379 1.00 87.31 325 PRO A N 1
ATOM 2346 C CA . PRO A 1 325 ? 35.066 3.210 -25.728 1.00 87.31 325 PRO A CA 1
ATOM 2347 C C . PRO A 1 325 ? 34.368 4.467 -25.198 1.00 87.31 325 PRO A C 1
ATOM 2349 O O . PRO A 1 325 ? 34.917 5.064 -24.264 1.00 87.31 325 PRO A O 1
ATOM 2352 N N . GLY A 1 326 ? 33.234 4.888 -25.762 1.00 86.38 326 GLY A N 1
ATOM 2353 C CA . GLY A 1 326 ? 32.512 6.059 -25.267 1.00 86.38 326 GLY A CA 1
ATOM 2354 C C . GLY A 1 326 ? 31.546 5.736 -24.123 1.00 86.38 326 GLY A C 1
ATOM 2355 O O . GLY A 1 326 ? 31.255 6.594 -23.292 1.00 86.38 326 GLY A O 1
ATOM 2356 N N . CYS A 1 327 ? 31.220 4.458 -23.919 1.00 91.06 327 CYS A N 1
ATOM 2357 C CA . CYS A 1 327 ? 30.460 4.006 -22.755 1.00 91.06 327 CYS A CA 1
ATOM 2358 C C . CYS A 1 327 ? 31.275 3.897 -21.449 1.00 91.06 327 CYS A C 1
ATOM 2360 O O . CYS A 1 327 ? 32.096 2.989 -21.263 1.00 91.06 327 CYS A O 1
ATOM 2362 N N . TYR A 1 328 ? 30.945 4.702 -20.429 1.00 89.94 328 TYR A N 1
ATOM 2363 C CA . TYR A 1 328 ? 31.574 4.579 -19.101 1.00 89.94 328 TYR A CA 1
ATOM 2364 C C . TYR A 1 328 ? 30.984 3.451 -18.239 1.00 89.94 328 TYR A C 1
ATOM 2366 O O . TYR A 1 328 ? 31.638 2.951 -17.313 1.00 89.94 328 TYR A O 1
ATOM 2374 N N . SER A 1 329 ? 29.731 3.066 -18.491 1.00 91.44 329 SER A N 1
ATOM 2375 C CA . SER A 1 329 ? 29.033 1.985 -17.786 1.00 91.44 329 SER A CA 1
ATOM 2376 C C . SER A 1 329 ? 27.839 1.467 -18.590 1.00 91.44 329 SER A C 1
ATOM 2378 O O . SER A 1 329 ? 27.339 2.154 -19.466 1.00 91.44 329 SER A O 1
ATOM 2380 N N . SER A 1 330 ? 27.286 0.309 -18.224 1.00 90.69 330 SER A N 1
ATOM 2381 C CA . SER A 1 330 ? 26.054 -0.217 -18.842 1.00 90.69 330 SER A CA 1
ATOM 2382 C C . SER A 1 330 ? 24.774 0.567 -18.496 1.00 90.69 330 SER A C 1
ATOM 2384 O O . SER A 1 330 ? 23.682 0.142 -18.850 1.00 90.69 330 SER A O 1
ATOM 2386 N N . THR A 1 331 ? 24.868 1.636 -17.701 1.00 91.06 331 THR A N 1
ATOM 2387 C CA . THR A 1 331 ? 23.751 2.554 -17.398 1.00 91.06 331 THR A CA 1
ATOM 2388 C C . THR A 1 331 ? 24.026 3.961 -17.918 1.00 91.06 331 THR A C 1
ATOM 2390 O O . THR A 1 331 ? 23.427 4.927 -17.446 1.00 91.06 331 THR A O 1
ATOM 2393 N N . ASP A 1 332 ? 25.008 4.077 -18.805 1.00 88.19 332 ASP A N 1
ATOM 2394 C CA . ASP A 1 332 ? 25.364 5.310 -19.478 1.00 88.19 332 ASP A CA 1
ATOM 2395 C C . ASP A 1 332 ? 24.493 5.502 -20.716 1.00 88.19 332 ASP A C 1
ATOM 2397 O O . ASP A 1 332 ? 24.176 4.540 -21.409 1.00 88.19 332 ASP A O 1
ATOM 2401 N N . ASP A 1 333 ? 24.041 6.727 -20.943 1.00 90.69 333 ASP A N 1
ATOM 2402 C CA . ASP A 1 333 ? 23.037 7.036 -21.965 1.00 90.69 333 ASP A CA 1
ATOM 2403 C C . ASP A 1 333 ? 23.620 7.772 -23.169 1.00 90.69 333 ASP A C 1
ATOM 2405 O O . ASP A 1 333 ? 22.868 8.372 -23.936 1.00 90.69 333 ASP A O 1
ATOM 2409 N N . ASP A 1 334 ? 24.940 7.762 -23.280 1.00 88.75 334 ASP A N 1
ATOM 2410 C CA . ASP A 1 334 ? 25.714 8.391 -24.333 1.00 88.75 334 ASP A CA 1
ATOM 2411 C C . ASP A 1 334 ? 26.807 7.401 -24.738 1.00 88.75 334 ASP A C 1
ATOM 2413 O O . ASP A 1 334 ? 27.603 6.995 -23.890 1.00 88.75 334 ASP A O 1
ATOM 2417 N N . GLU A 1 335 ? 26.773 6.953 -25.990 1.00 90.88 335 GLU A N 1
ATOM 2418 C CA . GLU A 1 335 ? 27.815 6.088 -26.562 1.00 90.88 335 GLU A CA 1
ATOM 2419 C C . GLU A 1 335 ? 29.019 6.892 -27.049 1.00 90.88 335 GLU A C 1
ATOM 2421 O O . GLU A 1 335 ? 30.094 6.331 -27.182 1.00 90.88 335 GLU A O 1
ATOM 2426 N N . ARG A 1 336 ? 28.886 8.220 -27.160 1.00 89.12 336 ARG A N 1
ATOM 2427 C CA . ARG A 1 336 ? 29.901 9.102 -27.731 1.00 89.12 336 ARG A CA 1
ATOM 2428 C C . ARG A 1 336 ? 31.227 9.095 -27.001 1.00 89.12 336 ARG A C 1
ATOM 2430 O O . ARG A 1 336 ? 31.327 9.285 -25.779 1.00 89.12 336 ARG A O 1
ATOM 2437 N N . ASN A 1 337 ? 32.295 9.034 -27.777 1.00 87.06 337 ASN A N 1
ATOM 2438 C CA . ASN A 1 337 ? 33.643 9.072 -27.264 1.00 87.06 337 ASN A CA 1
ATOM 2439 C C . ASN A 1 337 ? 34.186 10.499 -27.156 1.00 87.06 337 ASN A C 1
ATOM 2441 O O . ASN A 1 337 ? 34.864 11.008 -28.041 1.00 87.06 337 ASN A O 1
ATOM 2445 N N . SER A 1 338 ? 34.062 11.082 -25.960 1.00 87.06 338 SER A N 1
ATOM 2446 C CA . SER A 1 338 ? 34.618 12.411 -25.632 1.00 87.06 338 SER A CA 1
ATOM 2447 C C . SER A 1 338 ? 36.138 12.607 -25.827 1.00 87.06 338 SER A C 1
ATOM 2449 O O . SER A 1 338 ? 36.667 13.682 -25.543 1.00 87.06 338 SER A O 1
ATOM 2451 N N . SER A 1 339 ? 36.881 11.565 -26.213 1.00 85.31 339 SER A N 1
ATOM 2452 C CA . SER A 1 339 ? 38.311 11.651 -26.539 1.00 85.31 339 SER A CA 1
ATOM 2453 C C . SER A 1 339 ? 38.595 11.749 -28.039 1.00 85.31 339 SER A C 1
ATOM 2455 O O . SER A 1 339 ? 39.771 11.850 -28.400 1.00 85.31 339 SER A O 1
ATOM 2457 N N . VAL A 1 340 ? 37.567 11.665 -28.884 1.00 87.56 340 VAL A N 1
ATOM 2458 C CA . VAL A 1 340 ? 37.663 11.666 -30.341 1.00 87.56 340 VAL A CA 1
ATOM 2459 C C . VAL A 1 340 ? 36.844 12.837 -30.859 1.00 87.56 340 VAL A C 1
ATOM 2461 O O . VAL A 1 340 ? 35.645 12.860 -30.638 1.00 87.56 340 VAL A O 1
ATOM 2464 N N . GLN A 1 341 ? 37.502 13.802 -31.507 1.00 89.62 341 GLN A N 1
ATOM 2465 C CA . GLN A 1 341 ? 36.862 15.036 -31.981 1.00 89.62 341 GLN A CA 1
ATOM 2466 C C . GLN A 1 341 ? 35.588 14.717 -32.783 1.00 89.62 341 GLN A C 1
ATOM 2468 O O . GLN A 1 341 ? 34.505 15.051 -32.332 1.00 89.62 341 GLN A O 1
ATOM 2473 N N . CYS A 1 342 ? 35.683 13.884 -33.824 1.00 89.12 342 CYS A N 1
ATOM 2474 C CA . CYS A 1 342 ? 34.552 13.548 -34.699 1.00 89.12 342 CYS A CA 1
ATOM 2475 C C . CYS A 1 342 ? 33.395 12.739 -34.086 1.00 89.12 342 CYS A C 1
ATOM 2477 O O . CYS A 1 342 ? 32.545 12.257 -34.846 1.00 89.12 342 CYS A O 1
ATOM 2479 N N . ASP A 1 343 ? 33.394 12.536 -32.772 1.00 88.88 343 ASP A N 1
ATOM 2480 C CA . ASP A 1 343 ? 32.370 11.813 -32.026 1.00 88.88 343 ASP A CA 1
ATOM 2481 C C . ASP A 1 343 ? 32.140 12.388 -30.606 1.00 88.88 343 ASP A C 1
ATOM 2483 O O . ASP A 1 343 ? 31.428 11.799 -29.797 1.00 88.88 343 ASP A O 1
ATOM 2487 N N . ASP A 1 344 ? 32.712 13.545 -30.245 1.00 88.25 344 ASP A N 1
ATOM 2488 C CA . ASP A 1 344 ? 32.595 14.089 -28.881 1.00 88.25 344 ASP A CA 1
ATOM 2489 C C . ASP A 1 344 ? 31.378 15.006 -28.667 1.00 88.25 344 ASP A C 1
ATOM 2491 O O . ASP A 1 344 ? 31.088 15.413 -27.530 1.00 88.25 344 ASP A O 1
ATOM 2495 N N . GLY A 1 345 ? 30.616 15.304 -29.726 1.00 87.25 345 GLY A N 1
ATOM 2496 C CA . GLY A 1 345 ? 29.448 16.175 -29.655 1.00 87.25 345 GLY A CA 1
ATOM 2497 C C . GLY A 1 345 ? 29.748 17.661 -29.587 1.00 87.25 345 GLY A C 1
ATOM 2498 O O . GLY A 1 345 ? 28.838 18.439 -29.259 1.00 87.25 345 GLY A O 1
ATOM 2499 N N . LEU A 1 346 ? 30.980 18.067 -29.871 1.00 89.75 346 LEU A N 1
ATOM 2500 C CA . LEU A 1 346 ? 31.411 19.453 -29.931 1.00 89.75 346 LEU A CA 1
ATOM 2501 C C . LEU A 1 346 ? 31.805 19.823 -31.365 1.00 89.75 346 LEU A C 1
ATOM 2503 O O . LEU A 1 346 ? 32.212 18.994 -32.150 1.00 89.75 346 LEU A O 1
ATOM 2507 N N . ASP A 1 347 ? 31.632 21.099 -31.698 1.00 87.69 347 ASP A N 1
ATOM 2508 C CA . ASP A 1 347 ? 32.140 21.696 -32.938 1.00 87.69 347 ASP A CA 1
ATOM 2509 C C . ASP A 1 347 ? 33.562 22.190 -32.635 1.00 87.69 347 ASP A C 1
ATOM 2511 O O . ASP A 1 347 ? 33.748 23.300 -32.105 1.00 87.69 347 ASP A O 1
ATOM 2515 N N . ASN A 1 348 ? 34.551 21.313 -32.803 1.00 88.19 348 ASN A N 1
ATOM 2516 C CA . ASN A 1 348 ? 35.931 21.558 -32.393 1.00 88.19 348 ASN A CA 1
ATOM 2517 C C . ASN A 1 348 ? 36.703 22.404 -33.412 1.00 88.19 348 ASN A C 1
ATOM 2519 O O . ASN A 1 348 ? 37.659 23.095 -33.023 1.00 88.19 348 ASN A O 1
ATOM 2523 N N . ASP A 1 349 ? 36.280 22.415 -34.677 1.00 84.19 349 ASP A N 1
ATOM 2524 C CA . ASP A 1 349 ? 36.889 23.208 -35.749 1.00 84.19 349 ASP A CA 1
ATOM 2525 C C . ASP A 1 349 ? 36.174 24.558 -36.017 1.00 84.19 349 ASP A C 1
ATOM 2527 O O . ASP A 1 349 ? 36.795 25.516 -36.500 1.00 84.19 349 ASP A O 1
ATOM 2531 N N . GLY A 1 350 ? 34.929 24.705 -35.558 1.00 86.12 350 GLY A N 1
ATOM 2532 C CA . GLY A 1 350 ? 34.136 25.929 -35.582 1.00 86.12 350 GLY A CA 1
ATOM 2533 C C . GLY A 1 350 ? 33.352 26.166 -36.875 1.00 86.12 350 GLY A C 1
ATOM 2534 O O . GLY A 1 350 ? 32.969 27.323 -37.125 1.00 86.12 350 GLY A O 1
ATOM 2535 N N . ASP A 1 351 ? 33.150 25.147 -37.712 1.00 82.88 351 ASP A N 1
ATOM 2536 C CA . ASP A 1 351 ? 32.486 25.251 -39.014 1.00 82.88 351 ASP A CA 1
ATOM 2537 C C . ASP A 1 351 ? 30.950 25.052 -38.969 1.00 82.88 351 ASP A C 1
ATOM 2539 O O . ASP A 1 351 ? 30.255 25.296 -39.967 1.00 82.88 351 ASP A O 1
ATOM 2543 N N . LEU A 1 352 ? 30.411 24.784 -37.768 1.00 86.75 352 LEU A N 1
ATOM 2544 C CA . LEU A 1 352 ? 29.003 24.525 -37.422 1.00 86.75 352 LEU A CA 1
ATOM 2545 C C . LEU A 1 352 ? 28.491 23.117 -37.741 1.00 86.75 352 LEU A C 1
ATOM 2547 O O . LEU A 1 352 ? 27.312 22.835 -37.465 1.00 86.75 352 LEU A O 1
ATOM 2551 N N . PHE A 1 353 ? 29.325 22.261 -38.315 1.00 87.56 353 PHE A N 1
ATOM 2552 C CA . PHE A 1 353 ? 29.166 20.823 -38.213 1.00 87.56 353 PHE A CA 1
ATOM 2553 C C . PHE A 1 353 ? 29.832 20.359 -36.899 1.00 87.56 353 PHE A C 1
ATOM 2555 O O . PHE A 1 353 ? 30.329 21.185 -36.142 1.00 87.56 353 PHE A O 1
ATOM 2562 N N . ILE A 1 354 ? 29.558 19.130 -36.463 1.00 88.25 354 ILE A N 1
ATOM 2563 C CA . ILE A 1 354 ? 29.897 18.699 -35.091 1.00 88.25 354 ILE A CA 1
ATOM 2564 C C . ILE A 1 354 ? 30.630 17.369 -35.189 1.00 88.25 354 ILE A C 1
ATOM 2566 O O . ILE A 1 354 ? 31.819 17.286 -34.959 1.00 88.25 354 ILE A O 1
ATOM 2570 N N . ASP A 1 355 ? 29.912 16.326 -35.604 1.00 87.00 355 ASP A N 1
ATOM 2571 C CA . ASP A 1 355 ? 30.445 14.967 -35.643 1.00 87.00 355 ASP A CA 1
ATOM 2572 C C . ASP A 1 355 ? 30.148 14.308 -36.997 1.00 87.00 355 ASP A C 1
ATOM 2574 O O . ASP A 1 355 ? 29.255 14.724 -37.763 1.00 87.00 355 ASP A O 1
ATOM 2578 N N . TYR A 1 356 ? 30.826 13.191 -37.258 1.00 84.69 356 TYR A N 1
ATOM 2579 C CA . TYR A 1 356 ? 30.451 12.272 -38.329 1.00 84.69 356 TYR A CA 1
ATOM 2580 C C . TYR A 1 356 ? 28.982 11.810 -38.170 1.00 84.69 356 TYR A C 1
ATOM 2582 O O . TYR A 1 356 ? 28.483 11.667 -37.058 1.00 84.69 356 TYR A O 1
ATOM 2590 N N . PRO A 1 357 ? 28.229 11.529 -39.255 1.00 83.69 357 PRO A N 1
ATOM 2591 C CA . PRO A 1 357 ? 28.552 11.693 -40.677 1.00 83.69 357 PRO A CA 1
ATOM 2592 C C . PRO A 1 357 ? 28.167 13.071 -41.221 1.00 83.69 357 PRO A C 1
ATOM 2594 O O . PRO A 1 357 ? 28.161 13.285 -42.435 1.00 83.69 357 PRO A O 1
ATOM 2597 N N . THR A 1 358 ? 27.677 13.948 -40.347 1.00 85.44 358 THR A N 1
ATOM 2598 C CA . THR A 1 358 ? 27.195 15.270 -40.742 1.00 85.44 358 THR A CA 1
ATOM 2599 C C . THR A 1 358 ? 28.333 16.234 -40.987 1.00 85.44 358 THR A C 1
ATOM 2601 O O . THR A 1 358 ? 28.201 17.089 -41.860 1.00 85.44 358 THR A O 1
ATOM 2604 N N . ASP A 1 359 ? 29.414 16.058 -40.242 1.00 84.19 359 ASP A N 1
ATOM 2605 C CA . ASP A 1 359 ? 30.664 16.751 -40.433 1.00 84.19 359 ASP A CA 1
ATOM 2606 C C . ASP A 1 359 ? 31.438 16.168 -41.613 1.00 84.19 359 ASP A C 1
ATOM 2608 O O . ASP A 1 359 ? 31.591 14.953 -41.765 1.00 84.19 359 ASP A O 1
ATOM 2612 N N . VAL A 1 360 ? 31.854 17.070 -42.491 1.00 83.38 360 VAL A N 1
ATOM 2613 C CA . VAL A 1 360 ? 32.530 16.789 -43.751 1.00 83.38 360 VAL A CA 1
ATOM 2614 C C . VAL A 1 360 ? 34.052 16.737 -43.615 1.00 83.38 360 VAL A C 1
ATOM 2616 O O . VAL A 1 360 ? 34.692 16.173 -44.512 1.00 83.38 360 VAL A O 1
ATOM 2619 N N . GLY A 1 361 ? 34.608 17.290 -42.534 1.00 82.62 361 GLY A N 1
ATOM 2620 C CA . GLY A 1 361 ? 36.000 17.120 -42.129 1.00 82.62 361 GLY A CA 1
ATOM 2621 C C . GLY A 1 361 ? 36.250 15.765 -41.465 1.00 82.62 361 GLY A C 1
ATOM 2622 O O . GLY A 1 361 ? 37.337 15.211 -41.588 1.00 82.62 361 GLY A O 1
ATOM 2623 N N . CYS A 1 362 ? 35.213 15.140 -40.907 1.00 86.50 362 CYS A N 1
ATOM 2624 C CA . CYS A 1 362 ? 35.309 13.806 -40.322 1.00 86.50 362 CYS A CA 1
ATOM 2625 C C . CYS A 1 362 ? 35.251 12.672 -41.352 1.00 86.50 362 CYS A C 1
ATOM 2627 O O . CYS A 1 362 ? 34.228 12.419 -41.996 1.00 86.50 362 CYS A O 1
ATOM 2629 N N . SER A 1 363 ? 36.331 11.894 -41.459 1.00 83.50 363 SER A N 1
ATOM 2630 C CA . SER A 1 363 ? 36.361 10.721 -42.345 1.00 83.50 363 SER A CA 1
ATOM 2631 C C . SER A 1 363 ? 35.679 9.480 -41.745 1.00 83.50 363 SER A C 1
ATOM 2633 O O . SER A 1 363 ? 35.221 8.599 -42.483 1.00 83.50 363 SER A O 1
ATOM 2635 N N . SER A 1 364 ? 35.602 9.406 -40.412 1.00 82.56 364 SER A N 1
ATOM 2636 C CA . SER A 1 364 ? 34.911 8.365 -39.641 1.00 82.56 364 SER A CA 1
ATOM 2637 C C . SER A 1 364 ? 34.677 8.820 -38.190 1.00 82.56 364 SER A C 1
ATOM 2639 O O . SER A 1 364 ? 35.355 9.742 -37.753 1.00 82.56 364 SER A O 1
ATOM 2641 N N . PRO A 1 365 ? 33.820 8.147 -37.405 1.00 81.69 365 PRO A N 1
ATOM 2642 C CA . PRO A 1 365 ? 33.642 8.440 -35.973 1.00 81.69 365 PRO A CA 1
ATOM 2643 C C . PRO A 1 365 ? 34.893 8.213 -35.115 1.00 81.69 365 PRO A C 1
ATOM 2645 O O . PRO A 1 365 ? 35.053 8.815 -34.068 1.00 81.69 365 PRO A O 1
ATOM 2648 N N . ALA A 1 366 ? 35.824 7.363 -35.564 1.00 83.56 366 ALA A N 1
ATOM 2649 C CA . ALA A 1 366 ? 37.106 7.152 -34.886 1.00 83.56 366 ALA A CA 1
ATOM 2650 C C . ALA A 1 366 ? 38.179 8.188 -35.286 1.00 83.56 366 ALA A C 1
ATOM 2652 O O . ALA A 1 366 ? 39.327 8.094 -34.832 1.00 83.56 366 ALA A O 1
ATOM 2653 N N . ASP A 1 367 ? 37.842 9.117 -36.185 1.00 83.31 367 ASP A N 1
ATOM 2654 C CA . ASP A 1 367 ? 38.734 10.172 -36.649 1.00 83.31 367 ASP A CA 1
ATOM 2655 C C . ASP A 1 367 ? 38.872 11.257 -35.580 1.00 83.31 367 ASP A C 1
ATOM 2657 O O . ASP A 1 367 ? 37.895 11.734 -35.023 1.00 83.31 367 ASP A O 1
ATOM 2661 N N . ASN A 1 368 ? 40.099 11.653 -35.264 1.00 86.50 368 ASN A N 1
ATOM 2662 C CA . ASN A 1 368 ? 40.343 12.632 -34.207 1.00 86.50 368 ASN A CA 1
ATOM 2663 C C . ASN A 1 368 ? 40.706 14.009 -34.772 1.00 86.50 368 ASN A C 1
ATOM 2665 O O . ASN A 1 368 ? 41.409 14.774 -34.106 1.00 86.50 368 ASN A O 1
ATOM 2669 N N . ASP A 1 369 ? 40.297 14.288 -36.005 1.00 86.06 369 ASP A N 1
ATOM 2670 C CA . ASP A 1 369 ? 40.503 15.554 -36.693 1.00 86.06 369 ASP A CA 1
ATOM 2671 C C . ASP A 1 369 ? 39.224 15.945 -37.442 1.00 86.06 369 ASP A C 1
ATOM 2673 O O . ASP A 1 369 ? 38.872 15.328 -38.438 1.00 86.06 369 ASP A O 1
ATOM 2677 N N . GLU A 1 370 ? 38.525 16.962 -36.944 1.00 87.88 370 GLU A N 1
ATOM 2678 C CA . GLU A 1 370 ? 37.322 17.517 -37.584 1.00 87.88 370 GLU A CA 1
ATOM 2679 C C . GLU A 1 370 ? 37.641 18.505 -38.706 1.00 87.88 370 GLU A C 1
ATOM 2681 O O . GLU A 1 370 ? 36.745 18.974 -39.392 1.00 87.88 370 GLU A O 1
ATOM 2686 N N . ARG A 1 371 ? 38.912 18.865 -38.915 1.00 86.38 371 ARG A N 1
ATOM 2687 C CA . ARG A 1 371 ? 39.240 19.923 -39.871 1.00 86.38 371 ARG A CA 1
ATOM 2688 C C . ARG A 1 371 ? 38.948 19.476 -41.299 1.00 86.38 371 ARG A C 1
ATOM 2690 O O . ARG A 1 371 ? 39.381 18.419 -41.748 1.00 86.38 371 ARG A O 1
ATOM 2697 N N . ASN A 1 372 ? 38.288 20.354 -42.047 1.00 84.62 372 ASN A N 1
ATOM 2698 C CA . ASN A 1 372 ? 38.092 20.205 -43.485 1.00 84.62 372 ASN A CA 1
ATOM 2699 C C . ASN A 1 372 ? 39.422 19.997 -44.225 1.00 84.62 372 ASN A C 1
ATOM 2701 O O . ASN A 1 372 ? 40.406 20.664 -43.898 1.00 84.62 372 ASN A O 1
ATOM 2705 N N . GLN A 1 373 ? 39.420 19.142 -45.259 1.00 84.31 373 GLN A N 1
ATOM 2706 C CA . GLN A 1 373 ? 40.631 18.738 -45.995 1.00 84.31 373 GLN A CA 1
ATOM 2707 C C . GLN A 1 373 ? 41.477 19.942 -46.439 1.00 84.31 373 GLN A C 1
ATOM 2709 O O . GLN A 1 373 ? 42.672 19.954 -46.216 1.00 84.31 373 GLN A O 1
ATOM 2714 N N . CYS A 1 374 ? 40.847 21.028 -46.897 1.00 86.38 374 CYS A N 1
ATOM 2715 C CA . CYS A 1 374 ? 41.529 22.263 -47.299 1.00 86.38 374 CYS A CA 1
ATOM 2716 C C . CYS A 1 374 ? 42.072 23.141 -46.151 1.00 86.38 374 CYS A C 1
ATOM 2718 O O . CYS A 1 374 ? 42.373 24.330 -46.367 1.00 86.38 374 CYS A O 1
ATOM 2720 N N . SER A 1 375 ? 42.108 22.617 -44.927 1.00 85.69 375 SER A N 1
ATOM 2721 C CA . SER A 1 375 ? 42.557 23.295 -43.708 1.00 85.69 375 SER A CA 1
ATOM 2722 C C . SER A 1 375 ? 43.223 22.370 -42.673 1.00 85.69 375 SER A C 1
ATOM 2724 O O . SER A 1 375 ? 43.571 22.826 -41.570 1.00 85.69 375 SER A O 1
ATOM 2726 N N . ASP A 1 376 ? 43.402 21.085 -42.990 1.00 81.75 376 ASP A N 1
ATOM 2727 C CA . ASP A 1 376 ? 43.931 20.084 -42.062 1.00 81.75 376 ASP A CA 1
ATOM 2728 C C . ASP A 1 376 ? 45.478 20.040 -42.054 1.00 81.75 376 ASP A C 1
ATOM 2730 O O . ASP A 1 376 ? 46.088 19.622 -41.052 1.00 81.75 376 ASP A O 1
ATOM 2734 N N . GLY A 1 377 ? 46.126 20.618 -43.075 1.00 82.50 377 GLY A N 1
ATOM 2735 C CA . GLY A 1 377 ? 47.576 20.668 -43.240 1.00 82.50 377 GLY A CA 1
ATOM 2736 C C . GLY A 1 377 ? 48.194 19.425 -43.887 1.00 82.50 377 GLY A C 1
ATOM 2737 O O . GLY A 1 377 ? 49.418 19.243 -43.777 1.00 82.50 377 GLY A O 1
ATOM 2738 N N . ILE A 1 378 ? 47.389 18.573 -44.518 1.00 84.00 378 ILE A N 1
ATOM 2739 C CA . ILE A 1 378 ? 47.771 17.334 -45.196 1.00 84.00 378 ILE A CA 1
ATOM 2740 C C . ILE A 1 378 ? 47.462 17.467 -46.698 1.00 84.00 378 ILE A C 1
ATOM 2742 O O . ILE A 1 378 ? 46.594 18.207 -47.109 1.00 84.00 378 ILE A O 1
ATOM 2746 N N . ASP A 1 379 ? 48.259 16.803 -47.534 1.00 81.88 379 ASP A N 1
ATOM 2747 C CA . ASP A 1 379 ? 48.014 16.693 -48.978 1.00 81.88 379 ASP A CA 1
ATOM 2748 C C . ASP A 1 379 ? 47.091 15.490 -49.227 1.00 81.88 379 ASP A C 1
ATOM 2750 O O . ASP A 1 379 ? 47.576 14.352 -49.322 1.00 81.88 379 ASP A O 1
ATOM 2754 N N . ASN A 1 380 ? 45.773 15.709 -49.235 1.00 81.31 380 ASN A N 1
ATOM 2755 C CA . ASN A 1 380 ? 44.787 14.625 -49.216 1.00 81.31 380 ASN A CA 1
ATOM 2756 C C . ASN A 1 380 ? 44.531 14.024 -50.604 1.00 81.31 380 ASN A C 1
ATOM 2758 O O . ASN A 1 380 ? 44.063 12.881 -50.705 1.00 81.31 380 ASN A O 1
ATOM 2762 N N . ASP A 1 381 ? 44.866 14.742 -51.681 1.00 80.88 381 ASP A N 1
ATOM 2763 C CA . ASP A 1 381 ? 44.756 14.256 -53.061 1.00 80.88 381 ASP A CA 1
ATOM 2764 C C . ASP A 1 381 ? 46.105 13.845 -53.703 1.00 80.88 381 ASP A C 1
ATOM 2766 O O . ASP A 1 381 ? 46.125 13.255 -54.794 1.00 80.88 381 ASP A O 1
ATOM 2770 N N . PHE A 1 382 ? 47.205 14.012 -52.958 1.00 83.06 382 PHE A N 1
ATOM 2771 C CA . PHE A 1 382 ? 48.585 13.655 -53.299 1.00 83.06 382 PHE A CA 1
ATOM 2772 C C . PHE A 1 382 ? 49.156 14.401 -54.514 1.00 83.06 382 PHE A C 1
ATOM 2774 O O . PHE A 1 382 ? 50.006 13.855 -55.238 1.00 83.06 382 PHE A O 1
ATOM 2781 N N . ASP A 1 383 ? 48.709 15.628 -54.778 1.00 83.56 383 ASP A N 1
ATOM 2782 C CA . ASP A 1 383 ? 49.210 16.463 -55.872 1.00 83.56 383 ASP A CA 1
ATOM 2783 C C . ASP A 1 383 ? 50.389 17.384 -55.469 1.00 83.56 383 ASP A C 1
ATOM 2785 O O . ASP A 1 383 ? 50.885 18.186 -56.277 1.00 83.56 383 ASP A O 1
ATOM 2789 N N . GLU A 1 384 ? 50.913 17.185 -54.255 1.00 85.44 384 GLU A N 1
ATOM 2790 C CA . GLU A 1 384 ? 51.920 17.994 -53.572 1.00 85.44 384 GLU A CA 1
ATOM 2791 C C . GLU A 1 384 ? 51.420 19.389 -53.172 1.00 85.44 384 GLU A C 1
ATOM 2793 O O . GLU A 1 384 ? 52.255 20.266 -52.925 1.00 85.44 384 GLU A O 1
ATOM 2798 N N . LYS A 1 385 ? 50.108 19.632 -53.117 1.00 87.81 385 LYS A N 1
ATOM 2799 C CA . LYS A 1 385 ? 49.449 20.804 -52.517 1.00 87.81 385 LYS A CA 1
ATOM 2800 C C . LYS A 1 385 ? 48.738 20.378 -51.231 1.00 87.81 385 LYS A C 1
ATOM 2802 O O . LYS A 1 385 ? 48.801 19.217 -50.882 1.00 87.81 385 LYS A O 1
ATOM 2807 N N . ILE A 1 386 ? 48.366 21.336 -50.379 1.00 82.50 386 ILE A N 1
ATOM 2808 C CA . ILE A 1 386 ? 48.097 21.014 -48.961 1.00 82.50 386 ILE A CA 1
ATOM 2809 C C . ILE A 1 386 ? 46.872 21.719 -48.382 1.00 82.50 386 ILE A C 1
ATOM 2811 O O . ILE A 1 386 ? 46.245 21.158 -47.519 1.00 82.50 386 ILE A O 1
ATOM 2815 N N . ASP A 1 387 ? 46.588 22.980 -48.720 1.00 85.88 387 ASP A N 1
ATOM 2816 C CA . ASP A 1 387 ? 45.413 23.650 -48.138 1.00 85.88 387 ASP A CA 1
ATOM 2817 C C . ASP A 1 387 ? 45.005 24.870 -48.967 1.00 85.88 387 ASP A C 1
ATOM 2819 O O . ASP A 1 387 ? 45.783 25.415 -49.767 1.00 85.88 387 ASP A O 1
ATOM 2823 N N . TYR A 1 388 ? 43.837 25.432 -48.656 1.00 85.88 388 TYR A N 1
ATOM 2824 C CA . TYR A 1 388 ? 43.411 26.719 -49.179 1.00 85.88 388 TYR A CA 1
ATOM 2825 C C . TYR A 1 388 ? 44.412 27.848 -48.876 1.00 85.88 388 TYR A C 1
ATOM 2827 O O . TYR A 1 388 ? 45.041 27.951 -47.820 1.00 85.88 388 TYR A O 1
ATOM 2835 N N . SER A 1 389 ? 44.518 28.786 -49.816 1.00 83.06 389 SER A N 1
ATOM 2836 C CA . SER A 1 389 ? 45.555 29.827 -49.823 1.00 83.06 389 SER A CA 1
ATOM 2837 C C . SER A 1 389 ? 45.615 30.770 -48.618 1.00 83.06 389 SER A C 1
ATOM 2839 O O . SER A 1 389 ? 46.654 31.402 -48.401 1.00 83.06 389 SER A O 1
ATOM 2841 N N . SER A 1 390 ? 44.541 30.888 -47.832 1.00 80.62 390 SER A N 1
ATOM 2842 C CA . SER A 1 390 ? 44.569 31.647 -46.577 1.00 80.62 390 SER A CA 1
ATOM 2843 C C . SER A 1 390 ? 45.166 30.871 -45.403 1.00 80.62 390 SER A C 1
ATOM 2845 O O . SER A 1 390 ? 45.630 31.510 -44.459 1.00 80.62 390 SER A O 1
ATOM 2847 N N . ILE A 1 391 ? 45.173 29.538 -45.468 1.00 79.88 391 ILE A N 1
ATOM 2848 C CA . ILE A 1 391 ? 45.753 28.634 -44.467 1.00 79.88 391 ILE A CA 1
ATOM 2849 C C . ILE A 1 391 ? 47.209 28.326 -44.838 1.00 79.88 391 ILE A C 1
ATOM 2851 O O . ILE A 1 391 ? 48.111 28.555 -44.028 1.00 79.88 391 ILE A O 1
ATOM 2855 N N . ASN A 1 392 ? 47.469 27.965 -46.102 1.00 78.12 392 ASN A N 1
ATOM 2856 C CA . ASN A 1 392 ? 48.813 27.699 -46.617 1.00 78.12 392 ASN A CA 1
ATOM 2857 C C . ASN A 1 392 ? 49.204 28.633 -47.785 1.00 78.12 392 ASN A C 1
ATOM 2859 O O . ASN A 1 392 ? 49.050 28.307 -48.963 1.00 78.12 392 ASN A O 1
ATOM 2863 N N . PRO A 1 393 ? 49.792 29.810 -47.495 1.00 77.94 393 PRO A N 1
ATOM 2864 C CA . PRO A 1 393 ? 50.186 30.770 -48.529 1.00 77.94 393 PRO A CA 1
ATOM 2865 C C . PRO A 1 393 ? 51.462 30.377 -49.293 1.00 77.94 393 PRO A C 1
ATOM 2867 O O . PRO A 1 393 ? 51.828 31.052 -50.258 1.00 77.94 393 PRO A O 1
ATOM 2870 N N . VAL A 1 394 ? 52.183 29.339 -48.852 1.00 79.88 394 VAL A N 1
ATOM 2871 C CA . VAL A 1 394 ? 53.451 28.903 -49.463 1.00 79.88 394 VAL A CA 1
ATOM 2872 C C . VAL A 1 394 ? 53.199 27.913 -50.598 1.00 79.88 394 VAL A C 1
ATOM 2874 O O . VAL A 1 394 ? 53.951 27.915 -51.575 1.00 79.88 394 VAL A O 1
ATOM 2877 N N . ASN A 1 395 ? 52.141 27.109 -50.494 1.00 80.56 395 ASN A N 1
ATOM 2878 C CA . ASN A 1 395 ? 51.795 26.103 -51.486 1.00 80.56 395 ASN A CA 1
ATOM 2879 C C . ASN A 1 395 ? 50.281 25.815 -51.496 1.00 80.56 395 ASN A C 1
ATOM 2881 O O . ASN A 1 395 ? 49.869 24.747 -51.055 1.00 80.56 395 ASN A O 1
ATOM 2885 N N . PRO A 1 396 ? 49.468 26.781 -51.955 1.00 84.62 396 PRO A N 1
ATOM 2886 C CA . PRO A 1 396 ? 48.020 26.662 -51.909 1.00 84.62 396 PRO A CA 1
ATOM 2887 C C . PRO A 1 396 ? 47.503 25.604 -52.880 1.00 84.62 396 PRO A C 1
ATOM 2889 O O . PRO A 1 396 ? 47.977 25.529 -54.022 1.00 84.62 396 PRO A O 1
ATOM 2892 N N . ASP A 1 397 ? 46.503 24.872 -52.421 1.00 83.38 397 ASP A N 1
ATOM 2893 C CA . ASP A 1 397 ? 45.774 23.853 -53.156 1.00 83.38 397 ASP A CA 1
ATOM 2894 C C . ASP A 1 397 ? 44.765 24.475 -54.146 1.00 83.38 397 ASP A C 1
ATOM 2896 O O . ASP A 1 397 ? 43.956 25.325 -53.751 1.00 83.38 397 ASP A O 1
ATOM 2900 N N . PRO A 1 398 ? 44.854 24.164 -55.458 1.00 85.94 398 PRO A N 1
ATOM 2901 C CA . PRO A 1 398 ? 43.916 24.651 -56.468 1.00 85.94 398 PRO A CA 1
ATOM 2902 C C . PRO A 1 398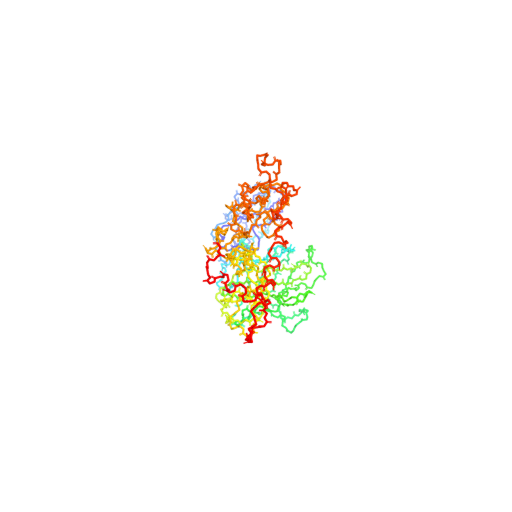 ? 42.550 23.944 -56.498 1.00 85.94 398 PRO A C 1
ATOM 2904 O O . PRO A 1 398 ? 41.620 24.517 -57.082 1.00 85.94 398 PRO A O 1
ATOM 2907 N N . GLY A 1 399 ? 42.430 22.747 -55.924 1.00 82.81 399 GLY A N 1
ATOM 2908 C CA . GLY A 1 399 ? 41.170 22.045 -55.698 1.00 82.81 399 GLY A CA 1
ATOM 2909 C C . GLY A 1 399 ? 40.338 22.693 -54.593 1.00 82.81 399 GLY A C 1
ATOM 2910 O O . GLY A 1 399 ? 39.116 22.741 -54.710 1.00 82.81 399 GLY A O 1
ATOM 2911 N N . CYS A 1 400 ? 40.992 23.346 -53.633 1.00 86.38 400 CYS A N 1
ATOM 2912 C CA . CYS A 1 400 ? 40.341 24.070 -52.546 1.00 86.38 400 CYS A CA 1
ATOM 2913 C C . CYS A 1 400 ? 39.711 25.411 -52.957 1.00 86.38 400 CYS A C 1
ATOM 2915 O O . CYS A 1 400 ? 40.387 26.377 -53.340 1.00 86.38 400 CYS A O 1
ATOM 2917 N N . SER A 1 401 ? 38.391 25.524 -52.803 1.00 84.88 401 SER A N 1
ATOM 2918 C CA . SER A 1 401 ? 37.636 26.752 -53.076 1.00 84.88 401 SER A CA 1
ATOM 2919 C C . SER A 1 401 ? 37.540 27.714 -51.882 1.00 84.88 401 SER A C 1
ATOM 2921 O O . SER A 1 401 ? 37.443 28.931 -52.097 1.00 84.88 401 SER A O 1
ATOM 2923 N N . SER A 1 402 ? 37.623 27.209 -50.647 1.00 84.06 402 SER A N 1
ATOM 2924 C CA . SER A 1 402 ? 37.774 27.979 -49.402 1.00 84.06 402 SER A CA 1
ATOM 2925 C C . SER A 1 402 ? 38.429 27.135 -48.296 1.00 84.06 402 SER A C 1
ATOM 2927 O O . SER A 1 402 ? 38.777 25.984 -48.532 1.00 84.06 402 SER A O 1
ATOM 2929 N N . SER A 1 403 ? 38.650 27.713 -47.107 1.00 81.25 403 SER A N 1
ATOM 2930 C CA . SER A 1 403 ? 39.170 26.982 -45.935 1.00 81.25 403 SER A CA 1
ATOM 2931 C C . SER A 1 403 ? 38.167 25.988 -45.349 1.00 81.25 403 SER A C 1
ATOM 2933 O O . SER A 1 403 ? 38.563 25.080 -44.642 1.00 81.25 403 SER A O 1
ATOM 2935 N N . GLU A 1 404 ? 36.885 26.171 -45.646 1.00 81.31 404 GLU A N 1
ATOM 2936 C CA . GLU A 1 404 ? 35.769 25.310 -45.235 1.00 81.31 404 GLU A CA 1
ATOM 2937 C C . GLU A 1 404 ? 35.411 24.285 -46.330 1.00 81.31 404 GLU A C 1
ATOM 2939 O O . GLU A 1 404 ? 34.348 23.672 -46.302 1.00 81.31 404 GLU A O 1
ATOM 2944 N N . ASP A 1 405 ? 36.241 24.173 -47.370 1.00 78.12 405 ASP A N 1
ATOM 2945 C CA . ASP A 1 405 ? 36.059 23.204 -48.446 1.00 78.12 405 ASP A CA 1
ATOM 2946 C C . ASP A 1 405 ? 36.642 21.847 -48.031 1.00 78.12 405 ASP A C 1
ATOM 2948 O O . ASP A 1 405 ? 37.767 21.770 -47.540 1.00 78.12 405 ASP A O 1
ATOM 2952 N N . ASN A 1 406 ? 35.883 20.771 -48.227 1.00 78.38 406 ASN A N 1
ATOM 2953 C CA . ASN A 1 406 ? 36.277 19.424 -47.816 1.00 78.38 406 ASN A CA 1
ATOM 2954 C C . ASN A 1 406 ? 36.792 18.563 -48.981 1.00 78.38 406 ASN A C 1
ATOM 2956 O O . ASN A 1 406 ? 36.943 17.351 -48.827 1.00 78.38 406 ASN A O 1
ATOM 2960 N N . ASP A 1 407 ? 36.999 19.151 -50.159 1.00 82.12 407 ASP A N 1
ATOM 2961 C CA . ASP A 1 407 ? 37.453 18.436 -51.348 1.00 82.12 407 ASP A CA 1
ATOM 2962 C C . ASP A 1 407 ? 38.663 19.129 -51.978 1.00 82.12 407 ASP A C 1
ATOM 2964 O O . ASP A 1 407 ? 38.526 20.115 -52.699 1.00 82.12 407 ASP A O 1
ATOM 2968 N N . GLU A 1 408 ? 39.851 18.562 -51.768 1.00 84.69 408 GLU A N 1
ATOM 2969 C CA . GLU A 1 408 ? 41.091 19.054 -52.389 1.00 84.69 408 GLU A CA 1
ATOM 2970 C C . GLU A 1 408 ? 41.248 18.605 -53.847 1.00 84.69 408 GLU A C 1
ATOM 2972 O O . GLU A 1 408 ? 42.185 18.993 -54.535 1.00 84.69 408 GLU A O 1
ATOM 2977 N N . ARG A 1 409 ? 40.333 17.784 -54.385 1.00 84.00 409 ARG A N 1
ATOM 2978 C CA . ARG A 1 409 ? 40.554 17.181 -55.705 1.00 84.00 409 ARG A CA 1
ATOM 2979 C C . ARG A 1 409 ? 40.424 18.196 -56.826 1.00 84.00 409 ARG A C 1
ATOM 2981 O O . ARG A 1 409 ? 39.343 18.674 -57.188 1.00 84.00 409 ARG A O 1
ATOM 2988 N N . ASP A 1 410 ? 41.526 18.355 -57.536 1.00 80.88 410 ASP A N 1
ATOM 2989 C CA . ASP A 1 410 ? 41.628 19.222 -58.692 1.00 80.88 410 ASP A CA 1
ATOM 2990 C C . ASP A 1 410 ? 40.685 18.783 -59.845 1.00 80.88 410 ASP A C 1
ATOM 2992 O O . ASP A 1 410 ? 40.763 17.664 -60.378 1.00 80.88 410 ASP A O 1
ATOM 2996 N N . LEU A 1 411 ? 39.820 19.683 -60.348 1.00 62.72 411 LEU A N 1
ATOM 2997 C CA . LEU A 1 411 ? 38.892 19.402 -61.470 1.00 62.72 411 LEU A CA 1
ATOM 2998 C C . LEU A 1 411 ? 39.598 18.884 -62.745 1.00 62.72 411 LEU A C 1
ATOM 3000 O O . LEU A 1 411 ? 38.946 18.329 -63.639 1.00 62.72 411 LEU A O 1
ATOM 3004 N N . LYS A 1 412 ? 40.925 19.039 -62.845 1.00 55.00 412 LYS A N 1
ATOM 3005 C CA . LYS A 1 412 ? 41.747 18.547 -63.958 1.00 55.00 412 LYS A CA 1
ATOM 3006 C C . LYS A 1 412 ? 42.085 17.059 -63.890 1.00 55.00 412 LYS A C 1
ATOM 3008 O O . LYS A 1 412 ? 42.288 16.464 -64.951 1.00 55.00 412 LYS A O 1
ATOM 3013 N N . TYR A 1 413 ? 42.077 16.420 -62.720 1.00 49.97 413 TYR A N 1
ATOM 3014 C CA . TYR A 1 413 ? 42.351 14.979 -62.628 1.00 49.97 413 TYR A CA 1
ATOM 3015 C C . TYR A 1 413 ? 41.196 14.116 -63.157 1.00 49.97 413 TYR A C 1
ATOM 3017 O O . TYR A 1 413 ? 41.406 12.993 -63.634 1.00 49.97 413 TYR A O 1
ATOM 3025 N N . ARG A 1 414 ? 39.980 14.677 -63.220 1.00 47.28 414 ARG A N 1
ATOM 3026 C CA . ARG A 1 414 ? 38.801 14.004 -63.788 1.00 47.28 414 ARG A CA 1
ATOM 3027 C C . ARG A 1 414 ? 38.866 13.815 -65.310 1.00 47.28 414 ARG A C 1
ATOM 3029 O O . ARG A 1 414 ? 38.178 12.937 -65.836 1.00 47.28 414 ARG A O 1
ATOM 3036 N N . GLU A 1 415 ? 39.719 14.568 -66.014 1.00 46.34 415 GLU A N 1
ATOM 3037 C CA . GLU A 1 415 ? 39.932 14.444 -67.467 1.00 46.34 415 GLU A CA 1
ATOM 3038 C C . GLU A 1 415 ? 41.112 13.531 -67.859 1.00 46.34 415 GLU A C 1
ATOM 3040 O O . GLU A 1 415 ? 41.185 13.104 -69.012 1.00 46.34 415 GLU A O 1
ATOM 3045 N N . VAL A 1 416 ? 42.015 13.172 -66.933 1.00 49.31 416 VAL A N 1
ATOM 3046 C CA . VAL A 1 416 ? 43.209 12.360 -67.260 1.00 49.31 416 VAL A CA 1
ATOM 3047 C C . VAL A 1 416 ? 42.984 10.857 -67.040 1.00 49.31 416 VAL A C 1
ATOM 3049 O O . VAL A 1 416 ? 43.527 10.044 -67.791 1.00 49.31 416 VAL A O 1
ATOM 3052 N N . PHE A 1 417 ? 42.122 10.458 -66.097 1.00 46.19 417 PHE A N 1
ATOM 3053 C CA . PHE A 1 417 ? 41.850 9.034 -65.826 1.00 46.19 417 PHE A CA 1
ATOM 3054 C C . PHE A 1 417 ? 40.654 8.438 -66.586 1.00 46.19 417 PHE A C 1
ATOM 3056 O O . PHE A 1 417 ? 40.623 7.233 -66.851 1.00 46.19 417 PHE A O 1
ATOM 3063 N N . THR A 1 418 ? 39.699 9.255 -67.034 1.00 46.47 418 THR A N 1
ATOM 3064 C CA . THR A 1 418 ? 38.563 8.781 -67.846 1.00 46.47 418 THR A CA 1
ATOM 3065 C C . THR A 1 418 ? 38.944 8.258 -69.246 1.00 46.47 418 THR A C 1
ATOM 3067 O O . THR A 1 418 ? 38.347 7.259 -69.662 1.00 46.47 418 THR A O 1
ATOM 3070 N N . PRO A 1 419 ? 39.952 8.789 -69.977 1.00 46.19 419 PRO A N 1
ATOM 3071 C CA . PRO A 1 419 ? 40.357 8.219 -71.262 1.00 46.19 419 PRO A CA 1
ATOM 3072 C C . PRO A 1 419 ? 41.193 6.937 -71.117 1.00 46.19 419 PRO A C 1
ATOM 3074 O O . PRO A 1 419 ? 41.166 6.096 -72.018 1.00 46.19 419 PRO A O 1
ATOM 3077 N N . PHE A 1 420 ? 41.920 6.751 -70.006 1.00 46.00 420 PHE A N 1
ATOM 3078 C CA . PHE A 1 420 ? 42.761 5.565 -69.802 1.00 46.00 420 PHE A CA 1
ATOM 3079 C C . PHE A 1 420 ? 41.922 4.332 -69.436 1.00 46.00 420 PHE A C 1
ATOM 3081 O O . PHE A 1 420 ? 42.115 3.264 -70.017 1.00 46.00 420 PHE A O 1
ATOM 3088 N N . ILE A 1 421 ? 40.910 4.496 -68.576 1.00 51.00 421 ILE A N 1
ATOM 3089 C CA . ILE A 1 421 ? 39.985 3.411 -68.205 1.00 51.00 421 ILE A CA 1
ATOM 3090 C C . ILE A 1 421 ? 39.147 2.955 -69.415 1.00 51.00 421 ILE A C 1
ATOM 3092 O O . ILE A 1 421 ? 39.014 1.753 -69.651 1.00 51.00 421 ILE A O 1
ATOM 3096 N N . TYR A 1 422 ? 38.661 3.882 -70.254 1.00 45.81 422 TYR A N 1
ATOM 3097 C CA . TYR A 1 422 ? 37.932 3.532 -71.486 1.00 45.81 422 TYR A CA 1
ATOM 3098 C C . TYR A 1 422 ? 38.824 2.895 -72.567 1.00 45.81 422 TYR A C 1
ATOM 3100 O O . TYR A 1 422 ? 38.375 2.014 -73.303 1.00 45.81 422 TYR A O 1
ATOM 3108 N N . SER A 1 423 ? 40.092 3.307 -72.658 1.00 49.22 423 SER A N 1
ATOM 3109 C CA . SER A 1 423 ? 41.086 2.739 -73.580 1.00 49.22 423 SER A CA 1
ATOM 3110 C C . SER A 1 423 ? 41.427 1.283 -73.233 1.00 49.22 423 SER A C 1
ATOM 3112 O O . SER A 1 423 ? 41.405 0.413 -74.108 1.00 49.22 423 SER A O 1
ATOM 3114 N N . VAL A 1 424 ? 41.660 0.990 -71.948 1.00 50.16 424 VAL A N 1
ATOM 3115 C CA . VAL A 1 424 ? 41.996 -0.363 -71.475 1.00 50.16 424 VAL A CA 1
ATOM 3116 C C . VAL A 1 424 ? 40.780 -1.299 -71.548 1.00 50.16 424 VAL A C 1
ATOM 3118 O O . VAL A 1 424 ? 40.921 -2.437 -72.000 1.00 50.16 424 VAL A O 1
ATOM 3121 N N . ALA A 1 425 ? 39.574 -0.813 -71.225 1.00 46.00 425 ALA A N 1
ATOM 3122 C CA . ALA A 1 425 ? 38.332 -1.584 -71.360 1.00 46.00 425 ALA A CA 1
ATOM 3123 C C . ALA A 1 425 ? 37.973 -1.914 -72.826 1.00 46.00 425 ALA A C 1
ATOM 3125 O O . ALA A 1 425 ? 37.411 -2.969 -73.107 1.00 46.00 425 ALA A O 1
ATOM 3126 N N . SER A 1 426 ? 38.328 -1.042 -73.777 1.00 46.62 426 SER A N 1
ATOM 3127 C CA . SER A 1 426 ? 38.124 -1.264 -75.219 1.00 46.62 426 SER A CA 1
ATOM 3128 C C . SER A 1 426 ? 39.161 -2.221 -75.835 1.00 46.62 426 SER A C 1
ATOM 3130 O O . SER A 1 426 ? 38.860 -2.950 -76.785 1.00 46.62 426 SER A O 1
ATOM 3132 N N . ALA A 1 427 ? 40.383 -2.258 -75.288 1.00 46.78 427 ALA A N 1
ATOM 3133 C CA . ALA A 1 427 ? 41.474 -3.098 -75.786 1.00 46.78 427 ALA A CA 1
ATOM 3134 C C . ALA A 1 427 ? 41.374 -4.574 -75.349 1.00 46.78 427 ALA A C 1
ATOM 3136 O O . ALA A 1 427 ? 41.848 -5.461 -76.064 1.00 46.78 427 ALA A O 1
ATOM 3137 N N . LEU A 1 428 ? 40.734 -4.862 -74.213 1.00 45.16 428 LEU A N 1
ATOM 3138 C CA . LEU A 1 428 ? 40.563 -6.217 -73.684 1.00 45.16 428 LEU A CA 1
ATOM 3139 C C . LEU A 1 428 ? 39.179 -6.770 -74.056 1.00 45.16 428 LEU A C 1
ATOM 3141 O O . LEU A 1 428 ? 38.236 -6.728 -73.272 1.00 45.16 428 LEU A O 1
ATOM 3145 N N . ARG A 1 429 ? 39.047 -7.340 -75.263 1.00 53.47 429 ARG A N 1
ATOM 3146 C CA . ARG A 1 429 ? 37.906 -8.220 -75.571 1.00 53.47 429 ARG A CA 1
ATOM 3147 C C . ARG A 1 429 ? 37.988 -9.453 -74.670 1.00 53.47 429 ARG A C 1
ATOM 3149 O O . ARG A 1 429 ? 38.796 -10.336 -74.942 1.00 53.47 429 ARG A O 1
ATOM 3156 N N . PHE A 1 430 ? 37.142 -9.536 -73.649 1.00 42.44 430 PHE A N 1
ATOM 3157 C CA . PHE A 1 430 ? 36.958 -10.763 -72.879 1.00 42.44 430 PHE A CA 1
ATOM 3158 C C . PHE A 1 430 ? 35.488 -11.183 -72.855 1.00 42.44 430 PHE A C 1
ATOM 3160 O O . PHE A 1 430 ? 34.617 -10.512 -72.309 1.00 42.44 430 PHE A O 1
ATOM 3167 N N . GLU A 1 431 ? 35.238 -12.329 -73.483 1.00 46.88 431 GLU A N 1
ATOM 3168 C CA . GLU A 1 431 ? 34.040 -13.140 -73.318 1.00 46.88 431 GLU A CA 1
ATOM 3169 C C . GLU A 1 431 ? 34.149 -13.849 -71.957 1.00 46.88 431 GLU A C 1
ATOM 3171 O O . GLU A 1 431 ? 34.902 -14.811 -71.817 1.00 46.88 431 GLU A O 1
ATOM 3176 N N . GLY A 1 432 ? 33.461 -13.354 -70.924 1.00 45.09 432 GLY A N 1
ATOM 3177 C CA . GLY A 1 432 ? 33.535 -13.975 -69.597 1.00 45.09 432 GLY A CA 1
ATOM 3178 C C . GLY A 1 432 ? 32.747 -13.271 -68.494 1.00 45.09 432 GLY A C 1
ATOM 3179 O O . GLY A 1 432 ? 33.324 -12.552 -67.695 1.00 45.09 432 GLY A O 1
ATOM 3180 N N . GLY A 1 433 ? 31.433 -13.506 -68.452 1.00 50.59 433 GLY A N 1
ATOM 3181 C CA . GLY A 1 433 ? 30.632 -13.734 -67.236 1.00 50.59 433 GLY A CA 1
ATOM 3182 C C . GLY A 1 433 ? 30.829 -12.911 -65.948 1.00 50.59 433 GLY A C 1
ATOM 3183 O O . GLY A 1 433 ? 30.743 -13.519 -64.887 1.00 50.59 433 GLY A O 1
ATOM 3184 N N . PHE A 1 434 ? 30.999 -11.587 -65.996 1.00 50.16 434 PHE A N 1
ATOM 3185 C CA . PHE A 1 434 ? 30.791 -10.703 -64.833 1.00 50.16 434 PHE A CA 1
ATOM 3186 C C . PHE A 1 434 ? 29.681 -9.686 -65.129 1.00 50.16 434 PHE A C 1
ATOM 3188 O O . PHE A 1 434 ? 29.582 -9.182 -66.249 1.00 50.16 434 PHE A O 1
ATOM 3195 N N . SER A 1 435 ? 28.811 -9.419 -64.149 1.00 52.44 435 SER A N 1
ATOM 3196 C CA . SER A 1 435 ? 27.590 -8.616 -64.321 1.00 52.44 435 SER A CA 1
ATOM 3197 C C . SER A 1 435 ? 27.837 -7.119 -64.484 1.00 52.44 435 SER A C 1
ATOM 3199 O O . SER A 1 435 ? 27.005 -6.453 -65.098 1.00 52.44 435 SER A O 1
ATOM 3201 N N . THR A 1 436 ? 28.954 -6.576 -63.989 1.00 57.41 436 THR A N 1
ATOM 3202 C CA . THR A 1 436 ? 29.314 -5.161 -64.167 1.00 57.41 436 THR A CA 1
ATOM 3203 C C . THR A 1 436 ? 30.833 -4.940 -64.164 1.00 57.41 436 THR A C 1
ATOM 3205 O O . THR A 1 436 ? 31.588 -5.693 -63.556 1.00 57.41 436 THR A O 1
ATOM 3208 N N . ILE A 1 437 ? 31.288 -3.877 -64.842 1.00 51.06 437 ILE A N 1
ATOM 3209 C CA . ILE A 1 437 ? 32.700 -3.435 -64.900 1.00 51.06 437 ILE A CA 1
ATOM 3210 C C . ILE A 1 437 ? 33.217 -2.975 -63.522 1.00 51.06 437 ILE A C 1
ATOM 3212 O O . ILE A 1 437 ? 34.410 -3.060 -63.241 1.00 51.06 437 ILE A O 1
ATOM 3216 N N . GLN A 1 438 ? 32.312 -2.520 -62.656 1.00 48.62 438 GLN A N 1
ATOM 3217 C CA . GLN A 1 438 ? 32.621 -1.921 -61.360 1.00 48.62 438 GLN A CA 1
ATOM 3218 C C . GLN A 1 438 ? 33.099 -2.970 -60.340 1.00 48.62 438 GLN A C 1
ATOM 3220 O O . GLN A 1 438 ? 34.104 -2.747 -59.675 1.00 48.62 438 GLN A O 1
ATOM 3225 N N . GLU A 1 439 ? 32.486 -4.161 -60.311 1.00 50.31 439 GLU A N 1
ATOM 3226 C CA . GLU A 1 439 ? 32.894 -5.277 -59.431 1.00 50.31 439 GLU A CA 1
ATOM 3227 C C . GLU A 1 439 ? 34.299 -5.826 -59.735 1.00 50.31 439 GLU A C 1
ATOM 3229 O O . GLU A 1 439 ? 34.967 -6.372 -58.852 1.00 50.31 439 GLU A O 1
ATOM 3234 N N . TRP A 1 440 ? 34.771 -5.685 -60.978 1.00 50.59 440 TRP A N 1
ATOM 3235 C CA . TRP A 1 440 ? 36.096 -6.161 -61.376 1.00 50.59 440 TRP A CA 1
ATOM 3236 C C . TRP A 1 440 ? 37.209 -5.184 -60.972 1.00 50.59 440 TRP A C 1
ATOM 3238 O O . TRP A 1 440 ? 38.255 -5.614 -60.489 1.00 50.59 440 TRP A O 1
ATOM 3248 N N . ILE A 1 441 ? 36.974 -3.873 -61.112 1.00 54.19 441 ILE A N 1
ATOM 3249 C CA . ILE A 1 441 ? 37.945 -2.821 -60.763 1.00 54.19 441 ILE A CA 1
ATOM 3250 C C . ILE A 1 441 ? 38.236 -2.831 -59.258 1.00 54.19 441 ILE A C 1
ATOM 3252 O O . ILE A 1 441 ? 39.401 -2.790 -58.862 1.00 54.19 441 ILE A O 1
ATOM 3256 N N . THR A 1 442 ? 37.201 -2.977 -58.427 1.00 51.84 442 THR A N 1
ATOM 3257 C CA . THR A 1 442 ? 37.355 -3.035 -56.968 1.00 51.84 442 THR A CA 1
ATOM 3258 C C . THR A 1 442 ? 38.154 -4.268 -56.529 1.00 51.84 442 THR A C 1
ATOM 3260 O O . THR A 1 442 ? 39.038 -4.152 -55.688 1.00 51.84 442 THR A O 1
ATOM 3263 N N . ASN A 1 443 ? 37.931 -5.437 -57.144 1.00 46.62 443 ASN A N 1
ATOM 3264 C CA . ASN A 1 443 ? 38.693 -6.654 -56.826 1.00 46.62 443 ASN A CA 1
ATOM 3265 C C . ASN A 1 443 ? 40.149 -6.613 -57.324 1.00 46.62 443 ASN A C 1
ATOM 3267 O O . ASN A 1 443 ? 41.046 -7.113 -56.646 1.00 46.62 443 ASN A O 1
ATOM 3271 N N . TYR A 1 444 ? 40.404 -6.031 -58.501 1.00 49.50 444 TYR A N 1
ATOM 3272 C CA . TYR A 1 444 ? 41.749 -5.986 -59.084 1.00 49.50 444 TYR A CA 1
ATOM 3273 C C . TYR A 1 444 ? 42.681 -5.023 -58.333 1.00 49.50 444 TYR A C 1
ATOM 3275 O O . TYR A 1 444 ? 43.844 -5.356 -58.102 1.00 49.50 444 TYR A O 1
ATOM 3283 N N . LEU A 1 445 ? 42.171 -3.863 -57.902 1.00 51.09 445 LEU A N 1
ATOM 3284 C CA . LEU A 1 445 ? 42.937 -2.896 -57.107 1.00 51.09 445 LEU A CA 1
ATOM 3285 C C . LEU A 1 445 ? 43.232 -3.426 -55.693 1.00 51.09 445 LEU A C 1
ATOM 3287 O O . LEU A 1 445 ? 44.355 -3.290 -55.210 1.00 51.09 445 LEU A O 1
ATOM 3291 N N . PHE A 1 446 ? 42.281 -4.140 -55.079 1.00 41.28 446 PHE A N 1
ATOM 3292 C CA . PHE A 1 446 ? 42.444 -4.723 -53.742 1.00 41.28 446 PHE A CA 1
ATOM 3293 C C . PHE A 1 446 ? 43.464 -5.881 -53.695 1.00 41.28 446 PHE A C 1
ATOM 3295 O O . PHE A 1 446 ? 44.152 -6.065 -52.694 1.00 41.28 446 PHE A O 1
ATOM 3302 N N . HIS A 1 447 ? 43.607 -6.668 -54.771 1.00 40.38 447 HIS A N 1
ATOM 3303 C CA . HIS A 1 447 ? 44.551 -7.800 -54.819 1.00 40.38 447 HIS A CA 1
ATOM 3304 C C . HIS A 1 447 ? 45.992 -7.438 -55.197 1.00 40.38 447 HIS A C 1
ATOM 3306 O O . HIS A 1 447 ? 46.895 -8.237 -54.946 1.00 40.38 447 HIS A O 1
ATOM 3312 N N . HIS A 1 448 ? 46.233 -6.262 -55.780 1.00 41.41 448 HIS A N 1
ATOM 3313 C CA . HIS A 1 448 ? 47.564 -5.877 -56.258 1.00 41.41 448 HIS A CA 1
ATOM 3314 C C . HIS A 1 448 ? 48.301 -4.853 -55.386 1.00 41.41 448 HIS A C 1
ATOM 3316 O O . HIS A 1 448 ? 49.384 -4.438 -55.788 1.00 41.41 448 HIS A O 1
ATOM 3322 N N . GLN A 1 449 ? 47.773 -4.506 -54.201 1.00 40.50 449 GLN A N 1
ATOM 3323 C CA . GLN A 1 449 ? 48.361 -3.507 -53.288 1.00 40.50 449 GLN A CA 1
ATOM 3324 C C . GLN A 1 449 ? 48.858 -2.261 -54.038 1.00 40.50 449 GLN A C 1
ATOM 3326 O O . GLN A 1 449 ? 49.983 -1.808 -53.852 1.00 40.50 449 GLN A O 1
ATOM 3331 N N . LEU A 1 450 ? 48.027 -1.747 -54.944 1.00 43.44 450 LEU A N 1
ATOM 3332 C CA . LEU A 1 450 ? 48.209 -0.415 -55.505 1.00 43.44 450 LEU A CA 1
ATOM 3333 C C . LEU A 1 450 ? 47.278 0.516 -54.731 1.00 43.44 450 LEU A C 1
ATOM 3335 O O . LEU A 1 450 ? 46.206 0.869 -55.216 1.00 43.44 450 LEU A O 1
ATOM 3339 N N . PHE A 1 451 ? 47.693 0.797 -53.500 1.00 41.91 451 PHE A N 1
ATOM 3340 C CA . PHE A 1 451 ? 47.413 2.032 -52.783 1.00 41.91 451 PHE A CA 1
ATOM 3341 C C . PHE A 1 451 ? 48.773 2.625 -52.440 1.00 41.91 451 PHE A C 1
ATOM 3343 O O . PHE A 1 451 ? 49.599 1.864 -51.877 1.00 41.91 451 PHE A O 1
#

Secondary structure (DSSP, 8-state):
--EEEEES-EEE-TT--EEEEEEEESS-EEEEEESSTT--GGG-SEE-SB-SSSEEEEEEE---TT-EEEEEEEEEETT--B-SSPEEEEEEEPPPPPTT--EEEEEEETTTEEEESBGGGT--SS--BEEE-TTSBEEEEEEETTTEEEES---S--SS-S--B-EE-TTT-BEESEEEEEPPTT-TT-SS---EEESEEE-TTS-EEEEEEEBTEEEEEEEEHHHHEEEESB-SS-BEEE-GGG-B-PPP-TTSSS--TT-S-BTTB-TT--TGGGTSSB---EEPPTT-SS--EE-TTSBPPGGGSSS-SS-SS--STTT-SS-SSTT-S----TTSGGGSSS-SSSSS--STTT-SS-SSTT------GGGSSS-SSSSS--B-TTT-SSSB-SS-SSTT------TTHHHHSHHHHHHHHHH-------S-HHHHHHHHHHHTT--